Protein AF-A0A1J5X581-F1 (afdb_monomer_lite)

Secondary structure (DSSP, 8-state):
--GGGTEEEEETTEEEEEETTEEEEEEHHHHHHT-SS----HHHHHHHHHHHHHHHHHHPPPPSEEE--SS--SS-EEEETT-EEEE-SEEEEHHHHHHHHHHSEEEE-TT-EEE---TTSBSEEETTGGGG--EEEE---SS----HHHHHHHHHSPTT-EE--EEEEEEES-GGGGGGGGEE--TT-EEEEEEEEESSGGGGTTGGG-SS-B---EEEEEEEEEGGGGGGGGB---TT-EEEEEEEEESSHHHHHHHHT-SS-EEE-EEEEEEEEEGGGGGGGGEEE-TT--EEEEEEEESSGGGTHHHHT-SSPEE---EEEEEEEEGGGGGGGGEEPPTT-EESEEEEE--GGGGHHHHHSPTT-EEEEEEEGGGEE--HHHHTTEEEEEE-TTS-B-TT--TT--------------S--SS--SSTTSHHHHHHHHHHHHHHHHS--

Foldseek 3Di:
DDLLVQAPADADQWGWHQDPFAIKIAGVVVVVVVDPDDDDDDPVCVVVVVVVVVVLVVPADADQEDEDDSDDDNDMHGAAQNYEYEFEQKEFEPSVVLRCLQGYAYDQDYQAEYDHDDRPDHGIGGRPPQPPDAAEAEDPDPDDARHPSSLVNLLPADFCRYEHQHQYYAYEQYLCLSNQRNYNYDQQREHAEYHYYHQDPNSCVNLLPDDAAGEPHQYQEYAAEFLSLLNVLSYDADAPHEHAEAHYYHADLVSCVNLLPDPAAGEHEAYAEYEAEALSLVNLQRYDYDQPHAHNEYEYEHADLVSCVVLVPDPAAGENEAYQEYEYYDLSLCSLLRYEYDPPHEHAADADDDDDPNCVNLLVADFQNGEYEHYEPVRYHDDPSNLRSHQYFYAHPVRHTDPDPRPPDDDDDDDDDDDDDDDDDPPPPPPPDPVVVVVVVVVVVVVVVPPPD

Structure (mmCIF, N/CA/C/O backbone):
data_AF-A0A1J5X581-F1
#
_entry.id   AF-A0A1J5X581-F1
#
loop_
_atom_site.group_PDB
_atom_site.id
_atom_site.type_symbol
_atom_site.label_atom_id
_atom_site.label_alt_id
_atom_site.label_comp_id
_atom_site.label_asym_id
_atom_site.label_entity_id
_atom_site.label_seq_id
_atom_site.pdbx_PDB_ins_code
_atom_site.Cartn_x
_atom_site.Cartn_y
_atom_site.Cartn_z
_atom_site.occupancy
_atom_site.B_iso_or_equiv
_atom_site.auth_seq_id
_atom_site.auth_comp_id
_atom_site.auth_asym_id
_atom_site.auth_atom_id
_atom_site.pdbx_PDB_model_num
ATOM 1 N N . PHE A 1 1 ? -33.776 18.284 19.535 1.00 49.94 1 PHE A N 1
ATOM 2 C CA . PHE A 1 1 ? -32.312 18.110 19.503 1.00 49.94 1 PHE A CA 1
ATOM 3 C C . PHE A 1 1 ? -32.091 16.655 19.183 1.00 49.94 1 PHE A C 1
ATOM 5 O O . PHE A 1 1 ? -32.560 15.826 19.948 1.00 49.94 1 PHE A O 1
ATOM 12 N N . ASP A 1 2 ? -31.520 16.379 18.024 1.00 54.75 2 ASP A N 1
ATOM 13 C CA . ASP A 1 2 ? -31.383 15.028 17.501 1.00 54.75 2 ASP A CA 1
ATOM 14 C C . ASP A 1 2 ? -30.074 14.449 18.049 1.00 54.75 2 ASP A C 1
ATOM 16 O O . ASP A 1 2 ? -29.003 14.957 17.713 1.00 54.75 2 ASP A O 1
ATOM 20 N N . LEU A 1 3 ? -30.142 13.480 18.971 1.00 55.44 3 LEU A N 1
ATOM 21 C CA . LEU A 1 3 ? -28.952 12.766 19.462 1.00 55.44 3 LEU A CA 1
ATOM 22 C C . LEU A 1 3 ? -28.161 12.191 18.282 1.00 55.44 3 LEU A C 1
ATOM 24 O O . LEU A 1 3 ? -26.932 12.234 18.321 1.00 55.44 3 LEU A O 1
ATOM 28 N N . ALA A 1 4 ? -28.857 11.837 17.195 1.00 57.44 4 ALA A N 1
ATOM 29 C CA . ALA A 1 4 ? -28.255 11.423 15.939 1.00 57.44 4 ALA A CA 1
ATOM 30 C C . ALA A 1 4 ? -27.310 12.480 15.335 1.00 57.44 4 ALA A C 1
ATOM 32 O O . ALA A 1 4 ? -26.329 12.130 14.693 1.00 57.44 4 ALA A O 1
ATOM 33 N N . ARG A 1 5 ? -27.525 13.783 15.591 1.00 61.09 5 ARG A N 1
ATOM 34 C CA . ARG A 1 5 ? -26.640 14.859 15.100 1.00 61.09 5 ARG A CA 1
ATOM 35 C C . ARG A 1 5 ? -25.349 15.042 15.906 1.00 61.09 5 ARG A C 1
ATOM 37 O O . ARG A 1 5 ? -24.447 15.712 15.409 1.00 61.09 5 ARG A O 1
ATOM 44 N N . LYS A 1 6 ? -25.259 14.546 17.150 1.00 71.31 6 LYS A N 1
ATOM 45 C CA . LYS A 1 6 ? -24.034 14.643 17.986 1.00 71.31 6 LYS A CA 1
ATOM 46 C C . LYS A 1 6 ? -23.335 13.289 18.135 1.00 71.31 6 LYS A C 1
ATOM 48 O O . LYS A 1 6 ? -22.128 13.257 18.369 1.00 71.31 6 LYS A O 1
ATOM 53 N N . SER A 1 7 ? -24.076 12.191 18.035 1.00 83.44 7 SER A N 1
ATOM 54 C CA . SER A 1 7 ? -23.495 10.858 18.024 1.00 83.44 7 SER A CA 1
ATOM 55 C C . SER A 1 7 ? -22.680 10.637 16.760 1.00 83.44 7 SER A C 1
ATOM 57 O O . SER A 1 7 ? -23.093 11.052 15.682 1.00 83.44 7 SER A O 1
ATOM 59 N N . PHE A 1 8 ? -21.554 9.946 16.886 1.00 88.50 8 PHE A N 1
ATOM 60 C CA . PHE A 1 8 ? -20.810 9.460 15.723 1.00 88.50 8 PHE A CA 1
ATOM 61 C C . PHE A 1 8 ? -21.228 8.033 15.340 1.00 88.50 8 PHE A C 1
ATOM 63 O O . PHE A 1 8 ? -20.796 7.531 14.312 1.00 88.50 8 PHE A O 1
ATOM 70 N N . ALA A 1 9 ? -22.011 7.352 16.182 1.00 91.00 9 ALA A N 1
ATOM 71 C CA . ALA A 1 9 ? -22.578 6.042 15.894 1.00 91.00 9 ALA A CA 1
ATOM 72 C C . ALA A 1 9 ? -23.853 5.810 16.720 1.00 91.00 9 ALA A C 1
ATOM 74 O O . ALA A 1 9 ? -24.008 6.377 17.806 1.00 91.00 9 ALA A O 1
ATOM 75 N N . LYS A 1 10 ? -24.744 4.957 16.216 1.00 92.06 10 LYS A N 1
ATOM 76 C CA . LYS A 1 10 ? -26.016 4.579 16.837 1.00 92.06 10 LYS A CA 1
ATOM 77 C C . LYS A 1 10 ? -26.142 3.055 16.830 1.00 92.06 10 LYS A C 1
ATOM 79 O O . LYS A 1 10 ? -25.646 2.426 15.909 1.00 92.06 10 LYS A O 1
ATOM 84 N N . HIS A 1 11 ? -26.774 2.474 17.844 1.00 93.38 11 HIS A N 1
ATOM 85 C CA . HIS A 1 11 ? -27.150 1.059 17.867 1.00 93.38 11 HIS A CA 1
ATOM 86 C C . HIS A 1 11 ? -28.443 0.871 18.661 1.00 93.38 11 HIS A C 1
ATOM 88 O O . HIS A 1 11 ? -28.472 1.175 19.856 1.00 93.38 11 HIS A O 1
ATOM 94 N N . GLY A 1 12 ? -29.510 0.410 18.010 1.00 90.62 12 GLY A N 1
ATOM 95 C CA . GLY A 1 12 ? -30.859 0.401 18.568 1.00 90.62 12 GLY A CA 1
ATOM 96 C C . GLY A 1 12 ? -31.244 1.790 19.083 1.00 90.62 12 GLY A C 1
ATOM 97 O O . GLY A 1 12 ? -31.071 2.796 18.392 1.00 90.62 12 GLY A O 1
ATOM 98 N N . ASP A 1 13 ? -31.678 1.857 20.339 1.00 89.62 13 ASP A N 1
ATOM 99 C CA . ASP A 1 13 ? -32.019 3.116 21.017 1.00 89.62 13 ASP A CA 1
ATOM 100 C C . ASP A 1 13 ? -30.809 3.759 21.725 1.00 89.62 13 ASP A C 1
ATOM 102 O O . ASP A 1 13 ? -30.963 4.677 22.529 1.00 89.62 13 ASP A O 1
ATOM 106 N N . SER A 1 14 ? -29.589 3.268 21.486 1.00 91.25 14 SER A N 1
ATOM 107 C CA . SER A 1 14 ? -28.363 3.775 22.108 1.00 91.25 14 SER A CA 1
ATOM 108 C C . SER A 1 14 ? -27.524 4.609 21.147 1.00 91.25 14 SER A C 1
ATOM 110 O O . SER A 1 14 ? -27.380 4.306 19.963 1.00 91.25 14 SER A O 1
ATOM 112 N N . PHE A 1 15 ? -26.898 5.650 21.686 1.00 91.19 15 PHE A N 1
ATOM 113 C CA . PHE A 1 15 ? -26.066 6.595 20.949 1.00 91.19 15 PHE A CA 1
ATOM 114 C C . PHE A 1 15 ? -24.650 6.637 21.524 1.00 91.19 15 PHE A C 1
ATOM 116 O O . PHE A 1 15 ? -24.464 6.720 22.740 1.00 91.19 15 PHE A O 1
ATOM 123 N N . PHE A 1 16 ? -23.653 6.646 20.638 1.00 92.69 16 PHE A N 1
ATOM 124 C CA . PHE A 1 16 ? -22.242 6.813 20.977 1.00 92.69 16 PHE A CA 1
ATOM 125 C C . PHE A 1 16 ? -21.803 8.251 20.709 1.00 92.69 16 PHE A C 1
ATOM 127 O O . PHE A 1 16 ? -21.834 8.727 19.572 1.00 92.69 16 PHE A O 1
ATOM 134 N N . VAL A 1 17 ? -21.360 8.946 21.754 1.00 90.25 17 VAL A N 1
ATOM 135 C CA . VAL A 1 17 ? -20.951 10.354 21.697 1.00 90.25 17 VAL A CA 1
ATOM 136 C C . VAL A 1 17 ? -19.454 10.470 21.982 1.00 90.25 17 VAL A C 1
ATOM 138 O O . VAL A 1 17 ? -18.960 9.952 22.985 1.00 90.25 17 VAL A O 1
ATOM 141 N N . ASP A 1 18 ? -18.721 11.150 21.094 1.00 87.62 18 ASP A N 1
ATOM 142 C CA . ASP A 1 18 ? -17.289 11.416 21.273 1.00 87.62 18 ASP A CA 1
ATOM 143 C C . ASP A 1 18 ? -17.111 12.565 22.271 1.00 87.62 18 ASP A C 1
ATOM 145 O O . ASP A 1 18 ? -17.400 13.728 21.982 1.00 87.62 18 ASP A O 1
ATOM 149 N N . GLU A 1 19 ? -16.634 12.231 23.465 1.00 86.38 19 GLU A N 1
ATOM 150 C CA . GLU A 1 19 ? -16.371 13.182 24.532 1.00 86.38 19 GLU A CA 1
ATOM 151 C C . GLU A 1 19 ? -14.859 13.367 24.732 1.00 86.38 19 GLU A C 1
ATOM 153 O O . GLU A 1 19 ? -14.014 12.527 24.400 1.00 86.38 19 GLU A O 1
ATOM 158 N N . LYS A 1 20 ? -14.460 14.504 25.316 1.00 82.00 20 LYS A N 1
ATOM 159 C CA . LYS A 1 20 ? -13.028 14.842 25.467 1.00 82.00 20 LYS A CA 1
ATOM 160 C C . LYS A 1 20 ? -12.226 13.758 26.197 1.00 82.00 20 LYS A C 1
ATOM 162 O O . LYS A 1 20 ? -11.058 13.554 25.877 1.00 82.00 20 LYS A O 1
ATOM 167 N N . ARG A 1 21 ? -12.844 13.091 27.177 1.00 83.31 21 ARG A N 1
ATOM 168 C CA . ARG A 1 21 ? -12.208 12.086 28.046 1.00 83.31 21 ARG A CA 1
ATOM 169 C C . ARG A 1 21 ? -12.453 10.636 27.610 1.00 83.31 21 ARG A C 1
ATOM 171 O O . ARG A 1 21 ? -11.887 9.742 28.236 1.00 83.31 21 ARG A O 1
ATOM 178 N N . GLY A 1 22 ? -13.271 10.392 26.584 1.00 89.38 22 GLY A N 1
ATOM 179 C CA . GLY A 1 22 ? -13.752 9.045 26.306 1.00 89.38 22 GLY A CA 1
ATOM 180 C C . GLY A 1 22 ? -14.895 8.964 25.298 1.00 89.38 22 GLY A C 1
ATOM 181 O O . GLY A 1 22 ? -15.155 9.912 24.566 1.00 89.38 22 GLY A O 1
ATOM 182 N N . VAL A 1 23 ? -15.579 7.827 25.291 1.00 92.38 23 VAL A N 1
ATOM 183 C CA . VAL A 1 23 ? -16.807 7.576 24.533 1.00 92.38 23 VAL A CA 1
ATOM 184 C C . VAL A 1 23 ? -17.947 7.420 25.526 1.00 92.38 23 VAL A C 1
ATOM 186 O O . VAL A 1 23 ? -17.859 6.595 26.434 1.00 92.38 23 VAL A O 1
ATOM 189 N N . LEU A 1 24 ? -18.996 8.221 25.372 1.00 92.75 24 LEU A N 1
ATOM 190 C CA . LEU A 1 24 ? -20.200 8.124 26.187 1.00 92.75 24 LEU A CA 1
ATOM 191 C C . LEU A 1 24 ? -21.261 7.323 25.426 1.00 92.75 24 LEU A C 1
ATOM 193 O O . LEU A 1 24 ? -21.590 7.669 24.294 1.00 92.75 24 LEU A O 1
ATOM 197 N N . ILE A 1 25 ? -21.793 6.282 26.061 1.00 92.69 25 ILE A N 1
ATOM 198 C CA . ILE A 1 25 ? -22.933 5.494 25.587 1.00 92.69 25 ILE A CA 1
ATOM 199 C C . ILE A 1 25 ? -24.161 5.969 26.360 1.00 92.69 25 ILE A C 1
ATOM 201 O O . ILE A 1 25 ? -24.132 5.981 27.592 1.00 92.69 25 ILE A O 1
ATOM 205 N N . VAL A 1 26 ? -25.216 6.388 25.661 1.00 90.00 26 VAL A N 1
ATOM 206 C CA . VAL A 1 26 ? -26.467 6.863 26.279 1.00 90.00 26 VAL A CA 1
ATOM 207 C C . VAL A 1 26 ? -27.663 6.275 25.544 1.00 90.00 26 VAL A C 1
ATOM 209 O O . VAL A 1 26 ? -27.701 6.324 24.317 1.00 90.00 26 VAL A O 1
ATOM 212 N N . SER A 1 27 ? -28.647 5.769 26.288 1.00 87.19 27 SER A N 1
ATOM 213 C CA . SER A 1 27 ? -29.933 5.331 25.741 1.00 87.19 27 SER A CA 1
ATOM 214 C C . SER A 1 27 ? -30.893 6.508 25.523 1.00 87.19 27 SER A C 1
ATOM 216 O O . SER A 1 27 ? -30.894 7.486 26.279 1.00 87.19 27 SER A O 1
ATOM 218 N N . GLU A 1 28 ? -31.764 6.405 24.523 1.00 82.00 28 GLU A N 1
ATOM 219 C CA . GLU A 1 28 ? -32.832 7.372 24.259 1.00 82.00 28 GLU A CA 1
ATOM 220 C C . GLU A 1 28 ? -33.768 7.517 25.469 1.00 82.00 28 GLU A C 1
ATOM 222 O O . GLU A 1 28 ? -34.104 8.628 25.882 1.00 82.00 28 GLU A O 1
ATOM 227 N N . ALA A 1 29 ? -34.092 6.402 26.132 1.00 75.19 29 ALA A N 1
ATOM 228 C CA . ALA A 1 29 ? -34.982 6.365 27.292 1.00 75.19 29 ALA A CA 1
ATOM 229 C C . ALA A 1 29 ? -34.482 7.196 28.491 1.00 75.19 29 ALA A C 1
ATOM 231 O O . ALA A 1 29 ? -35.282 7.797 29.218 1.00 75.19 29 ALA A O 1
ATOM 232 N N . LEU A 1 30 ? -33.164 7.252 28.724 1.00 70.94 30 LEU A N 1
ATOM 233 C CA . LEU A 1 30 ? -32.586 8.129 29.749 1.00 70.94 30 LEU A CA 1
ATOM 234 C C . LEU A 1 30 ? -32.734 9.608 29.393 1.00 70.94 30 LEU A C 1
ATOM 236 O O . LEU A 1 30 ? -32.863 10.454 30.280 1.00 70.94 30 LEU A O 1
ATOM 240 N N . TRP A 1 31 ? -32.727 9.919 28.102 1.00 62.25 31 TRP A N 1
ATOM 241 C CA . TRP A 1 31 ? -32.828 11.282 27.611 1.00 62.25 31 TRP A CA 1
ATOM 242 C C . TRP A 1 31 ? -34.258 11.827 27.690 1.00 62.25 31 TRP A C 1
ATOM 244 O O . TRP A 1 31 ? -34.459 12.984 28.065 1.00 62.25 31 TRP A O 1
ATOM 254 N N . GLU A 1 32 ? -35.260 10.992 27.407 1.00 61.50 32 GLU A N 1
ATOM 255 C CA . GLU A 1 32 ? -36.673 11.382 27.483 1.00 61.50 32 GLU A CA 1
ATOM 256 C C . GLU A 1 32 ? -37.140 11.643 28.925 1.00 61.50 32 GLU A C 1
ATOM 258 O O . GLU A 1 32 ? -37.866 12.608 29.184 1.00 61.50 32 GLU A O 1
ATOM 263 N N . LYS A 1 33 ? -36.659 10.858 29.902 1.00 55.75 33 LYS A N 1
ATOM 264 C CA . LYS A 1 33 ? -37.004 11.033 31.328 1.00 55.75 33 LYS A CA 1
ATOM 265 C C . LYS A 1 33 ? -36.494 12.346 31.935 1.00 55.75 33 LYS A C 1
ATOM 267 O O . LYS A 1 33 ? -37.076 12.829 32.904 1.00 55.75 33 LYS A O 1
ATOM 272 N N . GLY A 1 34 ? -35.450 12.951 31.364 1.00 50.28 34 GLY A N 1
ATOM 273 C CA . GLY A 1 34 ? -34.909 14.244 31.799 1.00 50.28 34 GLY A CA 1
ATOM 274 C C . GLY A 1 34 ? -35.719 15.467 31.346 1.00 50.28 34 GLY A C 1
ATOM 275 O O . GLY A 1 34 ? -35.384 16.592 31.720 1.00 50.28 34 GLY A O 1
ATOM 276 N N . HIS A 1 35 ? -36.772 15.286 30.538 1.00 51.03 35 HIS A N 1
ATOM 277 C CA . HIS A 1 35 ? -37.439 16.389 29.844 1.00 51.03 35 HIS A CA 1
ATOM 278 C C . HIS A 1 35 ? -38.973 16.320 29.877 1.00 51.03 35 HIS A C 1
ATOM 280 O O . HIS A 1 35 ? -39.642 16.470 28.856 1.00 51.03 35 HIS A O 1
ATOM 286 N N . VAL A 1 36 ? -39.558 16.256 31.076 1.00 42.66 36 VAL A N 1
ATOM 287 C CA . VAL A 1 36 ? -40.938 16.730 31.275 1.00 42.66 36 VAL A CA 1
ATOM 288 C C . VAL A 1 36 ? -40.905 18.249 31.471 1.00 42.66 36 VAL A C 1
ATOM 290 O O . VAL A 1 36 ? -40.913 18.755 32.587 1.00 42.66 36 VAL A O 1
ATOM 293 N N . GLY A 1 37 ? -40.837 18.990 30.362 1.00 44.72 37 GLY A N 1
ATOM 294 C CA . GLY A 1 37 ? -41.241 20.398 30.343 1.00 44.72 37 GLY A CA 1
ATOM 295 C C . GLY A 1 37 ? -40.149 21.427 30.068 1.00 44.72 37 GLY A C 1
ATOM 296 O O . GLY A 1 37 ? -39.868 22.251 30.924 1.00 44.72 37 GLY A O 1
ATOM 297 N N . VAL A 1 38 ? -39.615 21.485 28.844 1.00 44.62 38 VAL A N 1
ATOM 298 C CA . VAL A 1 38 ? -39.027 22.738 28.327 1.00 44.62 38 VAL A CA 1
ATOM 299 C C . VAL A 1 38 ? -39.287 22.862 26.821 1.00 44.62 38 VAL A C 1
ATOM 301 O O . VAL A 1 38 ? -38.516 22.385 25.992 1.00 44.62 38 VAL A O 1
ATOM 304 N N . GLN A 1 39 ? -40.376 23.543 26.453 1.00 45.88 39 GLN A N 1
ATOM 305 C CA . GLN A 1 39 ? -40.544 24.141 25.124 1.00 45.88 39 GLN A CA 1
ATOM 306 C C . GLN A 1 39 ? -39.951 25.558 25.147 1.00 45.88 39 GLN A C 1
ATOM 308 O O . GLN A 1 39 ? -40.568 26.443 25.738 1.00 45.88 39 GLN A O 1
ATOM 313 N N . LYS A 1 40 ? -38.785 25.787 24.512 1.00 49.59 40 LYS A N 1
ATOM 314 C CA . LYS A 1 40 ? -38.383 27.080 23.895 1.00 49.59 40 LYS A CA 1
ATOM 315 C C . LYS A 1 40 ? -36.979 27.052 23.257 1.00 49.59 40 LYS A C 1
ATOM 317 O O . LYS A 1 40 ? -36.028 26.642 23.902 1.00 49.59 40 LYS A O 1
ATOM 322 N N . LYS A 1 41 ? -36.905 27.588 22.024 1.00 52.06 41 LYS A N 1
ATOM 323 C CA . LYS A 1 41 ? -35.755 28.042 21.195 1.00 52.06 41 LYS A CA 1
ATOM 324 C C . LYS A 1 41 ? -34.462 27.198 21.207 1.00 52.06 41 LYS A C 1
ATOM 326 O O . LYS A 1 41 ? -33.711 27.167 22.175 1.00 52.06 41 LYS A O 1
ATOM 331 N N . GLU A 1 42 ? -34.157 26.625 20.041 1.00 52.31 42 GLU A N 1
ATOM 332 C CA . GLU A 1 42 ? -33.100 25.634 19.764 1.00 52.31 42 GLU A CA 1
ATOM 333 C C . GLU A 1 42 ? -31.685 25.986 20.256 1.00 52.31 42 GLU A C 1
ATOM 335 O O . GLU A 1 42 ? -30.935 25.086 20.627 1.00 52.31 42 GLU A O 1
ATOM 340 N N . GLN A 1 43 ? -31.314 27.268 20.302 1.00 48.38 43 GLN A N 1
ATOM 341 C CA . GLN A 1 43 ? -29.945 27.694 20.622 1.00 48.38 43 GLN A CA 1
ATOM 342 C C . GLN A 1 43 ? -29.656 27.743 22.134 1.00 48.38 43 GLN A C 1
ATOM 344 O O . GLN A 1 43 ? -28.581 27.347 22.565 1.00 48.38 43 GLN A O 1
ATOM 349 N N . PHE A 1 44 ? -30.636 28.134 22.955 1.00 51.84 44 PHE A N 1
ATOM 350 C CA . PHE A 1 44 ? -30.522 28.117 24.423 1.00 51.84 44 PHE A CA 1
ATOM 351 C C . PHE A 1 44 ? -30.572 26.684 24.977 1.00 51.84 44 PHE A C 1
ATOM 353 O O . PHE A 1 44 ? -29.865 26.328 25.917 1.00 51.84 44 PHE A O 1
ATOM 360 N N . LEU A 1 45 ? -31.353 25.827 24.312 1.00 58.66 45 LEU A N 1
ATOM 361 C CA . LEU A 1 45 ? -31.376 24.387 24.551 1.00 58.66 45 LEU A CA 1
ATOM 362 C C . LEU A 1 45 ? -30.003 23.739 24.328 1.00 58.66 45 LEU A C 1
ATOM 364 O O . LEU A 1 45 ? -29.700 22.767 25.007 1.00 58.66 45 LEU A O 1
ATOM 368 N N . TYR A 1 46 ? -29.172 24.247 23.412 1.00 58.06 46 TYR A N 1
ATOM 369 C CA . TYR A 1 46 ? -27.851 23.673 23.149 1.00 58.06 46 TYR A CA 1
ATOM 370 C C . TYR A 1 46 ? -26.905 23.821 24.344 1.00 58.06 46 TYR A C 1
ATOM 372 O O . TYR A 1 46 ? -26.333 22.827 24.785 1.00 58.06 46 TYR A O 1
ATOM 380 N N . GLU A 1 47 ? -26.767 25.029 24.894 1.00 62.84 47 GLU A N 1
ATOM 381 C CA . GLU A 1 47 ? -25.855 25.300 26.014 1.00 62.84 47 GLU A CA 1
ATOM 382 C C . GLU A 1 47 ? -26.282 24.557 27.283 1.00 62.84 47 GLU A C 1
ATOM 384 O O . GLU A 1 47 ? -25.472 23.832 27.860 1.00 62.84 47 GLU A O 1
ATOM 389 N N . GLN A 1 48 ? -27.573 24.613 27.634 1.00 63.19 48 GLN A N 1
ATOM 390 C CA . GLN A 1 48 ? -28.113 23.865 28.774 1.00 63.19 48 GLN A CA 1
ATOM 391 C C . GLN A 1 48 ? -27.960 22.346 28.605 1.00 63.19 48 GLN A C 1
ATOM 393 O O . GLN A 1 48 ? -27.665 21.637 29.562 1.00 63.19 48 GLN A O 1
ATOM 398 N N . ARG A 1 49 ? -28.111 21.809 27.385 1.00 63.75 49 ARG A N 1
ATOM 399 C CA . ARG A 1 49 ? -27.933 20.366 27.127 1.00 63.75 49 ARG A CA 1
ATOM 400 C C . ARG A 1 49 ? -26.464 19.938 27.128 1.00 63.75 49 ARG A C 1
ATOM 402 O O . ARG A 1 49 ? -26.174 18.817 27.538 1.00 63.75 49 ARG A O 1
ATOM 409 N N . GLN A 1 50 ? -25.529 20.799 26.710 1.00 67.00 50 GLN A N 1
ATOM 410 C CA . GLN A 1 50 ? -24.094 20.541 26.903 1.00 67.00 50 GLN A CA 1
ATOM 411 C C . GLN A 1 50 ? -23.737 20.524 28.389 1.00 67.00 50 GLN A C 1
ATOM 413 O O . GLN A 1 50 ? -22.895 19.733 28.800 1.00 67.00 50 GLN A O 1
ATOM 418 N N . GLU A 1 51 ? -24.380 21.370 29.188 1.00 70.56 51 GLU A N 1
ATOM 419 C CA . GLU A 1 51 ? -24.214 21.390 30.638 1.00 70.56 51 GLU A CA 1
ATOM 420 C C . GLU A 1 51 ? -24.740 20.101 31.285 1.00 70.56 51 GLU A C 1
ATOM 422 O O . GLU A 1 51 ? -24.029 19.505 32.087 1.00 70.56 51 GLU A O 1
ATOM 427 N N . VAL A 1 52 ? -25.893 19.582 30.843 1.00 70.75 52 VAL A N 1
ATOM 428 C CA . VAL A 1 52 ? -26.420 18.273 31.283 1.00 70.75 52 VAL A CA 1
ATOM 429 C C . VAL A 1 52 ? -25.480 17.119 30.918 1.00 70.75 52 VAL A C 1
ATOM 431 O O . VAL A 1 52 ? -25.174 16.296 31.776 1.00 70.75 52 VAL A O 1
ATOM 434 N N . LEU A 1 53 ? -24.980 17.055 29.675 1.00 71.75 53 LEU A N 1
ATOM 435 C CA . LEU A 1 53 ? -24.024 16.011 29.276 1.00 71.75 53 LEU A CA 1
ATOM 436 C C . LEU A 1 53 ? -22.713 16.108 30.064 1.00 71.75 53 LEU A C 1
ATOM 438 O O . LEU A 1 53 ? -22.176 15.086 30.481 1.00 71.75 53 LEU A O 1
ATOM 442 N N . ARG A 1 54 ? -22.212 17.325 30.310 1.00 76.19 54 ARG A N 1
ATOM 443 C CA . ARG A 1 54 ? -21.023 17.537 31.148 1.00 76.19 54 ARG A CA 1
ATOM 444 C C . ARG A 1 54 ? -21.262 17.089 32.587 1.00 76.19 54 ARG A C 1
ATOM 446 O O . ARG A 1 54 ? -20.434 16.354 33.109 1.00 76.19 54 ARG A O 1
ATOM 453 N N . ALA A 1 55 ? -22.391 17.464 33.185 1.00 78.19 55 ALA A N 1
ATOM 454 C CA . ALA A 1 55 ? -22.755 17.061 34.540 1.00 78.19 55 ALA A CA 1
ATOM 455 C C . ALA A 1 55 ? -22.899 15.535 34.663 1.00 78.19 55 ALA A C 1
ATOM 457 O O . ALA A 1 55 ? -22.418 14.949 35.629 1.00 78.19 55 ALA A O 1
ATOM 458 N N . LEU A 1 56 ? -23.495 14.874 33.664 1.00 77.31 56 LEU A N 1
ATOM 459 C CA . LEU A 1 56 ? -23.595 13.414 33.619 1.00 77.31 56 LEU A CA 1
ATOM 460 C C . LEU A 1 56 ? -22.206 12.761 33.539 1.00 77.31 56 LEU A C 1
ATOM 462 O O . LEU A 1 56 ? -21.893 11.866 34.318 1.00 77.31 56 LEU A O 1
ATOM 466 N N . VAL A 1 57 ? -21.343 13.247 32.642 1.00 79.88 57 VAL A N 1
ATOM 467 C CA . VAL A 1 57 ? -19.955 12.773 32.500 1.00 79.88 57 VAL A CA 1
ATOM 468 C C . VAL A 1 57 ? -19.141 12.976 33.785 1.00 79.88 57 VAL A C 1
ATOM 470 O O . VAL A 1 57 ? -18.261 12.170 34.074 1.00 79.88 57 VAL A O 1
ATOM 473 N N . GLU A 1 58 ? -19.416 14.026 34.563 1.00 80.62 58 GLU A N 1
ATOM 474 C CA . GLU A 1 58 ? -18.769 14.281 35.859 1.00 80.62 58 GLU A CA 1
ATOM 475 C C . GLU A 1 58 ? -19.217 13.316 36.967 1.00 80.62 58 GLU A C 1
ATOM 477 O O . GLU A 1 58 ? -18.448 13.065 37.895 1.00 80.62 58 GLU A O 1
ATOM 482 N N . GLN A 1 59 ? -20.426 12.758 36.868 1.00 82.19 59 GLN A N 1
ATOM 483 C CA . GLN A 1 59 ? -20.978 11.818 37.849 1.00 82.19 59 GLN A CA 1
ATOM 484 C C . GLN A 1 59 ? -20.611 10.357 37.557 1.00 82.19 59 GLN A C 1
ATOM 486 O O . GLN A 1 59 ? -20.552 9.543 38.479 1.00 82.19 59 GLN A O 1
ATOM 491 N N . LEU A 1 60 ? -20.364 10.013 36.291 1.00 85.69 60 LEU A N 1
ATOM 492 C CA . LEU A 1 60 ? -20.074 8.642 35.881 1.00 85.69 60 LEU A CA 1
ATOM 493 C C . LEU A 1 60 ? -18.647 8.221 36.246 1.00 85.69 60 LEU A C 1
ATOM 495 O O . LEU A 1 60 ? -17.664 8.889 35.916 1.00 85.69 60 LEU A O 1
ATOM 499 N N . GLN A 1 61 ? -18.527 7.047 36.865 1.00 84.12 61 GLN A N 1
ATOM 500 C CA . GLN A 1 61 ? -17.246 6.364 37.006 1.00 84.12 61 GLN A CA 1
ATOM 501 C C . GLN A 1 61 ? -17.023 5.434 35.817 1.00 84.12 61 GLN A C 1
ATOM 503 O O . GLN A 1 61 ? -17.892 4.645 35.453 1.00 84.12 61 GLN A O 1
ATOM 508 N N . ALA A 1 62 ? -15.847 5.544 35.202 1.00 87.06 62 ALA A N 1
ATOM 509 C CA . ALA A 1 62 ? -15.486 4.699 34.078 1.00 87.06 62 ALA A CA 1
ATOM 510 C C . ALA A 1 62 ? -15.196 3.272 34.569 1.00 87.06 62 ALA A C 1
ATOM 512 O O . ALA A 1 62 ? -14.390 3.120 35.492 1.00 87.06 62 ALA A O 1
ATOM 513 N N . PRO A 1 63 ? -15.793 2.236 33.958 1.00 92.88 63 PRO A N 1
ATOM 514 C CA . PRO A 1 63 ? -15.485 0.862 34.321 1.00 92.88 63 PRO A CA 1
ATOM 515 C C . PRO A 1 63 ? -14.052 0.500 33.905 1.00 92.88 63 PRO A C 1
ATOM 517 O O . PRO A 1 63 ? -13.527 1.025 32.915 1.00 92.88 63 PRO A O 1
ATOM 520 N N . ASP A 1 64 ? -13.429 -0.431 34.631 1.00 94.75 64 ASP A N 1
ATOM 521 C CA . ASP A 1 64 ? -12.099 -0.957 34.285 1.00 94.75 64 ASP A CA 1
ATOM 522 C C . ASP A 1 64 ? -12.144 -1.839 33.028 1.00 94.75 64 ASP A C 1
ATOM 524 O O . ASP A 1 64 ? -11.237 -1.802 32.193 1.00 94.75 64 ASP A O 1
ATOM 528 N N . SER A 1 65 ? -13.226 -2.605 32.867 1.00 95.56 65 SER A N 1
ATOM 529 C CA . SER A 1 65 ? -13.465 -3.482 31.720 1.00 95.56 65 SER A CA 1
ATOM 530 C C . SER A 1 65 ? -14.894 -3.333 31.211 1.00 95.56 65 SER A C 1
ATOM 532 O O . SER A 1 65 ? -15.815 -3.115 31.996 1.00 95.56 65 SER A O 1
ATOM 534 N N . PHE A 1 66 ? -15.069 -3.428 29.896 1.00 96.69 66 PHE A N 1
ATOM 535 C CA . PHE A 1 66 ? -16.363 -3.339 29.235 1.00 96.69 66 PHE A CA 1
ATOM 536 C C . PHE A 1 66 ? -16.408 -4.333 28.073 1.00 96.69 66 PHE A C 1
ATOM 538 O O . PHE A 1 66 ? -15.565 -4.286 27.177 1.00 96.69 66 PHE A O 1
ATOM 545 N N . LEU A 1 67 ? -17.370 -5.250 28.088 1.00 95.75 67 LEU A N 1
ATOM 546 C CA . LEU A 1 67 ? -17.625 -6.144 26.962 1.00 95.75 67 LEU A CA 1
ATOM 547 C C . LEU A 1 67 ? -18.624 -5.457 26.032 1.00 95.75 67 LEU A C 1
ATOM 549 O O . LEU A 1 67 ? -19.754 -5.198 26.440 1.00 95.75 67 LEU A O 1
ATOM 553 N N . LEU A 1 68 ? -18.208 -5.145 24.804 1.00 96.19 68 LEU A N 1
ATOM 554 C CA . LEU A 1 68 ? -19.127 -4.591 23.816 1.00 96.19 68 LEU A CA 1
ATOM 555 C C . LEU A 1 68 ? -19.982 -5.728 23.247 1.00 96.19 68 LEU A C 1
ATOM 557 O O . LEU A 1 68 ? -19.443 -6.727 22.778 1.00 96.19 68 LEU A O 1
ATOM 561 N N . THR A 1 69 ? -21.303 -5.578 23.305 1.00 93.88 69 THR A N 1
ATOM 562 C CA . THR A 1 69 ? -22.276 -6.534 22.756 1.00 93.88 69 THR A CA 1
ATOM 563 C C . THR A 1 69 ? -23.399 -5.773 22.053 1.00 93.88 69 THR A C 1
ATOM 565 O O . THR A 1 69 ? -23.457 -4.545 22.146 1.00 93.88 69 THR A O 1
ATOM 568 N N . GLN A 1 70 ? -24.287 -6.488 21.359 1.00 91.94 70 GLN A N 1
ATOM 569 C CA . GLN A 1 70 ? -25.494 -5.891 20.778 1.00 91.94 70 GLN A CA 1
ATOM 570 C C . GLN A 1 70 ? -26.483 -5.402 21.846 1.00 91.94 70 GLN A C 1
ATOM 572 O O . GLN A 1 70 ? -27.217 -4.446 21.603 1.00 91.94 70 GLN A O 1
ATOM 577 N N . ASP A 1 71 ? -26.469 -6.006 23.034 1.00 91.38 71 ASP A N 1
ATOM 578 C CA . ASP A 1 71 ? -27.313 -5.608 24.156 1.00 91.38 71 ASP A CA 1
ATOM 579 C C . ASP A 1 71 ? -26.586 -4.551 24.991 1.00 91.38 71 ASP A C 1
ATOM 581 O O . ASP A 1 71 ? -25.854 -4.838 25.946 1.00 91.38 71 ASP A O 1
ATOM 585 N N . LEU A 1 72 ? -26.748 -3.291 24.589 1.00 92.06 72 LEU A N 1
ATOM 586 C CA . LEU A 1 72 ? -26.160 -2.159 25.297 1.00 92.06 72 LEU A CA 1
ATOM 587 C C . LEU A 1 72 ? -26.928 -1.844 26.594 1.00 92.06 72 LEU A C 1
ATOM 589 O O . LEU A 1 72 ? -28.140 -2.054 26.680 1.00 92.06 72 LEU A O 1
ATOM 593 N N . PRO A 1 73 ? -26.239 -1.328 27.628 1.00 87.00 73 PRO A N 1
ATOM 594 C CA . PRO A 1 73 ? -26.882 -0.982 28.885 1.00 87.00 73 PRO A CA 1
ATOM 595 C C . PRO A 1 73 ? -27.875 0.171 28.702 1.00 87.00 73 PRO A C 1
ATOM 597 O O . PRO A 1 73 ? -27.599 1.155 28.020 1.00 87.00 73 PRO A O 1
ATOM 600 N N . ASN A 1 74 ? -29.006 0.089 29.405 1.00 83.94 74 ASN A N 1
ATOM 601 C CA . ASN A 1 74 ? -29.971 1.191 29.474 1.00 83.94 74 ASN A CA 1
ATOM 602 C C . ASN A 1 74 ? -29.424 2.399 30.251 1.00 83.94 74 ASN A C 1
ATOM 604 O O . ASN A 1 74 ? -29.932 3.508 30.087 1.00 83.94 74 ASN A O 1
ATOM 608 N N . GLU A 1 75 ? -28.424 2.182 31.109 1.00 86.75 75 GLU A N 1
ATOM 609 C CA . GLU A 1 75 ? -27.736 3.215 31.882 1.00 86.75 75 GLU A CA 1
ATOM 610 C C . GLU A 1 75 ? -26.612 3.875 31.072 1.00 86.75 75 GLU A C 1
ATOM 612 O O . GLU A 1 75 ? -25.994 3.244 30.216 1.00 86.75 75 GLU A O 1
ATOM 617 N N . ALA A 1 76 ? -26.318 5.148 31.351 1.00 88.56 76 ALA A N 1
ATOM 618 C CA . ALA A 1 76 ? -25.243 5.850 30.663 1.00 88.56 76 ALA A CA 1
ATOM 619 C C . ALA A 1 76 ? -23.872 5.319 31.110 1.00 88.56 76 ALA A C 1
ATOM 621 O O . ALA A 1 76 ? -23.598 5.227 32.305 1.00 88.56 76 ALA A O 1
ATOM 622 N N . VAL A 1 77 ? -22.988 5.024 30.155 1.00 92.62 77 VAL A N 1
ATOM 623 C CA . VAL A 1 77 ? -21.645 4.488 30.429 1.00 92.62 77 VAL A CA 1
ATOM 624 C C . VAL A 1 77 ? -20.587 5.352 29.763 1.00 92.62 77 VAL A C 1
ATOM 626 O O . VAL A 1 77 ? -20.645 5.613 28.564 1.00 92.62 77 VAL A O 1
ATOM 629 N N . LEU A 1 78 ? -19.585 5.771 30.536 1.00 94.38 78 LEU A N 1
ATOM 630 C CA . LEU A 1 78 ? -18.430 6.507 30.031 1.00 94.38 78 LEU A CA 1
ATOM 631 C C . LEU A 1 78 ? -17.216 5.580 29.913 1.00 94.38 78 LEU A C 1
ATOM 633 O O . LEU A 1 78 ? -16.603 5.208 30.913 1.00 94.38 78 LEU A O 1
ATOM 637 N N . LEU A 1 79 ? -16.824 5.258 28.684 1.00 95.75 79 LEU A N 1
ATOM 638 C CA . LEU A 1 79 ? -15.611 4.501 28.383 1.00 95.75 79 LEU A CA 1
ATOM 639 C C . LEU A 1 79 ? -14.436 5.463 28.231 1.00 95.75 79 LEU A C 1
ATOM 641 O O . LEU A 1 79 ? -14.498 6.390 27.432 1.00 95.75 79 LEU A O 1
ATOM 645 N N . THR A 1 80 ? -13.346 5.257 28.966 1.00 94.38 80 THR A N 1
ATOM 646 C CA . THR A 1 80 ? -12.183 6.167 28.943 1.00 94.38 80 THR A CA 1
ATOM 647 C C . THR A 1 80 ? -10.909 5.446 28.524 1.00 94.38 80 THR A C 1
ATOM 649 O O . THR A 1 80 ? -10.894 4.227 28.379 1.00 94.38 80 THR A O 1
ATOM 652 N N . GLY A 1 81 ? -9.789 6.172 28.431 1.00 93.06 81 GLY A N 1
ATOM 653 C CA . GLY A 1 81 ? -8.482 5.576 28.120 1.00 93.06 81 GLY A CA 1
ATOM 654 C C . GLY A 1 81 ? -7.973 4.569 29.161 1.00 93.06 81 GLY A C 1
ATOM 655 O O . GLY A 1 81 ? -6.970 3.897 28.929 1.00 93.06 81 GLY A O 1
ATOM 656 N N . LYS A 1 82 ? -8.638 4.459 30.319 1.00 93.88 82 LYS A N 1
ATOM 657 C CA . LYS A 1 82 ? -8.370 3.422 31.323 1.00 93.88 82 LYS A CA 1
ATOM 658 C C . LYS A 1 82 ? -9.226 2.171 31.123 1.00 93.88 82 LYS A C 1
ATOM 660 O O . LYS A 1 82 ? -8.777 1.094 31.503 1.00 93.88 82 LYS A O 1
ATOM 665 N N . THR A 1 83 ? -10.399 2.320 30.512 1.00 97.12 83 THR A N 1
ATOM 666 C CA . THR A 1 83 ? -11.357 1.244 30.268 1.00 97.12 83 THR A CA 1
ATOM 667 C C . THR A 1 83 ? -10.838 0.311 29.186 1.00 97.12 83 THR A C 1
ATOM 669 O O . THR A 1 83 ? -10.467 0.758 28.099 1.00 97.12 83 THR A O 1
ATOM 672 N N . THR A 1 84 ? -10.830 -0.986 29.483 1.00 97.88 84 THR A N 1
ATOM 673 C CA . THR A 1 84 ? -10.504 -2.039 28.519 1.00 97.88 84 THR A CA 1
ATOM 674 C C . THR A 1 84 ? -11.779 -2.548 27.867 1.00 97.88 84 THR A C 1
ATOM 676 O O . THR A 1 84 ? -12.576 -3.232 28.505 1.00 97.88 84 THR A O 1
ATOM 679 N N . VAL A 1 85 ? -11.971 -2.206 26.598 1.00 97.94 85 VAL A N 1
ATOM 680 C CA . VAL A 1 85 ? -13.090 -2.665 25.780 1.00 97.94 85 VAL A CA 1
ATOM 681 C C . VAL A 1 85 ? -12.706 -3.973 25.095 1.00 97.94 85 VAL A C 1
ATOM 683 O O . VAL A 1 85 ? -11.709 -4.038 24.372 1.00 97.94 85 VAL A O 1
ATOM 686 N N . THR A 1 86 ? -13.492 -5.017 25.337 1.00 97.75 86 THR A N 1
ATOM 687 C CA . THR A 1 86 ? -13.332 -6.324 24.691 1.00 97.75 86 THR A CA 1
ATOM 688 C C . THR A 1 86 ? -14.254 -6.407 23.483 1.00 97.75 86 THR A C 1
ATOM 690 O O . THR A 1 86 ? -15.458 -6.189 23.614 1.00 97.75 86 THR A O 1
ATOM 693 N N . LEU A 1 87 ? -13.681 -6.723 22.321 1.00 97.00 87 LEU A N 1
ATOM 694 C CA . LEU A 1 87 ? -14.377 -6.874 21.044 1.00 97.00 87 LEU A CA 1
ATOM 695 C C . LEU A 1 87 ? -14.290 -8.342 20.617 1.00 97.00 87 LEU A C 1
ATOM 697 O O . LEU A 1 87 ? -13.231 -8.787 20.184 1.00 97.00 87 LEU A O 1
ATOM 701 N N . SER A 1 88 ? -15.366 -9.109 20.789 1.00 95.31 88 SER A N 1
ATOM 702 C CA . SER A 1 88 ? -15.397 -10.548 20.496 1.00 95.31 88 SER A CA 1
ATOM 703 C C . SER A 1 88 ? -16.783 -10.958 20.020 1.00 95.31 88 SER A C 1
ATOM 705 O O . SER A 1 88 ? -17.769 -10.547 20.621 1.00 95.31 88 SER A O 1
ATOM 707 N N . ASN A 1 89 ? -16.849 -11.804 18.993 1.00 93.88 89 ASN A N 1
ATOM 708 C CA . ASN A 1 89 ? -18.082 -12.352 18.418 1.00 93.88 89 ASN A CA 1
ATOM 709 C C . ASN A 1 89 ? -19.099 -11.277 18.006 1.00 93.88 89 ASN A C 1
ATOM 711 O O . ASN A 1 89 ? -20.306 -11.487 18.085 1.00 93.88 89 ASN A O 1
ATOM 715 N N . ILE A 1 90 ? -18.594 -10.130 17.556 1.00 93.88 90 ILE A N 1
ATOM 716 C CA . ILE A 1 90 ? -19.388 -9.002 17.080 1.00 93.88 90 ILE A CA 1
ATOM 717 C C . ILE A 1 90 ? -18.770 -8.432 15.812 1.00 93.88 90 ILE A C 1
ATOM 719 O O . ILE A 1 90 ? -17.561 -8.533 15.577 1.00 93.88 90 ILE A O 1
ATOM 723 N N . GLU A 1 91 ? -19.613 -7.766 15.049 1.00 93.69 91 GLU A N 1
ATOM 724 C CA . GLU A 1 91 ? -19.219 -6.867 13.982 1.00 93.69 91 GLU A CA 1
ATOM 725 C C . GLU A 1 91 ? -19.485 -5.434 14.424 1.00 93.69 91 GLU A C 1
ATOM 727 O O . GLU A 1 91 ? -20.530 -5.173 15.015 1.00 93.69 91 GLU A O 1
ATOM 732 N N . ILE A 1 92 ? -18.572 -4.498 14.160 1.00 94.69 92 ILE A N 1
ATOM 733 C CA . ILE A 1 92 ? -18.839 -3.077 14.419 1.00 94.69 92 ILE A CA 1
ATOM 734 C C . ILE A 1 92 ? -18.494 -2.200 13.225 1.00 94.69 92 ILE A C 1
ATOM 736 O O . ILE A 1 92 ? -17.621 -2.534 12.427 1.00 94.69 92 ILE A O 1
ATOM 740 N N . SER A 1 93 ? -19.129 -1.038 13.118 1.00 93.06 93 SER A N 1
ATOM 741 C CA . SER A 1 93 ? -18.760 -0.077 12.079 1.00 93.06 93 SER A CA 1
ATOM 742 C C . SER A 1 93 ? -17.305 0.385 12.228 1.00 93.06 93 SER A C 1
ATOM 744 O O . SER A 1 93 ? -16.790 0.563 13.339 1.00 93.06 93 SER A O 1
ATOM 746 N N . GLU A 1 94 ? -16.632 0.637 11.104 1.00 91.75 94 GLU A N 1
ATOM 747 C CA . GLU A 1 94 ? -15.254 1.135 11.094 1.00 91.75 94 GLU A CA 1
ATOM 748 C C . GLU A 1 94 ? -15.096 2.436 11.896 1.00 91.75 94 GLU A C 1
ATOM 750 O O . GLU A 1 94 ? -14.092 2.631 12.584 1.00 91.75 94 GLU A O 1
ATOM 755 N N . ASN A 1 95 ? -16.115 3.300 11.882 1.00 90.88 95 ASN A N 1
ATOM 756 C CA . ASN A 1 95 ? -16.110 4.559 12.616 1.00 90.88 95 ASN A CA 1
ATOM 757 C C . ASN A 1 95 ? -16.142 4.314 14.132 1.00 90.88 95 ASN A C 1
ATOM 759 O O . ASN A 1 95 ? -15.338 4.892 14.869 1.00 90.88 95 ASN A O 1
ATOM 763 N N . LEU A 1 96 ? -17.001 3.397 14.601 1.00 93.88 96 LEU A N 1
ATOM 764 C CA . LEU A 1 96 ? -17.031 3.010 16.011 1.00 93.88 96 LEU A CA 1
ATOM 765 C C . LEU A 1 96 ? -15.699 2.402 16.447 1.00 93.88 96 LEU A C 1
ATOM 767 O O . LEU A 1 96 ? -15.148 2.803 17.476 1.00 93.88 96 LEU A O 1
ATOM 771 N N . PHE A 1 97 ? -15.139 1.505 15.635 1.00 94.62 97 PHE A N 1
ATOM 772 C CA . PHE A 1 97 ? -13.835 0.914 15.905 1.00 94.62 97 PHE A CA 1
ATOM 773 C C . PHE A 1 97 ? -12.732 1.973 16.037 1.00 94.62 97 PHE A C 1
ATOM 775 O O . PHE A 1 97 ? -12.002 1.971 17.028 1.00 94.62 97 PHE A O 1
ATOM 782 N N . ILE A 1 98 ? -12.619 2.908 15.087 1.00 91.50 98 ILE A N 1
ATOM 783 C CA . ILE A 1 98 ? -11.571 3.942 15.086 1.00 91.50 98 ILE A CA 1
ATOM 784 C C . ILE A 1 98 ? -11.687 4.862 16.308 1.00 91.50 98 ILE A C 1
ATOM 786 O O . ILE A 1 98 ? -10.668 5.222 16.911 1.00 91.50 98 ILE A O 1
ATOM 790 N N . VAL A 1 99 ? -12.902 5.249 16.709 1.00 91.81 99 VAL A N 1
ATOM 791 C CA . VAL A 1 99 ? -13.091 6.096 17.895 1.00 91.81 99 VAL A CA 1
ATOM 792 C C . VAL A 1 99 ? -12.725 5.333 19.171 1.00 91.81 99 VAL A C 1
ATOM 794 O O . VAL A 1 99 ? -11.952 5.851 19.985 1.00 91.81 99 VAL A O 1
ATOM 797 N N . LEU A 1 100 ? -13.188 4.087 19.326 1.00 94.56 100 LEU A N 1
ATOM 798 C CA . LEU A 1 100 ? -12.826 3.238 20.467 1.00 94.56 100 LEU A CA 1
ATOM 799 C C . LEU A 1 100 ? -11.312 3.013 20.536 1.00 94.56 100 LEU A C 1
ATOM 801 O O . LEU A 1 100 ? -10.717 3.186 21.603 1.00 94.56 100 LEU A O 1
ATOM 805 N N . LEU A 1 101 ? -10.674 2.738 19.397 1.00 93.56 101 LEU A N 1
ATOM 806 C CA . LEU A 1 101 ? -9.230 2.555 19.274 1.00 93.56 101 LEU A CA 1
ATOM 807 C C . LEU A 1 101 ? -8.450 3.758 19.816 1.00 93.56 101 LEU A C 1
ATOM 809 O O . LEU A 1 101 ? -7.394 3.589 20.419 1.00 93.56 101 LEU A O 1
ATOM 813 N N . ARG A 1 102 ? -8.963 4.978 19.625 1.00 91.12 102 ARG A N 1
ATOM 814 C CA . ARG A 1 102 ? -8.298 6.215 20.064 1.00 91.12 102 ARG A CA 1
ATOM 815 C C . ARG A 1 102 ? -8.553 6.574 21.516 1.00 91.12 102 ARG A C 1
ATOM 817 O O . ARG A 1 102 ? -7.730 7.291 22.096 1.00 91.12 102 ARG A O 1
ATOM 824 N N . LYS A 1 103 ? -9.696 6.159 22.060 1.00 92.44 103 LYS A N 1
ATOM 825 C CA . LYS A 1 103 ? -10.250 6.666 23.323 1.00 92.44 103 LYS A CA 1
ATOM 826 C C . LYS A 1 103 ? -10.254 5.646 24.451 1.00 92.44 103 LYS A C 1
ATOM 828 O O . LYS A 1 103 ? -10.426 6.054 25.593 1.00 92.44 103 LYS A O 1
ATOM 833 N N . THR A 1 104 ? -10.061 4.366 24.153 1.00 95.56 104 THR A N 1
ATOM 834 C CA . THR A 1 104 ? -10.139 3.255 25.113 1.00 95.56 104 THR A CA 1
ATOM 835 C C . THR A 1 104 ? -8.985 2.279 24.903 1.00 95.56 104 THR A C 1
ATOM 837 O O . THR A 1 104 ? -8.293 2.358 23.889 1.00 95.56 104 THR A O 1
ATOM 840 N N . LYS A 1 105 ? -8.735 1.375 25.853 1.00 96.94 105 LYS A N 1
ATOM 841 C CA . LYS A 1 105 ? -7.851 0.223 25.620 1.00 96.94 105 LYS A CA 1
ATOM 842 C C . LYS A 1 105 ? -8.647 -0.863 24.912 1.00 96.94 105 LYS A C 1
ATOM 844 O O . LYS A 1 105 ? -9.772 -1.128 25.318 1.00 96.94 105 LYS A O 1
ATOM 849 N N . ILE A 1 106 ? -8.074 -1.510 23.903 1.00 97.00 106 ILE A N 1
ATOM 850 C CA . ILE A 1 106 ? -8.776 -2.528 23.112 1.00 97.00 106 ILE A CA 1
ATOM 851 C C . ILE A 1 106 ? -8.173 -3.908 23.347 1.00 97.00 106 ILE A C 1
ATOM 853 O O . ILE A 1 106 ? -6.963 -4.092 23.241 1.00 97.00 106 ILE A O 1
ATOM 857 N N . THR A 1 107 ? -9.040 -4.886 23.602 1.00 96.81 107 THR A N 1
ATOM 858 C CA . THR A 1 107 ? -8.725 -6.315 23.513 1.00 96.81 107 THR A CA 1
ATOM 859 C C . THR A 1 107 ? -9.570 -6.932 22.405 1.00 96.81 107 THR A C 1
ATOM 861 O O . THR A 1 107 ? -10.796 -6.859 22.452 1.00 96.81 107 THR A O 1
ATOM 864 N N . VAL A 1 108 ? -8.919 -7.525 21.403 1.00 96.44 108 VAL A N 1
ATOM 865 C CA . VAL A 1 108 ? -9.597 -8.237 20.311 1.00 96.44 108 VAL A CA 1
ATOM 866 C C . VAL A 1 108 ? -9.690 -9.714 20.681 1.00 96.44 108 VAL A C 1
ATOM 868 O O . VAL A 1 108 ? -8.667 -10.353 20.926 1.00 96.44 108 VAL A O 1
ATOM 871 N N . GLY A 1 109 ? -10.917 -10.218 20.765 1.00 93.25 109 GLY A N 1
ATOM 872 C CA . GLY A 1 109 ? -11.247 -11.618 20.998 1.00 93.25 109 GLY A CA 1
ATOM 873 C C . GLY A 1 109 ? -11.509 -12.382 19.700 1.00 93.25 109 GLY A C 1
ATOM 874 O O . GLY A 1 109 ? -11.036 -12.016 18.623 1.00 93.25 109 GLY A O 1
ATOM 875 N N . GLU A 1 110 ? -12.257 -13.475 19.808 1.00 91.81 110 GLU A N 1
ATOM 876 C CA . GLU A 1 110 ? -12.587 -14.338 18.674 1.00 91.81 110 GLU A CA 1
ATOM 877 C C . GLU A 1 110 ? -13.604 -13.669 17.743 1.00 91.81 110 GLU A C 1
ATOM 879 O O . GLU A 1 110 ? -14.432 -12.875 18.180 1.00 91.81 110 GLU A O 1
ATOM 884 N N . SER A 1 111 ? -13.550 -13.999 16.450 1.00 91.38 111 SER A N 1
ATOM 885 C CA . SER A 1 111 ? -14.578 -13.638 15.458 1.00 91.38 111 SER A CA 1
ATOM 886 C C . SER A 1 111 ? -15.000 -12.158 15.427 1.00 91.38 111 SER A C 1
ATOM 888 O O . SER A 1 111 ? -16.154 -11.856 15.140 1.00 91.38 111 SER A O 1
ATOM 890 N N . PHE A 1 112 ? -14.074 -11.234 15.696 1.00 94.81 112 PHE A N 1
ATOM 891 C CA . PHE A 1 112 ? -14.304 -9.797 15.552 1.00 94.81 112 PHE A CA 1
ATOM 892 C C . PHE A 1 112 ? -14.174 -9.352 14.087 1.00 94.81 112 PHE A C 1
ATOM 894 O O . PHE A 1 112 ? -13.222 -9.745 13.402 1.00 94.81 112 PHE A O 1
ATOM 901 N N . SER A 1 113 ? -15.098 -8.516 13.611 1.00 94.31 113 SER A N 1
ATOM 902 C CA . SER A 1 113 ? -15.035 -7.879 12.290 1.00 94.31 113 SER A CA 1
ATOM 903 C C . SER A 1 113 ? -15.396 -6.396 12.321 1.00 94.31 113 SER A C 1
ATOM 905 O O . SER A 1 113 ? -16.045 -5.908 13.247 1.00 94.31 113 SER A O 1
ATOM 907 N N . ILE A 1 114 ? -14.961 -5.683 11.283 1.00 94.00 114 ILE A N 1
ATOM 908 C CA . ILE A 1 114 ? -15.375 -4.309 11.003 1.00 94.00 114 ILE A CA 1
ATOM 909 C C . ILE A 1 114 ? -16.112 -4.218 9.664 1.00 94.00 114 ILE A C 1
ATOM 911 O O . ILE A 1 114 ? -15.804 -4.972 8.738 1.00 94.00 114 ILE A O 1
ATOM 915 N N . THR A 1 115 ? -17.063 -3.290 9.577 1.00 92.44 115 THR A N 1
ATOM 916 C CA . THR A 1 115 ? -17.924 -3.058 8.403 1.00 92.44 115 THR A CA 1
ATOM 917 C C . THR A 1 115 ? -18.078 -1.565 8.094 1.00 92.44 115 THR A C 1
ATOM 919 O O . THR A 1 115 ? -17.564 -0.718 8.830 1.00 92.44 115 THR A O 1
ATOM 922 N N . GLU A 1 116 ? -18.781 -1.232 7.011 1.00 91.06 116 GLU A N 1
ATOM 923 C CA . GLU A 1 116 ? -19.086 0.151 6.638 1.00 91.06 116 GLU A CA 1
ATOM 924 C C . GLU A 1 116 ? -19.812 0.885 7.770 1.00 91.06 116 GLU A C 1
ATOM 926 O O . GLU A 1 116 ? -20.662 0.332 8.469 1.00 91.06 116 GLU A O 1
ATOM 931 N N . HIS A 1 117 ? -19.481 2.159 7.959 1.00 89.12 117 HIS A N 1
ATOM 932 C CA . HIS A 1 117 ? -20.303 3.023 8.786 1.00 89.12 117 HIS A CA 1
ATOM 933 C C . HIS A 1 117 ? -21.386 3.682 7.939 1.00 89.12 117 HIS A C 1
ATOM 935 O O . HIS A 1 117 ? -21.072 4.457 7.038 1.00 89.12 117 HIS A O 1
ATOM 941 N N . VAL A 1 118 ? -22.645 3.420 8.281 1.00 87.44 118 VAL A N 1
ATOM 942 C CA . VAL A 1 118 ? -23.795 4.111 7.703 1.00 87.44 118 VAL A CA 1
ATOM 943 C C . VAL A 1 118 ? -24.441 4.975 8.781 1.00 87.44 118 VAL A C 1
ATOM 945 O O . VAL A 1 118 ? -24.735 4.516 9.888 1.00 87.44 118 VAL A O 1
ATOM 948 N N . ASP A 1 119 ? -24.620 6.258 8.472 1.00 83.75 119 ASP A N 1
ATOM 949 C CA . ASP A 1 119 ? -25.232 7.214 9.389 1.00 83.75 119 ASP A CA 1
ATOM 950 C C . ASP A 1 119 ? -26.667 6.784 9.730 1.00 83.75 119 ASP A C 1
ATOM 952 O O . ASP A 1 119 ? -27.492 6.561 8.845 1.00 83.75 119 ASP A O 1
ATOM 956 N N . ASN A 1 120 ? -26.991 6.774 11.025 1.00 82.06 120 ASN A N 1
ATOM 957 C CA . ASN A 1 120 ? -28.297 6.392 11.587 1.00 82.06 120 ASN A CA 1
ATOM 958 C C . ASN A 1 120 ? -28.664 4.902 11.505 1.00 82.06 120 ASN A C 1
ATOM 960 O O . ASN A 1 120 ? -29.760 4.550 11.949 1.00 82.06 120 ASN A O 1
ATOM 964 N N . GLU A 1 121 ? -27.777 4.045 11.005 1.00 88.56 121 GLU A N 1
ATOM 965 C CA . GLU A 1 121 ? -27.923 2.591 11.094 1.00 88.56 121 GLU A CA 1
ATOM 966 C C . GLU A 1 121 ? -27.207 2.027 12.325 1.00 88.56 121 GLU A C 1
ATOM 968 O O . GLU A 1 121 ? -26.397 2.706 12.968 1.00 88.56 121 GLU A O 1
ATOM 973 N N . ASP A 1 122 ? -27.529 0.776 12.648 1.00 91.38 122 ASP A N 1
ATOM 974 C CA . ASP A 1 122 ? -26.937 0.058 13.768 1.00 91.38 122 ASP A CA 1
ATOM 975 C C . ASP A 1 122 ? -25.450 -0.204 13.523 1.00 91.38 122 ASP A C 1
ATOM 977 O O . ASP A 1 122 ? -25.040 -0.839 12.553 1.00 91.38 122 ASP A O 1
ATOM 981 N N . CYS A 1 123 ? -24.618 0.288 14.435 1.00 92.88 123 CYS A N 1
ATOM 982 C CA . CYS A 1 123 ? -23.172 0.177 14.347 1.00 92.88 123 CYS A CA 1
ATOM 983 C C . CYS A 1 123 ? -22.612 -1.111 14.958 1.00 92.88 123 CYS A C 1
ATOM 985 O O . CYS A 1 123 ? -21.388 -1.259 14.958 1.00 92.88 123 CYS A O 1
ATOM 987 N N . ILE A 1 124 ? -23.460 -2.002 15.492 1.00 94.38 124 ILE A N 1
ATOM 988 C CA . ILE A 1 124 ? -23.073 -3.302 16.055 1.00 94.38 124 ILE A CA 1
ATOM 989 C C . ILE A 1 124 ? -23.932 -4.410 15.431 1.00 94.38 124 ILE A C 1
ATOM 991 O O . ILE A 1 124 ? -25.128 -4.526 15.683 1.00 94.38 124 ILE A O 1
ATOM 995 N N . GLY A 1 125 ? -23.297 -5.266 14.640 1.00 89.56 125 GLY A N 1
ATOM 996 C CA . GLY A 1 125 ? -23.907 -6.433 14.012 1.00 89.56 125 GLY A CA 1
ATOM 997 C C . GLY A 1 125 ? -23.508 -7.748 14.680 1.00 89.56 125 GLY A C 1
ATOM 998 O O . GLY A 1 125 ? -22.561 -7.822 15.471 1.00 89.56 125 GLY A O 1
ATOM 999 N N . GLU A 1 126 ? -24.219 -8.815 14.319 1.00 84.38 126 GLU A N 1
ATOM 1000 C CA . GLU A 1 126 ? -23.786 -10.174 14.633 1.00 84.38 126 GLU A CA 1
ATOM 1001 C C . GLU A 1 126 ? -22.526 -10.508 13.825 1.00 84.38 126 GLU A C 1
ATOM 1003 O O . GLU A 1 126 ? -22.372 -10.096 12.672 1.00 84.38 126 GLU A O 1
ATOM 1008 N N . HIS A 1 127 ? -21.620 -11.291 14.413 1.00 75.12 127 HIS A N 1
ATOM 1009 C CA . HIS A 1 127 ? -20.451 -11.789 13.691 1.00 75.12 127 HIS A CA 1
ATOM 1010 C C . HIS A 1 127 ? -20.830 -12.505 12.378 1.00 75.12 127 HIS A C 1
ATOM 1012 O O . HIS A 1 127 ? -21.761 -13.307 12.326 1.00 75.12 127 HIS A O 1
ATOM 1018 N N . GLY A 1 128 ? -20.059 -12.260 11.314 1.00 65.62 128 GLY A N 1
ATOM 1019 C CA . GLY A 1 128 ? -20.198 -12.964 10.033 1.00 65.62 128 GLY A CA 1
ATOM 1020 C C . GLY A 1 128 ? -21.128 -12.311 9.005 1.00 65.62 128 GLY A C 1
ATOM 1021 O O . GLY A 1 128 ? -21.215 -12.834 7.891 1.00 65.62 128 GLY A O 1
ATOM 1022 N N . MET A 1 129 ? -21.752 -11.173 9.326 1.00 60.25 129 MET A N 1
ATOM 1023 C CA . MET A 1 129 ? -22.657 -10.443 8.427 1.00 60.25 129 MET A CA 1
ATOM 1024 C C . MET A 1 129 ? -21.931 -9.629 7.335 1.00 60.25 129 MET A C 1
ATOM 1026 O O . MET A 1 129 ? -22.395 -9.610 6.195 1.00 60.25 129 MET A O 1
ATOM 1030 N N . ALA A 1 130 ? -20.744 -9.058 7.595 1.00 52.88 130 ALA A N 1
ATOM 1031 C CA . ALA A 1 130 ? -19.975 -8.266 6.615 1.00 52.88 130 ALA A CA 1
ATOM 1032 C C . ALA A 1 130 ? -19.371 -9.060 5.451 1.00 52.88 130 ALA A C 1
ATOM 1034 O O . ALA A 1 130 ? -18.667 -8.485 4.621 1.00 52.88 130 ALA A O 1
ATOM 1035 N N . ARG A 1 131 ? -19.621 -10.371 5.338 1.00 56.28 131 ARG A N 1
ATOM 1036 C CA . ARG A 1 131 ? -19.038 -11.191 4.261 1.00 56.28 131 ARG A CA 1
ATOM 1037 C C . ARG A 1 131 ? -19.379 -10.694 2.848 1.00 56.28 131 ARG A C 1
ATOM 1039 O O . ARG A 1 131 ? -18.690 -11.093 1.918 1.00 56.28 131 ARG A O 1
ATOM 1046 N N . ASN A 1 132 ? -20.379 -9.819 2.690 1.00 59.19 132 ASN A N 1
ATOM 1047 C CA . ASN A 1 132 ? -20.926 -9.463 1.380 1.00 59.19 132 ASN A CA 1
ATOM 1048 C C . ASN A 1 132 ? -20.906 -7.963 1.022 1.00 59.19 132 ASN A C 1
ATOM 1050 O O . ASN A 1 132 ? -21.311 -7.644 -0.093 1.00 59.19 132 ASN A O 1
ATOM 1054 N N . SER A 1 133 ? -20.464 -7.048 1.901 1.00 76.06 133 SER A N 1
ATOM 1055 C CA . SER A 1 133 ? -20.453 -5.603 1.588 1.00 76.06 133 SER A CA 1
ATOM 1056 C C . SER A 1 133 ? -19.062 -4.981 1.771 1.00 76.06 133 SER A C 1
ATOM 1058 O O . SER A 1 133 ? -18.640 -4.751 2.906 1.00 76.06 133 SER A O 1
ATOM 1060 N N . PRO A 1 134 ? -18.314 -4.731 0.680 1.00 85.88 134 PRO A N 1
ATOM 1061 C CA . PRO A 1 134 ? -16.984 -4.142 0.756 1.00 85.88 134 PRO A CA 1
ATOM 1062 C C . PRO A 1 134 ? -17.051 -2.634 1.060 1.00 85.88 134 PRO A C 1
ATOM 1064 O O . PRO A 1 134 ? -17.779 -1.894 0.395 1.00 85.88 134 PRO A O 1
ATOM 1067 N N . PHE A 1 135 ? -16.240 -2.153 2.008 1.00 90.19 135 PHE A N 1
ATOM 1068 C CA . PHE A 1 135 ? -16.226 -0.740 2.430 1.00 90.19 135 PHE A CA 1
ATOM 1069 C C . PHE A 1 135 ? -14.871 -0.049 2.208 1.00 90.19 135 PHE A C 1
ATOM 1071 O O . PHE A 1 135 ? -13.862 -0.691 1.914 1.00 90.19 135 PHE A O 1
ATOM 1078 N N . CYS A 1 136 ? -14.837 1.282 2.307 1.00 91.25 136 CYS A N 1
ATOM 1079 C CA . CYS A 1 136 ? -13.611 2.067 2.141 1.00 91.25 136 CYS A CA 1
ATOM 1080 C C . CYS A 1 136 ? -12.971 2.376 3.501 1.00 91.25 136 CYS A C 1
ATOM 1082 O O . CYS A 1 136 ? -13.446 3.270 4.193 1.00 91.25 136 CYS A O 1
ATOM 1084 N N . LEU A 1 137 ? -11.836 1.754 3.828 1.00 91.44 137 LEU A N 1
ATOM 1085 C CA . LEU A 1 137 ? -11.066 2.121 5.015 1.00 91.44 137 LEU A CA 1
ATOM 1086 C C . LEU A 1 137 ? -10.281 3.408 4.750 1.00 91.44 137 LEU A C 1
ATOM 1088 O O . LEU A 1 137 ? -9.205 3.402 4.137 1.00 91.44 137 LEU A O 1
ATOM 1092 N N . ARG A 1 138 ? -10.816 4.532 5.227 1.00 86.75 138 ARG A N 1
ATOM 1093 C CA . ARG A 1 138 ? -10.208 5.856 5.062 1.00 86.75 138 ARG A CA 1
ATOM 1094 C C . ARG A 1 138 ? -10.030 6.563 6.396 1.00 86.75 138 ARG A C 1
ATOM 1096 O O . ARG A 1 138 ? -10.698 6.291 7.389 1.00 86.75 138 ARG A O 1
ATOM 1103 N N . ARG A 1 139 ? -9.129 7.542 6.415 1.00 74.50 139 ARG A N 1
ATOM 1104 C CA . ARG A 1 139 ? -9.059 8.499 7.523 1.00 74.50 139 ARG A CA 1
ATOM 1105 C C . ARG A 1 139 ? -10.119 9.589 7.326 1.00 74.50 139 ARG A C 1
ATOM 1107 O O . ARG A 1 139 ? -9.956 10.436 6.452 1.00 74.50 139 ARG A O 1
ATOM 1114 N N . ASN A 1 140 ? -11.161 9.597 8.157 1.00 61.09 140 ASN A N 1
ATOM 1115 C CA . ASN A 1 140 ? -12.281 10.544 8.040 1.00 61.09 140 ASN A CA 1
ATOM 1116 C C . ASN A 1 140 ? -12.055 11.906 8.734 1.00 61.09 140 ASN A C 1
ATOM 1118 O O . ASN A 1 140 ? -12.843 12.834 8.549 1.00 61.09 140 ASN A O 1
ATOM 1122 N N . ASP A 1 141 ? -10.986 12.087 9.514 1.00 58.66 141 ASP A N 1
ATOM 1123 C CA . ASP A 1 141 ? -10.866 13.207 10.450 1.00 58.66 141 ASP A CA 1
ATOM 1124 C C . ASP A 1 141 ? -9.782 14.259 10.125 1.00 58.66 141 ASP A C 1
ATOM 1126 O O . ASP A 1 141 ? -8.591 13.982 9.966 1.00 58.66 141 ASP A O 1
ATOM 1130 N N . ARG A 1 142 ? -10.235 15.527 10.129 1.00 45.53 142 ARG A N 1
ATOM 1131 C CA . ARG A 1 142 ? -9.496 16.788 9.900 1.00 45.53 142 ARG A CA 1
ATOM 1132 C C . ARG A 1 142 ? -8.624 17.256 11.084 1.00 45.53 142 ARG A C 1
ATOM 1134 O O . ARG A 1 142 ? -8.237 18.423 11.122 1.00 45.53 142 ARG A O 1
ATOM 1141 N N . HIS A 1 143 ? -8.299 16.403 12.060 1.00 46.16 143 HIS A N 1
ATOM 1142 C CA . HIS A 1 143 ? -7.464 16.785 13.208 1.00 46.16 143 HIS A CA 1
ATOM 1143 C C . HIS A 1 143 ? -6.391 15.742 13.576 1.00 46.16 143 HIS A C 1
ATOM 1145 O O . HIS A 1 143 ? -6.487 14.561 13.255 1.00 46.16 143 HIS A O 1
ATOM 1151 N N . LYS A 1 144 ? -5.323 16.281 14.185 1.00 52.06 144 LYS A N 1
ATOM 1152 C CA . LYS A 1 144 ? -3.983 15.745 14.491 1.00 52.06 144 LYS A CA 1
ATOM 1153 C C . LYS A 1 144 ? -3.894 14.254 14.841 1.00 52.06 144 LYS A C 1
ATOM 1155 O O . LYS A 1 144 ? -4.793 13.711 15.465 1.00 52.06 144 LYS A O 1
ATOM 1160 N N . THR A 1 145 ? -2.741 13.693 14.452 1.00 56.12 145 THR A N 1
ATOM 1161 C CA . THR A 1 145 ? -2.024 12.496 14.939 1.00 56.12 145 THR A CA 1
ATOM 1162 C C . THR A 1 145 ? -2.850 11.481 15.732 1.00 56.12 145 THR A C 1
ATOM 1164 O O . THR A 1 145 ? -3.434 11.807 16.764 1.00 56.12 145 THR A O 1
ATOM 1167 N N . VAL A 1 146 ? -2.835 10.222 15.287 1.00 63.75 146 VAL A N 1
ATOM 1168 C CA . VAL A 1 146 ? -3.373 9.076 16.037 1.00 63.75 146 VAL A CA 1
ATOM 1169 C C . VAL A 1 146 ? -2.914 9.156 17.501 1.00 63.75 146 VAL A C 1
ATOM 1171 O O . VAL A 1 146 ? -1.759 9.484 17.778 1.00 63.75 146 VAL A O 1
ATOM 1174 N N . SER A 1 147 ? -3.831 8.947 18.452 1.00 75.44 147 SER A N 1
ATOM 1175 C CA . SER A 1 147 ? -3.488 9.028 19.876 1.00 75.44 147 SER A CA 1
ATOM 1176 C C . SER A 1 147 ? -2.438 7.966 20.221 1.00 75.44 147 SER A C 1
ATOM 1178 O O . SER A 1 147 ? -2.448 6.878 19.646 1.00 75.44 147 SER A O 1
ATOM 1180 N N . LEU A 1 148 ? -1.550 8.246 21.186 1.00 85.94 148 LEU A N 1
ATOM 1181 C CA . LEU A 1 148 ? -0.581 7.248 21.679 1.00 85.94 148 LEU A CA 1
ATOM 1182 C C . LEU A 1 148 ? -1.276 5.934 22.073 1.00 85.94 148 LEU A C 1
ATOM 1184 O O . LEU A 1 148 ? -0.765 4.856 21.789 1.00 85.94 148 LEU A O 1
ATOM 1188 N N . LEU A 1 149 ? -2.483 6.044 22.632 1.00 90.06 149 LEU A N 1
ATOM 1189 C CA . LEU A 1 149 ? -3.336 4.916 22.988 1.00 90.06 149 LEU A CA 1
ATOM 1190 C C . LEU A 1 149 ? -3.725 4.053 21.777 1.00 90.06 149 LEU A C 1
ATOM 1192 O O . LEU A 1 149 ? -3.642 2.833 21.849 1.00 90.06 149 LEU A O 1
ATOM 1196 N N . ALA A 1 150 ? -4.090 4.661 20.645 1.00 90.69 150 ALA A N 1
ATOM 1197 C CA . ALA A 1 150 ? -4.391 3.905 19.431 1.00 90.69 150 ALA A CA 1
ATOM 1198 C C . ALA A 1 150 ? -3.161 3.164 18.894 1.00 90.69 150 ALA A C 1
ATOM 1200 O O . ALA A 1 150 ? -3.280 2.010 18.490 1.00 90.69 150 ALA A O 1
ATOM 1201 N N . LEU A 1 151 ? -1.974 3.775 18.943 1.00 90.31 151 LEU A N 1
ATOM 1202 C CA . LEU A 1 151 ? -0.736 3.091 18.562 1.00 90.31 151 LEU A CA 1
ATOM 1203 C C . LEU A 1 151 ? -0.432 1.899 19.490 1.00 90.31 151 LEU A C 1
ATOM 1205 O O . LEU A 1 151 ? -0.043 0.833 19.011 1.00 90.31 151 LEU A O 1
ATOM 1209 N N . GLU A 1 152 ? -0.619 2.062 20.803 1.00 93.44 152 GLU A N 1
ATOM 1210 C CA . GLU A 1 152 ? -0.474 0.980 21.787 1.00 93.44 152 GLU A CA 1
ATOM 1211 C C . GLU A 1 152 ? -1.462 -0.161 21.528 1.00 93.44 152 GLU A C 1
ATOM 1213 O O . GLU A 1 152 ? -1.050 -1.323 21.492 1.00 93.44 152 GLU A O 1
ATOM 1218 N N . ASN A 1 153 ? -2.728 0.168 21.262 1.00 95.69 153 ASN A N 1
ATOM 1219 C CA . ASN A 1 153 ? -3.761 -0.804 20.916 1.00 95.69 153 ASN A CA 1
ATOM 1220 C C . ASN A 1 153 ? -3.399 -1.584 19.644 1.00 95.69 153 ASN A C 1
ATOM 1222 O O . ASN A 1 153 ? -3.359 -2.811 19.677 1.00 95.69 153 ASN A O 1
ATOM 1226 N N . ILE A 1 154 ? -3.056 -0.899 18.544 1.00 94.69 154 ILE A N 1
ATOM 1227 C CA . ILE A 1 154 ? -2.657 -1.547 17.280 1.00 94.69 154 ILE A CA 1
ATOM 1228 C C . ILE A 1 154 ? -1.456 -2.472 17.503 1.00 94.69 154 ILE A C 1
ATOM 1230 O O . ILE A 1 154 ? -1.412 -3.590 16.988 1.00 94.69 154 ILE A O 1
ATOM 1234 N N . LYS A 1 155 ? -0.469 -2.029 18.289 1.00 93.25 155 LYS A N 1
ATOM 1235 C CA . LYS A 1 155 ? 0.715 -2.833 18.607 1.00 93.25 155 LYS A CA 1
ATOM 1236 C C . LYS A 1 155 ? 0.355 -4.100 19.392 1.00 93.25 155 LYS A C 1
ATOM 1238 O O . LYS A 1 155 ? 0.991 -5.128 19.167 1.00 93.25 155 LYS A O 1
ATOM 1243 N N . GLY A 1 156 ? -0.622 -4.019 20.296 1.00 93.31 156 GLY A N 1
ATOM 1244 C CA . GLY A 1 156 ? -1.092 -5.138 21.115 1.00 93.31 156 GLY A CA 1
ATOM 1245 C C . GLY A 1 156 ? -1.962 -6.154 20.369 1.00 93.31 156 GLY A C 1
ATOM 1246 O O . GLY A 1 156 ? -2.076 -7.291 20.819 1.00 93.31 156 GLY A O 1
ATOM 1247 N N . MET A 1 157 ? -2.542 -5.784 19.224 1.00 95.00 157 MET A N 1
ATOM 1248 C CA . MET A 1 157 ? -3.411 -6.674 18.450 1.00 95.00 157 MET A CA 1
ATOM 1249 C C . MET A 1 157 ? -2.627 -7.812 17.773 1.00 95.00 157 MET A C 1
ATOM 1251 O O . MET A 1 157 ? -1.577 -7.560 17.160 1.00 95.00 157 MET A O 1
ATOM 1255 N N . PRO A 1 158 ? -3.139 -9.056 17.795 1.00 94.12 158 PRO A N 1
ATOM 1256 C CA . PRO A 1 158 ? -2.593 -10.139 16.983 1.00 94.12 158 PRO A CA 1
ATOM 1257 C C . PRO A 1 158 ? -2.739 -9.845 15.476 1.00 94.12 158 PRO A C 1
ATOM 1259 O O . PRO A 1 158 ? -3.672 -9.142 15.077 1.00 94.12 158 PRO A O 1
ATOM 1262 N N . PRO A 1 159 ? -1.834 -10.348 14.618 1.00 94.50 159 PRO A N 1
ATOM 1263 C CA . PRO A 1 159 ? -2.036 -10.297 13.170 1.00 94.50 159 PRO A CA 1
ATOM 1264 C C . PRO A 1 159 ? -3.292 -11.084 12.765 1.00 94.50 159 PRO A C 1
ATOM 1266 O O . PRO A 1 159 ? -3.665 -12.032 13.457 1.00 94.50 159 PRO A O 1
ATOM 1269 N N . ASN A 1 160 ? -3.937 -10.702 11.659 1.00 93.75 160 ASN A N 1
ATOM 1270 C CA . ASN A 1 160 ? -5.141 -11.368 11.129 1.00 93.75 160 ASN A CA 1
ATOM 1271 C C . ASN A 1 160 ? -6.282 -11.559 12.160 1.00 93.75 160 ASN A C 1
ATOM 1273 O O . ASN A 1 160 ? -7.029 -12.542 12.102 1.00 93.75 160 ASN A O 1
ATOM 1277 N N . SER A 1 161 ? -6.416 -10.638 13.119 1.00 94.75 161 SER A N 1
ATOM 1278 C CA . SER A 1 161 ? -7.408 -10.719 14.201 1.00 94.75 161 SER A CA 1
ATOM 1279 C C . SER A 1 161 ? -8.725 -10.009 13.887 1.00 94.75 161 SER A C 1
ATOM 1281 O O . SER A 1 161 ? -9.729 -10.299 14.529 1.00 94.75 161 SER A O 1
ATOM 1283 N N . ILE A 1 162 ? -8.745 -9.121 12.891 1.00 95.06 162 ILE A N 1
ATOM 1284 C CA . ILE A 1 162 ? -9.905 -8.289 12.552 1.00 95.06 162 ILE A CA 1
ATOM 1285 C C . ILE A 1 162 ? -10.437 -8.700 11.179 1.00 95.06 162 ILE A C 1
ATOM 1287 O O . ILE A 1 162 ? -9.801 -8.423 10.169 1.00 95.06 162 ILE A O 1
ATOM 1291 N N . GLY A 1 163 ? -11.598 -9.346 11.109 1.00 94.00 163 GLY A N 1
ATOM 1292 C CA . GLY A 1 163 ? -12.255 -9.632 9.830 1.00 94.00 163 GLY A CA 1
ATOM 1293 C C . GLY A 1 163 ? -12.722 -8.355 9.126 1.00 94.00 163 GLY A C 1
ATOM 1294 O O . GLY A 1 163 ? -13.237 -7.450 9.775 1.00 94.00 163 GLY A O 1
ATOM 1295 N N . CYS A 1 164 ? -12.560 -8.275 7.808 1.00 92.12 164 CYS A N 1
ATOM 1296 C CA . CYS A 1 164 ? -13.119 -7.189 6.998 1.00 92.12 164 CYS A CA 1
ATOM 1297 C C . CYS A 1 164 ? -13.208 -7.598 5.523 1.00 92.12 164 CYS A C 1
ATOM 1299 O O . CYS A 1 164 ? -12.510 -8.513 5.084 1.00 92.12 164 CYS A O 1
ATOM 1301 N N . VAL A 1 165 ? -14.049 -6.892 4.768 1.00 91.88 165 VAL A N 1
ATOM 1302 C CA . VAL A 1 165 ? -14.091 -6.927 3.302 1.00 91.88 165 VAL A CA 1
ATOM 1303 C C . VAL A 1 165 ? -13.945 -5.484 2.830 1.00 91.88 165 VAL A C 1
ATOM 1305 O O . VAL A 1 165 ? -14.732 -4.623 3.217 1.00 91.88 165 VAL A O 1
ATOM 1308 N N . LEU A 1 166 ? -12.906 -5.191 2.051 1.00 92.88 166 LEU A N 1
ATOM 1309 C CA . LEU A 1 166 ? -12.526 -3.820 1.711 1.00 92.88 166 LEU A CA 1
ATOM 1310 C C . LEU A 1 166 ? -12.658 -3.584 0.213 1.00 92.88 166 LEU A C 1
ATOM 1312 O O . LEU A 1 166 ? -12.162 -4.375 -0.577 1.00 92.88 166 LEU A O 1
ATOM 1316 N N . ARG A 1 167 ? -13.278 -2.465 -0.161 1.00 94.88 167 ARG A N 1
ATOM 1317 C CA . ARG A 1 167 ? -13.262 -1.930 -1.527 1.00 94.88 167 ARG A CA 1
ATOM 1318 C C . ARG A 1 167 ? -12.008 -1.094 -1.764 1.00 94.88 167 ARG A C 1
ATOM 1320 O O . ARG A 1 167 ? -11.369 -1.207 -2.800 1.00 94.88 167 ARG A O 1
ATOM 1327 N N . GLU A 1 168 ? -11.646 -0.256 -0.796 1.00 95.06 168 GLU A N 1
ATOM 1328 C CA . GLU A 1 168 ? -10.512 0.670 -0.892 1.00 95.06 168 GLU A CA 1
ATOM 1329 C C . GLU A 1 168 ? -9.838 0.847 0.467 1.00 95.06 168 GLU A C 1
ATOM 1331 O O . GLU A 1 168 ? -10.494 0.860 1.509 1.00 95.06 168 GLU A O 1
ATOM 1336 N N . ILE A 1 169 ? -8.527 1.074 0.441 1.00 96.12 169 ILE A N 1
ATOM 1337 C CA . ILE A 1 169 ? -7.724 1.489 1.586 1.00 96.12 169 ILE A CA 1
ATOM 1338 C C . ILE A 1 169 ? -7.025 2.799 1.225 1.00 96.12 169 ILE A C 1
ATOM 1340 O O . ILE A 1 169 ? -6.228 2.841 0.291 1.00 96.12 169 ILE A O 1
ATOM 1344 N N . ASN A 1 170 ? -7.272 3.867 1.985 1.00 95.00 170 ASN A N 1
ATOM 1345 C CA . ASN A 1 170 ? -6.678 5.183 1.733 1.00 95.00 170 ASN A CA 1
ATOM 1346 C C . ASN A 1 170 ? -6.222 5.837 3.038 1.00 95.00 170 ASN A C 1
ATOM 1348 O O . ASN A 1 170 ? -6.991 6.496 3.745 1.00 95.00 170 ASN A O 1
ATOM 1352 N N . LEU A 1 171 ? -4.948 5.627 3.367 1.00 94.06 171 LEU A N 1
ATOM 1353 C CA . LEU A 1 171 ? -4.354 6.037 4.635 1.00 94.06 171 LEU A CA 1
ATOM 1354 C C . LEU A 1 171 ? -3.116 6.898 4.382 1.00 94.06 171 LEU A C 1
ATOM 1356 O O . LEU A 1 171 ? -2.131 6.453 3.797 1.00 94.06 171 LEU A O 1
ATOM 1360 N N . LYS A 1 172 ? -3.166 8.146 4.854 1.00 92.31 172 LYS A N 1
ATOM 1361 C CA . LYS A 1 172 ? -2.110 9.143 4.649 1.00 92.31 172 LYS A CA 1
ATOM 1362 C C . LYS A 1 172 ? -1.647 9.715 5.981 1.00 92.31 172 LYS A C 1
ATOM 1364 O O . LYS A 1 172 ? -2.479 10.142 6.790 1.00 92.31 172 LYS A O 1
ATOM 1369 N N . ASP A 1 173 ? -0.335 9.698 6.198 1.00 90.81 173 ASP A N 1
ATOM 1370 C CA . ASP A 1 173 ? 0.356 10.274 7.356 1.00 90.81 173 ASP A CA 1
ATOM 1371 C C . ASP A 1 173 ? -0.338 9.957 8.689 1.00 90.81 173 ASP A C 1
ATOM 1373 O O . ASP A 1 173 ? -0.748 10.836 9.458 1.00 90.81 173 ASP A O 1
ATOM 1377 N N . THR A 1 174 ? -0.549 8.662 8.930 1.00 89.31 174 THR A N 1
ATOM 1378 C CA . THR A 1 174 ? -1.295 8.165 10.086 1.00 89.31 174 THR A CA 1
ATOM 1379 C C . THR A 1 174 ? -0.723 6.852 10.601 1.00 89.31 174 THR A C 1
ATOM 1381 O O . THR A 1 174 ? -0.411 5.950 9.827 1.00 89.31 174 THR A O 1
ATOM 1384 N N . ASP A 1 175 ? -0.639 6.703 11.926 1.00 88.94 175 ASP A N 1
ATOM 1385 C CA . ASP A 1 175 ? -0.236 5.436 12.549 1.00 88.94 175 ASP A CA 1
ATOM 1386 C C . ASP A 1 175 ? -1.256 4.317 12.308 1.00 88.94 175 ASP A C 1
ATOM 1388 O O . ASP A 1 175 ? -0.913 3.144 12.468 1.00 88.94 175 ASP A O 1
ATOM 1392 N N . LEU A 1 176 ? -2.474 4.669 11.865 1.00 91.44 176 LEU A N 1
ATOM 1393 C CA . LEU A 1 176 ? -3.498 3.715 11.447 1.00 91.44 176 LEU A CA 1
ATOM 1394 C C . LEU A 1 176 ? -3.008 2.826 10.298 1.00 91.44 176 LEU A C 1
ATOM 1396 O O . LEU A 1 176 ? -3.487 1.712 10.186 1.00 91.44 176 LEU A O 1
ATOM 1400 N N . ILE A 1 177 ? -1.999 3.235 9.514 1.00 94.50 177 ILE A N 1
ATOM 1401 C CA . ILE A 1 177 ? -1.358 2.358 8.518 1.00 94.50 177 ILE A CA 1
ATOM 1402 C C . ILE A 1 177 ? -0.879 1.042 9.165 1.00 94.50 177 ILE A C 1
ATOM 1404 O O . ILE A 1 177 ? -0.980 -0.018 8.557 1.00 94.50 177 ILE A O 1
ATOM 1408 N N . ASN A 1 178 ? -0.447 1.054 10.432 1.00 94.81 178 ASN A N 1
ATOM 1409 C CA . ASN A 1 178 ? -0.012 -0.162 11.133 1.00 94.81 178 ASN A CA 1
ATOM 1410 C C . ASN A 1 178 ? -1.155 -1.137 11.476 1.00 94.81 178 ASN A C 1
ATOM 1412 O O . ASN A 1 178 ? -0.871 -2.207 12.018 1.00 94.81 178 ASN A O 1
ATOM 1416 N N . ILE A 1 179 ? -2.418 -0.802 11.179 1.00 95.12 179 ILE A N 1
ATOM 1417 C CA . ILE A 1 179 ? -3.543 -1.736 11.305 1.00 95.12 179 ILE A CA 1
ATOM 1418 C C . ILE A 1 179 ? -3.536 -2.793 10.202 1.00 95.12 179 ILE A C 1
ATOM 1420 O O . ILE A 1 179 ? -4.071 -3.868 10.430 1.00 95.12 179 ILE A O 1
ATOM 1424 N N . LEU A 1 180 ? -2.921 -2.532 9.038 1.00 96.31 180 LEU A N 1
ATOM 1425 C CA . LEU A 1 180 ? -3.031 -3.414 7.867 1.00 96.31 180 LEU A CA 1
ATOM 1426 C C . LEU A 1 180 ? -2.676 -4.879 8.171 1.00 96.31 180 LEU A C 1
ATOM 1428 O O . LEU A 1 180 ? -3.477 -5.744 7.841 1.00 96.31 180 LEU A O 1
ATOM 1432 N N . PRO A 1 181 ? -1.590 -5.198 8.904 1.00 96.31 181 PRO A N 1
ATOM 1433 C CA . PRO A 1 181 ? -1.288 -6.586 9.259 1.00 96.31 181 PRO A CA 1
ATOM 1434 C C . PRO A 1 181 ? -2.241 -7.227 10.277 1.00 96.31 181 PRO A C 1
ATOM 1436 O O . PRO A 1 181 ? -2.130 -8.414 10.578 1.00 96.31 181 PRO A O 1
ATOM 1439 N N . LYS A 1 182 ? -3.110 -6.432 10.905 1.00 96.44 182 LYS A N 1
ATOM 1440 C CA . LYS A 1 182 ? -4.115 -6.878 11.882 1.00 96.44 182 LYS A CA 1
ATOM 1441 C C . LYS A 1 182 ? -5.426 -7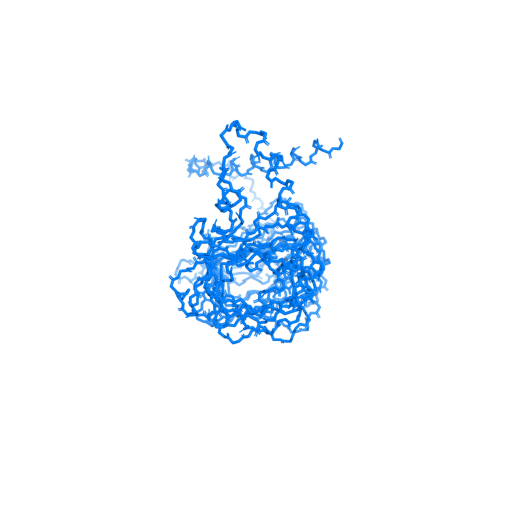.242 11.197 1.00 96.44 182 LYS A C 1
ATOM 1443 O O . LYS A 1 182 ? -6.205 -8.007 11.764 1.00 96.44 182 LYS A O 1
ATOM 1448 N N . LEU A 1 183 ? -5.640 -6.722 9.991 1.00 95.06 183 LEU A N 1
ATOM 1449 C CA . LEU A 1 183 ? -6.790 -7.021 9.158 1.00 95.06 183 LEU A CA 1
ATOM 1450 C C . LEU A 1 183 ? -6.633 -8.411 8.541 1.00 95.06 183 LEU A C 1
ATOM 1452 O O . LEU A 1 183 ? -5.608 -8.745 7.959 1.00 95.06 183 LEU A O 1
ATOM 1456 N N . ARG A 1 184 ? -7.675 -9.222 8.671 1.00 93.81 184 ARG A N 1
ATOM 1457 C CA . ARG A 1 184 ? -7.845 -10.509 8.009 1.00 93.81 184 ARG A CA 1
ATOM 1458 C C . ARG A 1 184 ? -8.635 -10.273 6.726 1.00 93.81 184 ARG A C 1
ATOM 1460 O O . ARG A 1 184 ? -9.853 -10.451 6.709 1.00 93.81 184 ARG A O 1
ATOM 1467 N N . ILE A 1 185 ? -7.923 -9.824 5.698 1.00 92.06 185 ILE A N 1
ATOM 1468 C CA . ILE A 1 185 ? -8.423 -9.683 4.325 1.00 92.06 185 ILE A CA 1
ATOM 1469 C C . ILE A 1 185 ? -8.215 -11.029 3.628 1.00 92.06 185 ILE A C 1
ATOM 1471 O O . ILE A 1 185 ? -7.147 -11.628 3.759 1.00 92.06 185 ILE A O 1
ATOM 1475 N N . HIS A 1 186 ? -9.240 -11.533 2.941 1.00 89.44 186 HIS A N 1
ATOM 1476 C CA . HIS A 1 186 ? -9.129 -12.794 2.211 1.00 89.44 186 HIS A CA 1
ATOM 1477 C C . HIS A 1 186 ? -8.288 -12.599 0.941 1.00 89.44 186 HIS A C 1
ATOM 1479 O O . HIS A 1 186 ? -8.359 -11.548 0.308 1.00 89.44 186 HIS A O 1
ATOM 1485 N N . GLU A 1 187 ? -7.530 -13.615 0.535 1.00 87.69 187 GLU A N 1
ATOM 1486 C CA . GLU A 1 187 ? -6.698 -13.562 -0.677 1.00 87.69 187 GLU A CA 1
ATOM 1487 C C . GLU A 1 187 ? -7.499 -13.281 -1.952 1.00 87.69 187 GLU A C 1
ATOM 1489 O O . GLU A 1 187 ? -7.051 -12.541 -2.823 1.00 87.69 187 GLU A O 1
ATOM 1494 N N . ASP A 1 188 ? -8.721 -13.808 -2.024 1.00 88.00 188 ASP A N 1
ATOM 1495 C CA . ASP A 1 188 ? -9.653 -13.583 -3.135 1.00 88.00 188 ASP A CA 1
ATOM 1496 C C . ASP A 1 188 ? -10.445 -12.271 -3.041 1.00 88.00 188 ASP A C 1
ATOM 1498 O O . ASP A 1 188 ? -11.261 -11.993 -3.918 1.00 88.00 188 ASP A O 1
ATOM 1502 N N . SER A 1 189 ? -10.260 -11.464 -1.991 1.00 89.69 189 SER A N 1
ATOM 1503 C CA . SER A 1 189 ? -10.967 -10.186 -1.874 1.00 89.69 189 SER A CA 1
ATOM 1504 C C . SER A 1 189 ? -10.471 -9.205 -2.933 1.00 89.69 189 SER A C 1
ATOM 1506 O O . SER A 1 189 ? -9.295 -8.853 -2.952 1.00 89.69 189 SER A O 1
ATOM 1508 N N . GLU A 1 190 ? -11.370 -8.743 -3.797 1.00 92.06 190 GLU A N 1
ATOM 1509 C CA . GLU A 1 190 ? -11.075 -7.698 -4.777 1.00 92.06 190 GLU A CA 1
ATOM 1510 C C . GLU A 1 190 ? -11.003 -6.335 -4.086 1.00 92.06 190 GLU A C 1
ATOM 1512 O O . GLU A 1 190 ? -11.963 -5.897 -3.453 1.00 92.06 190 GLU A O 1
ATOM 1517 N N . VAL A 1 191 ? -9.860 -5.664 -4.220 1.00 93.50 191 VAL A N 1
ATOM 1518 C CA . VAL A 1 191 ? -9.625 -4.322 -3.680 1.00 93.50 191 VAL A CA 1
ATOM 1519 C C . VAL A 1 191 ? -9.349 -3.390 -4.850 1.00 93.50 191 VAL A C 1
ATOM 1521 O O . VAL A 1 191 ? -8.383 -3.564 -5.591 1.00 93.50 191 VAL A O 1
ATOM 1524 N N . GLU A 1 192 ? -10.187 -2.378 -5.032 1.00 96.00 192 GLU A N 1
ATOM 1525 C CA . GLU A 1 192 ? -10.065 -1.430 -6.140 1.00 96.00 192 GLU A CA 1
ATOM 1526 C C . GLU A 1 192 ? -8.805 -0.571 -5.995 1.00 96.00 192 GLU A C 1
ATOM 1528 O O . GLU A 1 192 ? -8.024 -0.435 -6.940 1.00 96.00 192 GLU A O 1
ATOM 1533 N N . GLU A 1 193 ? -8.571 -0.018 -4.802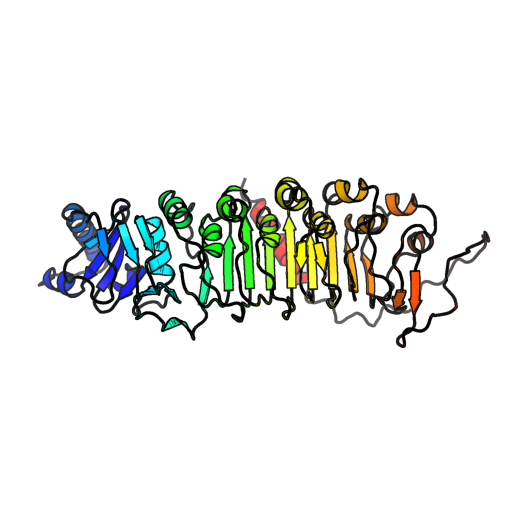 1.00 96.50 193 GLU A N 1
ATOM 1534 C CA . GLU A 1 193 ? -7.455 0.895 -4.557 1.00 96.50 193 GLU A CA 1
ATOM 1535 C C . GLU A 1 193 ? -6.774 0.670 -3.198 1.00 96.50 193 GLU A C 1
ATOM 1537 O O . GLU A 1 193 ? -7.419 0.639 -2.149 1.00 96.50 193 GLU A O 1
ATOM 1542 N N . LEU A 1 194 ? -5.440 0.601 -3.211 1.00 97.25 194 LEU A N 1
ATOM 1543 C CA . LEU A 1 194 ? -4.578 0.714 -2.034 1.00 97.25 194 LEU A CA 1
ATOM 1544 C C . LEU A 1 194 ? -3.710 1.967 -2.166 1.00 97.25 194 LEU A C 1
ATOM 1546 O O . LEU A 1 194 ? -2.737 1.979 -2.918 1.00 97.25 194 LEU A O 1
ATOM 1550 N N . ILE A 1 195 ? -4.036 3.016 -1.415 1.00 97.81 195 ILE A N 1
ATOM 1551 C CA . ILE A 1 195 ? -3.300 4.283 -1.383 1.00 97.81 195 ILE A CA 1
ATOM 1552 C C . ILE A 1 195 ? -2.691 4.482 -0.002 1.00 97.81 195 ILE A C 1
ATOM 1554 O O . ILE A 1 195 ? -3.407 4.706 0.977 1.00 97.81 195 ILE A O 1
ATOM 1558 N N . LEU A 1 196 ? -1.361 4.485 0.064 1.00 97.81 196 LEU A N 1
ATOM 1559 C CA . LEU A 1 196 ? -0.626 4.738 1.298 1.00 97.81 196 LEU A CA 1
ATOM 1560 C C . LEU A 1 196 ? 0.391 5.857 1.107 1.00 97.81 196 LEU A C 1
ATOM 1562 O O . LEU A 1 196 ? 1.219 5.817 0.196 1.00 97.81 196 LEU A O 1
ATOM 1566 N N . ASP A 1 197 ? 0.349 6.835 2.006 1.00 96.12 197 ASP A N 1
ATOM 1567 C CA . ASP A 1 197 ? 1.307 7.939 2.058 1.00 96.12 197 ASP A CA 1
ATOM 1568 C C . ASP A 1 197 ? 1.907 8.030 3.461 1.00 96.12 197 ASP A C 1
ATOM 1570 O O . ASP A 1 197 ? 1.177 8.085 4.456 1.00 96.12 197 ASP A O 1
ATOM 1574 N N . ALA A 1 198 ? 3.235 7.996 3.551 1.00 96.19 198 ALA A N 1
ATOM 1575 C CA . ALA A 1 198 ? 3.945 8.085 4.817 1.00 96.19 198 ALA A CA 1
ATOM 1576 C C . ALA A 1 198 ? 5.172 8.990 4.685 1.00 96.19 198 ALA A C 1
ATOM 1578 O O . ALA A 1 198 ? 6.283 8.535 4.409 1.00 96.19 198 ALA A O 1
ATOM 1579 N N . SER A 1 199 ? 4.995 10.277 4.961 1.00 95.06 199 SER A N 1
ATOM 1580 C CA . SER A 1 199 ? 6.068 11.279 4.963 1.00 95.06 199 SER A CA 1
ATOM 1581 C C . SER A 1 199 ? 7.143 11.021 6.031 1.00 95.06 199 SER A C 1
ATOM 1583 O O . SER A 1 199 ? 8.303 11.412 5.861 1.00 95.06 199 SER A O 1
ATOM 1585 N N . GLU A 1 200 ? 6.791 10.304 7.106 1.00 93.88 200 GLU A N 1
ATOM 1586 C CA . GLU A 1 200 ? 7.676 9.920 8.209 1.00 93.88 200 GLU A CA 1
ATOM 1587 C C . GLU A 1 200 ? 7.708 8.401 8.442 1.00 93.88 200 GLU A C 1
ATOM 1589 O O . GLU A 1 200 ? 6.677 7.730 8.487 1.00 93.88 200 GLU A O 1
ATOM 1594 N N . LYS A 1 201 ? 8.901 7.859 8.728 1.00 95.00 201 LYS A N 1
ATOM 1595 C CA . LYS A 1 201 ? 9.117 6.422 8.986 1.00 95.00 201 LYS A CA 1
ATOM 1596 C C . LYS A 1 201 ? 8.269 5.868 10.139 1.00 95.00 201 LYS A C 1
ATOM 1598 O O . LYS A 1 201 ? 7.970 4.675 10.155 1.00 95.00 201 LYS A O 1
ATOM 1603 N N . LYS A 1 202 ? 7.900 6.707 11.116 1.00 93.25 202 LYS A N 1
ATOM 1604 C CA . LYS A 1 202 ? 7.127 6.289 12.298 1.00 93.25 202 LYS A CA 1
ATOM 1605 C C . LYS A 1 202 ? 5.777 5.665 11.922 1.00 93.25 202 LYS A C 1
ATOM 1607 O O . LYS A 1 202 ? 5.406 4.671 12.536 1.00 93.25 202 LYS A O 1
ATOM 1612 N N . TYR A 1 203 ? 5.136 6.155 10.856 1.00 93.44 203 TYR A N 1
ATOM 1613 C CA . TYR A 1 203 ? 3.810 5.697 10.434 1.00 93.44 203 TYR A CA 1
ATOM 1614 C C . TYR A 1 203 ? 3.791 4.252 9.930 1.00 93.44 203 TYR A C 1
ATOM 1616 O O . TYR A 1 203 ? 2.746 3.618 9.971 1.00 93.44 203 TYR A O 1
ATOM 1624 N N . ILE A 1 204 ? 4.935 3.698 9.519 1.00 95.31 204 ILE A N 1
ATOM 1625 C CA . ILE A 1 204 ? 5.048 2.309 9.040 1.00 95.31 204 ILE A CA 1
ATOM 1626 C C . ILE A 1 204 ? 5.952 1.440 9.922 1.00 95.31 204 ILE A C 1
ATOM 1628 O O . ILE A 1 204 ? 6.280 0.303 9.579 1.00 95.31 204 ILE A O 1
ATOM 1632 N N . ALA A 1 205 ? 6.419 1.973 11.054 1.00 94.12 205 ALA A N 1
ATOM 1633 C CA . ALA A 1 205 ? 7.426 1.308 11.870 1.00 94.12 205 ALA A CA 1
ATOM 1634 C C . ALA A 1 205 ? 6.931 -0.013 12.483 1.00 94.12 205 ALA A C 1
ATOM 1636 O O . ALA A 1 205 ? 7.758 -0.864 12.801 1.00 94.12 205 ALA A O 1
ATOM 1637 N N . GLY A 1 206 ? 5.619 -0.185 12.676 1.00 93.12 206 GLY A N 1
ATOM 1638 C CA . GLY A 1 206 ? 5.024 -1.448 13.115 1.00 93.12 206 GLY A CA 1
ATOM 1639 C C . GLY A 1 206 ? 5.099 -2.519 12.028 1.00 93.12 206 GLY A C 1
ATOM 1640 O O . GLY A 1 206 ? 5.570 -3.621 12.306 1.00 93.12 206 GLY A O 1
ATOM 1641 N N . ILE A 1 207 ? 4.743 -2.165 10.789 1.00 96.06 207 ILE A N 1
ATOM 1642 C CA . ILE A 1 207 ? 4.811 -3.062 9.622 1.00 96.06 207 ILE A CA 1
ATOM 1643 C C . ILE A 1 207 ? 6.250 -3.507 9.341 1.00 96.06 207 ILE A C 1
ATOM 1645 O O . ILE A 1 207 ? 6.509 -4.681 9.129 1.00 96.06 207 ILE A O 1
ATOM 1649 N N . LEU A 1 208 ? 7.225 -2.599 9.400 1.00 93.88 208 LEU A N 1
ATOM 1650 C CA . LEU A 1 208 ? 8.620 -2.964 9.115 1.00 93.88 208 LEU A CA 1
ATOM 1651 C C . LEU A 1 208 ? 9.287 -3.812 10.217 1.00 93.88 208 LEU A C 1
ATOM 1653 O O . LEU A 1 208 ? 10.404 -4.290 10.027 1.00 93.88 208 LEU A O 1
ATOM 1657 N N . LYS A 1 209 ? 8.666 -3.946 11.397 1.00 92.19 209 LYS A N 1
ATOM 1658 C CA . LYS A 1 209 ? 9.208 -4.722 12.530 1.00 92.19 209 LYS A CA 1
ATOM 1659 C C . LYS A 1 209 ? 8.693 -6.155 12.587 1.00 92.19 209 LYS A C 1
ATOM 1661 O O . LYS A 1 209 ? 9.307 -6.981 13.264 1.00 92.19 209 LYS A O 1
ATOM 1666 N N . GLN A 1 210 ? 7.558 -6.445 11.959 1.00 85.75 210 GLN A N 1
ATOM 1667 C CA . GLN A 1 210 ? 7.036 -7.807 11.922 1.00 85.75 210 GLN A CA 1
ATOM 1668 C C . GLN A 1 210 ? 7.826 -8.667 10.935 1.00 85.75 210 GLN A C 1
ATOM 1670 O O . GLN A 1 210 ? 8.489 -8.168 10.035 1.00 85.75 210 GLN A O 1
ATOM 1675 N N . LYS A 1 211 ? 7.778 -9.985 11.146 1.00 84.19 211 LYS A N 1
ATOM 1676 C CA . LYS A 1 211 ? 8.494 -10.964 10.314 1.00 84.19 211 LYS A CA 1
ATOM 1677 C C . LYS A 1 211 ? 7.637 -11.553 9.197 1.00 84.19 211 LYS A C 1
ATOM 1679 O O . LYS A 1 211 ? 8.179 -12.131 8.265 1.00 84.19 211 LYS A O 1
ATOM 1684 N N . GLN A 1 212 ? 6.319 -11.494 9.354 1.00 89.50 212 GLN A N 1
ATOM 1685 C CA . GLN A 1 212 ? 5.367 -12.104 8.437 1.00 89.50 212 GLN A CA 1
ATOM 1686 C C . GLN A 1 212 ? 4.838 -11.048 7.476 1.00 89.50 212 GLN A C 1
ATOM 1688 O O . GLN A 1 212 ? 4.611 -9.900 7.871 1.00 89.50 212 GLN A O 1
ATOM 1693 N N . LYS A 1 213 ? 4.637 -11.468 6.228 1.00 93.31 213 LYS A N 1
ATOM 1694 C CA . LYS A 1 213 ? 3.890 -10.686 5.252 1.00 93.31 213 LYS A CA 1
ATOM 1695 C C . LYS A 1 213 ? 2.417 -10.612 5.651 1.00 93.31 213 LYS A C 1
ATOM 1697 O O . LYS A 1 213 ? 1.961 -11.402 6.479 1.00 93.31 213 LYS A O 1
ATOM 1702 N N . PHE A 1 214 ? 1.697 -9.657 5.082 1.00 94.00 214 PHE A N 1
ATOM 1703 C CA . PHE A 1 214 ? 0.254 -9.530 5.258 1.00 94.00 214 PHE A CA 1
ATOM 1704 C C . PHE A 1 214 ? -0.453 -9.444 3.906 1.00 94.00 214 PHE A C 1
ATOM 1706 O O . PHE A 1 214 ? 0.088 -8.891 2.947 1.00 94.00 214 PHE A O 1
ATOM 1713 N N . CYS A 1 215 ? -1.668 -9.983 3.850 1.00 93.19 215 CYS A N 1
ATOM 1714 C CA . CYS A 1 215 ? -2.503 -9.969 2.659 1.00 93.19 215 CYS A CA 1
ATOM 1715 C C . CYS A 1 215 ? -3.295 -8.657 2.570 1.00 93.19 215 CYS A C 1
ATOM 1717 O O . CYS A 1 215 ? -3.777 -8.132 3.575 1.00 93.19 215 CYS A O 1
ATOM 1719 N N . VAL A 1 216 ? -3.428 -8.133 1.352 1.00 92.88 216 VAL A N 1
ATOM 1720 C CA . VAL A 1 216 ? -4.269 -6.968 1.017 1.00 92.88 216 VAL A CA 1
ATOM 1721 C C . VAL A 1 216 ? -5.316 -7.314 -0.046 1.00 92.88 216 VAL A C 1
ATOM 1723 O O . VAL A 1 216 ? -5.904 -6.413 -0.632 1.00 92.88 216 VAL A O 1
ATOM 1726 N N . GLY A 1 217 ? -5.532 -8.606 -0.305 1.00 91.62 217 GLY A N 1
ATOM 1727 C CA . GLY A 1 217 ? -6.377 -9.097 -1.388 1.00 91.62 217 GLY A CA 1
ATOM 1728 C C . GLY A 1 217 ? -5.786 -8.863 -2.784 1.00 91.62 217 GLY A C 1
ATOM 1729 O O . GLY A 1 217 ? -4.594 -8.598 -2.965 1.00 91.62 217 GLY A O 1
ATOM 1730 N N . ARG A 1 218 ? -6.657 -8.950 -3.788 1.00 92.31 218 ARG A N 1
ATOM 1731 C CA . ARG A 1 218 ? -6.406 -8.699 -5.210 1.00 92.31 218 ARG A CA 1
ATOM 1732 C C . ARG A 1 218 ? -6.544 -7.207 -5.514 1.00 92.31 218 ARG A C 1
ATOM 1734 O O . ARG A 1 218 ? -7.629 -6.722 -5.823 1.00 92.31 218 ARG A O 1
ATOM 1741 N N . VAL A 1 219 ? -5.440 -6.469 -5.390 1.00 93.06 219 VAL A N 1
ATOM 1742 C CA . VAL A 1 219 ? -5.418 -5.000 -5.534 1.00 93.06 219 VAL A CA 1
ATOM 1743 C C . VAL A 1 219 ? -5.323 -4.568 -6.995 1.00 93.06 219 VAL A C 1
ATOM 1745 O O . VAL A 1 219 ? -4.281 -4.723 -7.627 1.00 93.06 219 VAL A O 1
ATOM 1748 N N . LYS A 1 220 ? -6.373 -3.952 -7.534 1.00 95.19 220 LYS A N 1
ATOM 1749 C CA . LYS A 1 220 ? -6.394 -3.411 -8.901 1.00 95.19 220 LYS A CA 1
ATOM 1750 C C . LYS A 1 220 ? -5.398 -2.259 -9.085 1.00 95.19 220 LYS A C 1
ATOM 1752 O O . LYS A 1 220 ? -4.588 -2.303 -10.010 1.00 95.19 220 LYS A O 1
ATOM 1757 N N . SER A 1 221 ? -5.412 -1.263 -8.195 1.00 96.94 221 SER A N 1
ATOM 1758 C CA . SER A 1 221 ? -4.500 -0.109 -8.235 1.00 96.94 221 SER A CA 1
ATOM 1759 C C . SER A 1 221 ? -3.787 0.105 -6.901 1.00 96.94 221 SER A C 1
ATOM 1761 O O . SER A 1 221 ? -4.420 0.275 -5.860 1.00 96.94 221 SER A O 1
ATOM 1763 N N . MET A 1 222 ? -2.455 0.125 -6.918 1.00 97.50 222 MET A N 1
ATOM 1764 C CA . MET A 1 222 ? -1.610 0.313 -5.741 1.00 97.50 222 MET A CA 1
ATOM 1765 C C . MET A 1 222 ? -0.758 1.574 -5.888 1.00 97.50 222 MET A C 1
ATOM 1767 O O . MET A 1 222 ? 0.058 1.677 -6.801 1.00 97.50 222 MET A O 1
ATOM 1771 N N . ARG A 1 223 ? -0.914 2.521 -4.959 1.00 98.50 223 ARG A N 1
ATOM 1772 C CA . ARG A 1 223 ? -0.169 3.785 -4.908 1.00 98.50 223 ARG A CA 1
ATOM 1773 C C . ARG A 1 223 ? 0.546 3.921 -3.569 1.00 98.50 223 ARG A C 1
ATOM 1775 O O . ARG A 1 223 ? -0.100 4.135 -2.543 1.00 98.50 223 ARG A O 1
ATOM 1782 N N . LEU A 1 224 ? 1.875 3.829 -3.574 1.00 98.50 224 LEU A N 1
ATOM 1783 C CA . LEU A 1 224 ? 2.703 3.954 -2.371 1.00 98.50 224 LEU A CA 1
ATOM 1784 C C . LEU A 1 224 ? 3.619 5.172 -2.485 1.00 98.50 224 LEU A C 1
ATOM 1786 O O . LEU A 1 224 ? 4.402 5.290 -3.429 1.00 98.50 224 LEU A O 1
ATOM 1790 N N . ARG A 1 225 ? 3.538 6.071 -1.503 1.00 98.44 225 ARG A N 1
ATOM 1791 C CA . ARG A 1 225 ? 4.307 7.319 -1.479 1.00 98.44 225 ARG A CA 1
ATOM 1792 C C . ARG A 1 225 ? 5.242 7.401 -0.283 1.00 98.44 225 ARG A C 1
ATOM 1794 O O . ARG A 1 225 ? 4.914 6.983 0.830 1.00 98.44 225 ARG A O 1
ATOM 1801 N N . GLU A 1 226 ? 6.413 7.976 -0.518 1.00 98.19 226 GLU A N 1
ATOM 1802 C CA . GLU A 1 226 ? 7.421 8.259 0.496 1.00 98.19 226 GLU A CA 1
ATOM 1803 C C . GLU A 1 226 ? 7.854 6.989 1.250 1.00 98.19 226 GLU A C 1
ATOM 1805 O O . GLU A 1 226 ? 8.211 5.991 0.619 1.00 98.19 226 GLU A O 1
ATOM 1810 N N . TYR A 1 227 ? 7.858 6.976 2.592 1.00 98.06 227 TYR A N 1
ATOM 1811 C CA . TYR A 1 227 ? 8.260 5.781 3.342 1.00 98.06 227 TYR A CA 1
ATOM 1812 C C . TYR A 1 227 ? 7.346 4.581 3.064 1.00 98.06 227 TYR A C 1
ATOM 1814 O O . TYR A 1 227 ? 7.813 3.453 3.216 1.00 98.06 227 TYR A O 1
ATOM 1822 N N . ALA A 1 228 ? 6.096 4.783 2.619 1.00 98.12 228 ALA A N 1
ATOM 1823 C CA . ALA A 1 228 ? 5.178 3.686 2.318 1.00 98.12 228 ALA A CA 1
ATOM 1824 C C . ALA A 1 228 ? 5.708 2.782 1.196 1.00 98.12 228 ALA A C 1
ATOM 1826 O O . ALA A 1 228 ? 5.440 1.588 1.211 1.00 98.12 228 ALA A O 1
ATOM 1827 N N . VAL A 1 229 ? 6.562 3.281 0.295 1.00 98.00 229 VAL A N 1
ATOM 1828 C CA . VAL A 1 229 ? 7.263 2.438 -0.693 1.00 98.00 229 VAL A CA 1
ATOM 1829 C C . VAL A 1 229 ? 8.018 1.282 -0.017 1.00 98.00 229 VAL A C 1
ATOM 1831 O O . VAL A 1 229 ? 8.107 0.179 -0.553 1.00 98.00 229 VAL A O 1
ATOM 1834 N N . GLY A 1 230 ? 8.519 1.505 1.201 1.00 96.06 230 GLY A N 1
ATOM 1835 C CA . GLY A 1 230 ? 9.243 0.515 1.987 1.00 96.06 230 GLY A CA 1
ATOM 1836 C C . GLY A 1 230 ? 8.423 -0.695 2.436 1.00 96.06 230 GLY A C 1
ATOM 1837 O O . GLY A 1 230 ? 9.032 -1.706 2.783 1.00 96.06 230 GLY A O 1
ATOM 1838 N N . ILE A 1 231 ? 7.085 -0.620 2.427 1.00 95.56 231 ILE A N 1
ATOM 1839 C CA . ILE A 1 231 ? 6.229 -1.734 2.861 1.00 95.56 231 ILE A CA 1
ATOM 1840 C C . ILE A 1 231 ? 5.929 -2.730 1.744 1.00 95.56 231 ILE A C 1
ATOM 1842 O O . ILE A 1 231 ? 5.468 -3.824 2.043 1.00 95.56 231 ILE A O 1
ATOM 1846 N N . LEU A 1 232 ? 6.189 -2.381 0.479 1.00 94.81 232 LEU A N 1
ATOM 1847 C CA . LEU A 1 232 ? 5.871 -3.228 -0.674 1.00 94.81 232 LEU A CA 1
ATOM 1848 C C . LEU A 1 232 ? 6.360 -4.686 -0.520 1.00 94.81 232 LEU A C 1
ATOM 1850 O O . LEU A 1 232 ? 5.586 -5.593 -0.805 1.00 94.81 232 LEU A O 1
ATOM 1854 N N . PRO A 1 233 ? 7.577 -4.969 -0.004 1.00 93.31 233 PRO A N 1
ATOM 1855 C CA . PRO A 1 233 ? 8.028 -6.348 0.186 1.00 93.31 233 PRO A CA 1
ATOM 1856 C C . PRO A 1 233 ? 7.330 -7.098 1.333 1.00 93.31 233 PRO A C 1
ATOM 1858 O O . PRO A 1 233 ? 7.491 -8.314 1.431 1.00 93.31 233 PRO A O 1
ATOM 1861 N N . GLU A 1 234 ? 6.638 -6.383 2.225 1.00 93.94 234 GLU A N 1
ATOM 1862 C CA . GLU A 1 234 ? 5.867 -6.948 3.343 1.00 93.94 234 GLU A CA 1
ATOM 1863 C C . GLU A 1 234 ? 4.440 -7.326 2.929 1.00 93.94 234 GLU A C 1
ATOM 1865 O O . GLU A 1 234 ? 3.738 -7.990 3.688 1.00 93.94 234 GLU A O 1
ATOM 1870 N N . ILE A 1 235 ? 4.009 -6.915 1.735 1.00 92.69 235 ILE A N 1
ATOM 1871 C CA . ILE A 1 235 ? 2.718 -7.289 1.172 1.00 92.69 235 ILE A CA 1
ATOM 1872 C C . ILE A 1 235 ? 2.845 -8.681 0.539 1.00 92.69 235 ILE A C 1
ATOM 1874 O O . ILE A 1 235 ? 3.808 -8.989 -0.174 1.00 92.69 235 ILE A O 1
ATOM 1878 N N . GLU A 1 236 ? 1.885 -9.548 0.835 1.00 88.94 236 GLU A N 1
ATOM 1879 C CA . GLU A 1 236 ? 1.719 -10.828 0.159 1.00 88.94 236 GLU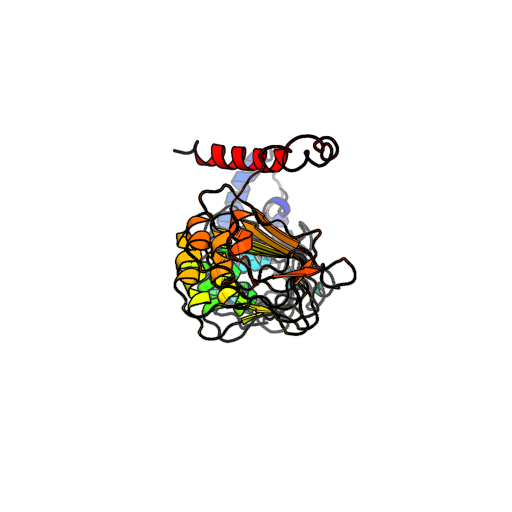 A CA 1
ATOM 1880 C C . GLU A 1 236 ? 1.128 -10.602 -1.236 1.00 88.94 236 GLU A C 1
ATOM 1882 O O . GLU A 1 236 ? 0.125 -9.911 -1.396 1.00 88.94 236 GLU A O 1
ATOM 1887 N N . VAL A 1 237 ? 1.796 -11.144 -2.255 1.00 74.12 237 VAL A N 1
ATOM 1888 C CA . VAL A 1 237 ? 1.399 -11.016 -3.660 1.00 74.12 237 VAL A CA 1
ATOM 1889 C C . VAL A 1 237 ? 0.988 -12.402 -4.130 1.00 74.12 237 VAL A C 1
ATOM 1891 O O . VAL A 1 237 ? 1.819 -13.309 -4.105 1.00 74.12 237 VAL A O 1
ATOM 1894 N N . HIS A 1 238 ? -0.272 -12.556 -4.533 1.00 72.94 238 HIS A N 1
ATOM 1895 C CA . HIS A 1 238 ? -0.801 -13.831 -5.013 1.00 72.94 238 HIS A CA 1
ATOM 1896 C C . HIS A 1 238 ? -0.386 -14.116 -6.454 1.00 72.94 238 HIS A C 1
ATOM 1898 O O . HIS A 1 238 ? -0.194 -13.205 -7.262 1.00 72.94 238 HIS A O 1
ATOM 1904 N N . ASP A 1 239 ? -0.236 -15.404 -6.760 1.00 67.44 239 ASP A N 1
ATOM 1905 C CA . ASP A 1 239 ? 0.388 -15.844 -8.000 1.00 67.44 239 ASP A CA 1
ATOM 1906 C C . ASP A 1 239 ? -0.479 -15.617 -9.241 1.00 67.44 239 ASP A C 1
ATOM 1908 O O . ASP A 1 239 ? 0.073 -15.289 -10.292 1.00 67.44 239 ASP A O 1
ATOM 1912 N N . ASP A 1 240 ? -1.799 -15.674 -9.086 1.00 74.50 240 ASP A N 1
ATOM 1913 C CA . ASP A 1 240 ? -2.764 -15.689 -10.191 1.00 74.50 240 ASP A CA 1
ATOM 1914 C C . ASP A 1 240 ? -3.385 -14.316 -10.489 1.00 74.50 240 ASP A C 1
ATOM 1916 O O . ASP A 1 240 ? -4.397 -14.222 -11.186 1.00 74.50 240 ASP A O 1
ATOM 1920 N N . TYR A 1 241 ? -2.822 -13.240 -9.934 1.00 81.81 241 TYR A N 1
ATOM 1921 C CA . TYR A 1 241 ? -3.408 -11.909 -10.037 1.00 81.81 241 TYR A CA 1
ATOM 1922 C C . TYR A 1 241 ? -2.445 -10.873 -10.626 1.00 81.81 241 TYR A C 1
ATOM 1924 O O . TYR A 1 241 ? -1.294 -10.734 -10.206 1.00 81.81 241 TYR A O 1
ATOM 1932 N N . GLU A 1 242 ? -2.954 -10.121 -11.600 1.00 88.81 242 GLU A N 1
ATOM 1933 C CA . GLU A 1 242 ? -2.255 -9.028 -12.268 1.00 88.81 242 GLU A CA 1
ATOM 1934 C C . GLU A 1 242 ? -2.725 -7.681 -11.705 1.00 88.81 242 GLU A C 1
ATOM 1936 O O . GLU A 1 242 ? -3.912 -7.359 -11.734 1.00 88.81 242 GLU A O 1
ATOM 1941 N N . VAL A 1 243 ? -1.783 -6.868 -11.225 1.00 92.69 243 VAL A N 1
ATOM 1942 C CA . VAL A 1 243 ? -2.067 -5.499 -10.777 1.00 92.69 243 VAL A CA 1
ATOM 1943 C C . VAL A 1 243 ? -2.242 -4.612 -12.007 1.00 92.69 243 VAL A C 1
ATOM 1945 O O . VAL A 1 243 ? -1.366 -4.555 -12.869 1.00 92.69 243 VAL A O 1
ATOM 1948 N N . GLU A 1 244 ? -3.339 -3.866 -12.107 1.00 96.19 244 GLU A N 1
ATOM 1949 C CA . GLU A 1 244 ? -3.530 -2.972 -13.253 1.00 96.19 244 GLU A CA 1
ATOM 1950 C C . GLU A 1 244 ? -2.601 -1.763 -13.190 1.00 96.19 244 GLU A C 1
ATOM 1952 O O . GLU A 1 244 ? -2.023 -1.374 -14.204 1.00 96.19 244 GLU A O 1
ATOM 1957 N N . GLN A 1 245 ? -2.418 -1.190 -12.000 1.00 97.62 245 GLN A N 1
ATOM 1958 C CA . GLN A 1 245 ? -1.521 -0.057 -11.809 1.00 97.62 245 GLN A CA 1
ATOM 1959 C C . GLN A 1 245 ? -0.704 -0.172 -10.520 1.00 97.62 245 GLN A C 1
ATOM 1961 O O . GLN A 1 245 ? -1.264 -0.255 -9.430 1.00 97.62 245 GLN A O 1
ATOM 1966 N N . LEU A 1 246 ? 0.623 -0.102 -10.640 1.00 97.25 246 LEU A N 1
ATOM 1967 C CA . LEU A 1 246 ? 1.556 0.058 -9.524 1.00 97.25 246 LEU A CA 1
ATOM 1968 C C . LEU A 1 246 ? 2.279 1.402 -9.649 1.00 97.25 246 LEU A C 1
ATOM 1970 O O . LEU A 1 246 ? 3.073 1.592 -10.564 1.00 97.25 246 LEU A O 1
ATOM 1974 N N . ASP A 1 247 ? 2.028 2.321 -8.725 1.00 98.50 247 ASP A N 1
ATOM 1975 C CA . ASP A 1 247 ? 2.605 3.669 -8.700 1.00 98.50 247 ASP A CA 1
ATOM 1976 C C . ASP A 1 247 ? 3.419 3.867 -7.414 1.00 98.50 247 ASP A C 1
ATOM 1978 O O . ASP A 1 247 ? 2.874 3.847 -6.304 1.00 98.50 247 ASP A O 1
ATOM 1982 N N . LEU A 1 248 ? 4.734 4.034 -7.562 1.00 98.62 248 LEU A N 1
ATOM 1983 C CA . LEU A 1 248 ? 5.663 4.279 -6.463 1.00 98.62 248 LEU A CA 1
ATOM 1984 C C . LEU A 1 248 ? 6.307 5.656 -6.634 1.00 98.62 248 LEU A C 1
ATOM 1986 O O . LEU A 1 248 ? 6.948 5.925 -7.649 1.00 98.62 248 LEU A O 1
ATOM 1990 N N . SER A 1 249 ? 6.220 6.496 -5.605 1.00 98.38 249 SER A N 1
ATOM 1991 C CA . SER A 1 249 ? 6.850 7.821 -5.593 1.00 98.38 249 SER A CA 1
ATOM 1992 C C . SER A 1 249 ? 7.619 8.041 -4.302 1.00 98.38 249 SER A C 1
ATOM 1994 O O . SER A 1 249 ? 7.106 7.761 -3.220 1.00 98.38 249 SER A O 1
ATOM 1996 N N . ALA A 1 250 ? 8.845 8.551 -4.392 1.00 98.06 250 ALA A N 1
ATOM 1997 C CA . ALA A 1 250 ? 9.651 8.861 -3.217 1.00 98.06 250 ALA A CA 1
ATOM 1998 C C . ALA A 1 250 ? 10.515 10.094 -3.460 1.00 98.06 250 ALA A C 1
ATOM 2000 O O . ALA A 1 250 ? 11.436 10.049 -4.276 1.00 98.06 250 ALA A O 1
ATOM 2001 N N . GLY A 1 251 ? 10.262 11.157 -2.698 1.00 96.50 251 GLY A N 1
ATOM 2002 C CA . GLY A 1 251 ? 10.894 12.452 -2.928 1.00 96.50 251 GLY A CA 1
ATOM 2003 C C . GLY A 1 251 ? 12.336 12.557 -2.444 1.00 96.50 251 GLY A C 1
ATOM 2004 O O . GLY A 1 251 ? 13.057 13.504 -2.763 1.00 96.50 251 GLY A O 1
ATOM 2005 N N . ARG A 1 252 ? 12.788 11.623 -1.602 1.00 95.50 252 ARG A N 1
ATOM 2006 C CA . ARG A 1 252 ? 14.140 11.630 -1.031 1.00 95.50 252 ARG A CA 1
ATOM 2007 C C . ARG A 1 252 ? 14.675 10.220 -0.867 1.00 95.50 252 ARG A C 1
ATOM 2009 O O . ARG A 1 252 ? 13.946 9.264 -0.618 1.00 95.50 252 ARG A O 1
ATOM 2016 N N . GLU A 1 253 ? 15.998 10.110 -0.858 1.00 94.88 253 GLU A N 1
ATOM 2017 C CA . GLU A 1 253 ? 16.669 8.825 -0.684 1.00 94.88 253 GLU A CA 1
ATOM 2018 C C . GLU A 1 253 ? 16.262 8.100 0.612 1.00 94.88 253 GLU A C 1
ATOM 2020 O O . GLU A 1 253 ? 16.113 6.876 0.626 1.00 94.88 253 GLU A O 1
ATOM 2025 N N . VAL A 1 254 ? 16.076 8.848 1.705 1.00 96.62 254 VAL A N 1
ATOM 2026 C CA . VAL A 1 254 ? 15.736 8.283 3.022 1.00 96.62 254 VAL A CA 1
ATOM 2027 C C . VAL A 1 254 ? 14.449 7.458 2.996 1.00 96.62 254 VAL A C 1
ATOM 2029 O O . VAL A 1 254 ? 14.330 6.499 3.757 1.00 96.62 254 VAL A O 1
ATOM 2032 N N . HIS A 1 255 ? 13.520 7.782 2.094 1.00 97.62 255 HIS A N 1
ATOM 2033 C CA . HIS A 1 255 ? 12.231 7.109 1.948 1.00 97.62 255 HIS A CA 1
ATOM 2034 C C . HIS A 1 255 ? 12.370 5.683 1.404 1.00 97.62 255 HIS A C 1
ATOM 2036 O O . HIS A 1 255 ? 11.688 4.775 1.872 1.00 97.62 255 HIS A O 1
ATOM 2042 N N . VAL A 1 256 ? 13.321 5.457 0.492 1.00 97.06 256 VAL A N 1
ATOM 2043 C CA . VAL A 1 256 ? 13.596 4.141 -0.118 1.00 97.06 256 VAL A CA 1
ATOM 2044 C C . VAL A 1 256 ? 14.781 3.411 0.519 1.00 97.06 256 VAL A C 1
ATOM 2046 O O . VAL A 1 256 ? 15.076 2.268 0.169 1.00 97.06 256 VAL A O 1
ATOM 2049 N N . ALA A 1 257 ? 15.480 4.029 1.474 1.00 95.62 257 ALA A N 1
ATOM 2050 C CA . ALA A 1 257 ? 16.673 3.446 2.086 1.00 95.62 257 ALA A CA 1
ATOM 2051 C C . ALA A 1 257 ? 16.413 2.053 2.692 1.00 95.62 257 ALA A C 1
ATOM 2053 O O . ALA A 1 257 ? 17.232 1.153 2.527 1.00 95.62 257 ALA A O 1
ATOM 2054 N N . GLY A 1 258 ? 15.256 1.852 3.336 1.00 93.31 258 GLY A N 1
ATOM 2055 C CA . GLY A 1 258 ? 14.896 0.575 3.963 1.00 93.31 258 GLY A CA 1
ATOM 2056 C C . GLY A 1 258 ? 14.723 -0.574 2.966 1.00 93.31 258 GLY A C 1
ATOM 2057 O O . GLY A 1 258 ? 15.287 -1.645 3.165 1.00 93.31 258 GLY A O 1
ATOM 2058 N N . ILE A 1 259 ? 13.994 -0.344 1.869 1.00 94.56 259 ILE A N 1
ATOM 2059 C CA . ILE A 1 259 ? 13.763 -1.363 0.832 1.00 94.56 259 ILE A CA 1
ATOM 2060 C C . ILE A 1 259 ? 15.037 -1.675 0.042 1.00 94.56 259 ILE A C 1
ATOM 2062 O O . ILE A 1 259 ? 15.289 -2.826 -0.306 1.00 94.56 259 ILE A O 1
ATOM 2066 N N . LEU A 1 260 ? 15.895 -0.674 -0.177 1.00 94.00 260 LEU A N 1
ATOM 2067 C CA . LEU A 1 260 ? 17.171 -0.854 -0.871 1.00 94.00 260 LEU A CA 1
ATOM 2068 C C . LEU A 1 260 ? 18.239 -1.550 -0.018 1.00 94.00 260 LEU A C 1
ATOM 2070 O O . LEU A 1 260 ? 19.149 -2.156 -0.584 1.00 94.00 260 LEU A O 1
ATOM 2074 N N . ALA A 1 261 ? 18.131 -1.474 1.311 1.00 92.94 261 ALA A N 1
ATOM 2075 C CA . ALA A 1 261 ? 19.041 -2.138 2.240 1.00 92.94 261 ALA A CA 1
ATOM 2076 C C . ALA A 1 261 ? 18.792 -3.651 2.367 1.00 92.94 261 ALA A C 1
ATOM 2078 O O . ALA A 1 261 ? 19.637 -4.351 2.913 1.00 92.94 261 ALA A O 1
ATOM 2079 N N . LYS A 1 262 ? 17.663 -4.175 1.868 1.00 87.12 262 LYS A N 1
ATOM 2080 C CA . LYS A 1 262 ? 17.394 -5.620 1.876 1.00 87.12 262 LYS A CA 1
ATOM 2081 C C . LYS A 1 262 ? 18.328 -6.351 0.915 1.00 87.12 262 LYS A C 1
ATOM 2083 O O . LYS A 1 262 ? 18.455 -5.947 -0.241 1.00 87.12 262 LYS A O 1
ATOM 2088 N N . ASP A 1 263 ? 18.943 -7.444 1.361 1.00 84.75 263 ASP A N 1
ATOM 2089 C CA . ASP A 1 263 ? 19.884 -8.214 0.536 1.00 84.75 263 ASP A CA 1
ATOM 2090 C C . ASP A 1 263 ? 19.190 -8.887 -0.648 1.00 84.75 263 ASP A C 1
ATOM 2092 O O . ASP A 1 263 ? 19.640 -8.774 -1.791 1.00 84.75 263 ASP A O 1
ATOM 2096 N N . GLN A 1 264 ? 18.060 -9.536 -0.374 1.00 85.50 264 GLN A N 1
ATOM 2097 C CA . GLN A 1 264 ? 17.308 -10.286 -1.369 1.00 85.50 264 GLN A CA 1
ATOM 2098 C C . GLN A 1 264 ? 16.352 -9.379 -2.149 1.00 85.50 264 GLN A C 1
ATOM 2100 O O . GLN A 1 264 ? 15.727 -8.491 -1.556 1.00 85.50 264 GLN A O 1
ATOM 2105 N N . PRO A 1 265 ? 16.216 -9.592 -3.470 1.00 87.94 265 PRO A N 1
ATOM 2106 C CA . PRO A 1 265 ? 15.144 -8.969 -4.218 1.00 87.94 265 PRO A CA 1
ATOM 2107 C C . PRO A 1 265 ? 13.785 -9.486 -3.737 1.00 87.94 265 PRO A C 1
ATOM 2109 O O . PRO A 1 265 ? 13.682 -10.567 -3.153 1.00 87.94 265 PRO A O 1
ATOM 2112 N N . PHE A 1 266 ? 12.736 -8.725 -4.018 1.00 88.62 266 PHE A N 1
ATOM 2113 C CA . PHE A 1 266 ? 11.361 -9.148 -3.791 1.00 88.62 266 PHE A CA 1
ATOM 2114 C C . PHE A 1 266 ? 10.641 -9.334 -5.122 1.00 88.62 266 PHE A C 1
ATOM 2116 O O . PHE A 1 266 ? 10.979 -8.703 -6.128 1.00 88.62 266 PHE A O 1
ATOM 2123 N N . TYR A 1 267 ? 9.663 -10.231 -5.109 1.00 86.81 267 TYR A N 1
ATOM 2124 C CA . TYR A 1 267 ? 8.892 -10.576 -6.288 1.00 86.81 267 TYR A CA 1
ATOM 2125 C C . TYR A 1 267 ? 7.613 -9.757 -6.348 1.00 86.81 267 TYR A C 1
ATOM 2127 O O . TYR A 1 267 ? 6.985 -9.493 -5.322 1.00 86.81 267 TYR A O 1
ATOM 2135 N N . ILE A 1 268 ? 7.249 -9.385 -7.565 1.00 85.12 268 ILE A N 1
ATOM 2136 C CA . ILE A 1 268 ? 5.942 -8.853 -7.920 1.00 85.12 268 ILE A CA 1
ATOM 2137 C C . ILE A 1 268 ? 5.320 -9.765 -8.985 1.00 85.12 268 ILE A C 1
ATOM 2139 O O . ILE A 1 268 ? 6.041 -10.412 -9.755 1.00 85.12 268 ILE A O 1
ATOM 2143 N N . GLY A 1 269 ? 3.990 -9.839 -8.992 1.00 84.12 269 GLY A N 1
ATOM 2144 C CA . GLY A 1 269 ? 3.216 -10.544 -10.013 1.00 84.12 269 GLY A CA 1
ATOM 2145 C C . GLY A 1 269 ? 3.212 -9.796 -11.350 1.00 84.12 269 GLY A C 1
ATOM 2146 O O . GLY A 1 269 ? 4.088 -8.968 -11.617 1.00 84.12 269 GLY A O 1
ATOM 2147 N N . GLY A 1 270 ? 2.223 -10.091 -12.194 1.00 87.94 270 GLY A N 1
ATOM 2148 C CA . GLY A 1 270 ? 1.978 -9.322 -13.416 1.00 87.94 270 GLY A CA 1
ATOM 2149 C C . GLY A 1 270 ? 1.574 -7.886 -13.087 1.00 87.94 270 GLY A C 1
ATOM 2150 O O . GLY A 1 270 ? 0.901 -7.646 -12.079 1.00 87.94 270 GLY A O 1
ATOM 2151 N N . VAL A 1 271 ? 1.985 -6.931 -13.926 1.00 93.44 271 VAL A N 1
ATOM 2152 C CA . VAL A 1 271 ? 1.597 -5.523 -13.774 1.00 93.44 271 VAL A CA 1
ATOM 2153 C C . VAL A 1 271 ? 1.266 -4.924 -15.139 1.00 93.44 271 VAL A C 1
ATOM 2155 O O . VAL A 1 271 ? 2.154 -4.809 -15.983 1.00 93.44 271 VAL A O 1
ATOM 2158 N N . LYS A 1 272 ? 0.027 -4.466 -15.362 1.00 96.25 272 LYS A N 1
ATOM 2159 C CA . LYS A 1 272 ? -0.327 -3.813 -16.638 1.00 96.25 272 LYS A CA 1
ATOM 2160 C C . LYS A 1 272 ? 0.413 -2.489 -16.805 1.00 96.25 272 LYS A C 1
ATOM 2162 O O . LYS A 1 272 ? 1.004 -2.266 -17.855 1.00 96.25 272 LYS A O 1
ATOM 2167 N N . LYS A 1 273 ? 0.427 -1.634 -15.776 1.00 98.06 273 LYS A N 1
ATOM 2168 C CA . LYS A 1 273 ? 1.117 -0.336 -15.788 1.00 98.06 273 LYS A CA 1
ATOM 2169 C C . LYS A 1 273 ? 1.907 -0.101 -14.504 1.00 98.06 273 LYS A C 1
ATOM 2171 O O . LYS A 1 273 ? 1.354 -0.114 -13.408 1.00 98.06 273 LYS A O 1
ATOM 2176 N N . MET A 1 274 ? 3.201 0.161 -14.630 1.00 97.81 274 MET A N 1
ATOM 2177 C CA . MET A 1 274 ? 4.104 0.449 -13.521 1.00 97.81 274 MET A CA 1
ATOM 2178 C C . MET A 1 274 ? 4.719 1.835 -13.683 1.00 97.81 274 MET A C 1
ATOM 2180 O O . MET A 1 274 ? 5.341 2.123 -14.702 1.00 97.81 274 MET A O 1
ATOM 2184 N N . LEU A 1 275 ? 4.579 2.681 -12.663 1.00 98.50 275 LEU A N 1
ATOM 2185 C CA . LEU A 1 275 ? 5.147 4.024 -12.624 1.00 98.50 275 LEU A CA 1
ATOM 2186 C C . LEU A 1 275 ? 6.081 4.157 -11.424 1.00 98.50 275 LEU A C 1
ATOM 2188 O O . LEU A 1 275 ? 5.663 3.949 -10.286 1.00 98.50 275 LEU A O 1
ATOM 2192 N N . LEU A 1 276 ? 7.341 4.512 -11.677 1.00 98.44 276 LEU A N 1
ATOM 2193 C CA . LEU A 1 276 ? 8.333 4.783 -10.640 1.00 98.44 276 LEU A CA 1
ATOM 2194 C C . LEU A 1 276 ? 8.837 6.222 -10.772 1.00 98.44 276 LEU A C 1
ATOM 2196 O O . LEU A 1 276 ? 9.486 6.570 -11.762 1.00 98.44 276 LEU A O 1
ATOM 2200 N N . TRP A 1 277 ? 8.575 7.031 -9.749 1.00 98.06 277 TRP A N 1
ATOM 2201 C CA . TRP A 1 277 ? 8.906 8.454 -9.716 1.00 98.06 277 TRP A CA 1
ATOM 2202 C C . TRP A 1 277 ? 10.046 8.760 -8.736 1.00 98.06 277 TRP A C 1
ATOM 2204 O O . TRP A 1 277 ? 10.092 8.251 -7.611 1.00 98.06 277 TRP A O 1
ATOM 2214 N N . GLU A 1 278 ? 10.956 9.634 -9.159 1.00 97.38 278 GLU A N 1
ATOM 2215 C CA . GLU A 1 278 ? 12.057 10.178 -8.359 1.00 97.38 278 GLU A CA 1
ATOM 2216 C C . GLU A 1 278 ? 12.932 9.063 -7.751 1.00 97.38 278 GLU A C 1
ATOM 2218 O O . GLU A 1 278 ? 13.363 8.143 -8.454 1.00 97.38 278 GLU A O 1
ATOM 2223 N N . CYS A 1 279 ? 13.209 9.088 -6.441 1.00 97.06 279 CYS A N 1
ATOM 2224 C CA . CYS A 1 279 ? 14.032 8.065 -5.792 1.00 97.06 279 CYS A CA 1
ATOM 2225 C C . CYS A 1 279 ? 13.404 6.658 -5.848 1.00 97.06 279 CYS A C 1
ATOM 2227 O O . CYS A 1 279 ? 14.123 5.673 -5.636 1.00 97.06 279 CYS A O 1
ATOM 2229 N N . ALA A 1 280 ? 12.103 6.521 -6.147 1.00 97.81 280 ALA A N 1
ATOM 2230 C CA . ALA A 1 280 ? 11.451 5.218 -6.286 1.00 97.81 280 ALA A CA 1
ATOM 2231 C C . ALA A 1 280 ? 11.958 4.434 -7.506 1.00 97.81 280 ALA A C 1
ATOM 2233 O O . ALA A 1 280 ? 11.937 3.205 -7.479 1.00 97.81 280 ALA A O 1
ATOM 2234 N N . VAL A 1 281 ? 12.542 5.097 -8.514 1.00 97.56 281 VAL A N 1
ATOM 2235 C CA . VAL A 1 281 ? 13.203 4.435 -9.657 1.00 97.56 281 VAL A CA 1
ATOM 2236 C C . VAL A 1 281 ? 14.254 3.419 -9.188 1.00 97.56 281 VAL A C 1
ATOM 2238 O O . VAL A 1 281 ? 14.410 2.343 -9.766 1.00 97.56 281 VAL A O 1
ATOM 2241 N N . ARG A 1 282 ? 14.942 3.691 -8.071 1.00 96.31 282 ARG A N 1
ATOM 2242 C CA . ARG A 1 282 ? 15.947 2.780 -7.489 1.00 96.31 282 ARG A CA 1
ATOM 2243 C C . ARG A 1 282 ? 15.361 1.460 -7.002 1.00 96.31 282 ARG A C 1
ATOM 2245 O O . ARG A 1 282 ? 16.100 0.470 -6.930 1.00 96.31 282 ARG A O 1
ATOM 2252 N N . VAL A 1 283 ? 14.071 1.428 -6.673 1.00 95.56 283 VAL A N 1
ATOM 2253 C CA . VAL A 1 283 ? 13.376 0.226 -6.201 1.00 95.56 283 VAL A CA 1
ATOM 2254 C C . VAL A 1 283 ? 13.330 -0.843 -7.289 1.00 95.56 283 VAL A C 1
ATOM 2256 O O . VAL A 1 283 ? 13.498 -2.015 -6.959 1.00 95.56 283 VAL A O 1
ATOM 2259 N N . ALA A 1 284 ? 13.284 -0.459 -8.572 1.00 93.50 284 ALA A N 1
ATOM 2260 C CA . ALA A 1 284 ? 13.383 -1.392 -9.701 1.00 93.50 284 ALA A CA 1
ATOM 2261 C C . ALA A 1 284 ? 14.609 -2.315 -9.600 1.00 93.50 284 ALA A C 1
ATOM 2263 O O . ALA A 1 284 ? 14.565 -3.476 -9.992 1.00 93.50 284 ALA A O 1
ATOM 2264 N N . THR A 1 285 ? 15.704 -1.843 -8.993 1.00 93.12 285 THR A N 1
ATOM 2265 C CA . THR A 1 285 ? 16.925 -2.645 -8.828 1.00 93.12 285 THR A CA 1
ATOM 2266 C C . THR A 1 285 ? 16.817 -3.768 -7.789 1.00 93.12 285 THR A C 1
ATOM 2268 O O . THR A 1 285 ? 17.741 -4.578 -7.668 1.00 93.12 285 THR A O 1
ATOM 2271 N N . LYS A 1 286 ? 15.727 -3.797 -7.016 1.00 92.88 286 LYS A N 1
ATOM 2272 C CA . LYS A 1 286 ? 15.385 -4.819 -6.018 1.00 92.88 286 LYS A CA 1
ATOM 2273 C C . LYS A 1 286 ? 14.131 -5.613 -6.390 1.00 92.88 286 LYS A C 1
ATOM 2275 O O . LYS A 1 286 ? 13.802 -6.559 -5.682 1.00 92.88 286 LYS A O 1
ATOM 2280 N N . MET A 1 287 ? 13.465 -5.256 -7.483 1.00 89.56 287 MET A N 1
ATOM 2281 C CA . MET A 1 287 ? 12.260 -5.926 -7.957 1.00 89.56 287 MET A CA 1
ATOM 2282 C C . MET A 1 287 ? 12.613 -7.083 -8.890 1.00 89.56 287 MET A C 1
ATOM 2284 O O . MET A 1 287 ? 13.568 -7.015 -9.668 1.00 89.56 287 MET A O 1
ATOM 2288 N N . ARG A 1 288 ? 11.818 -8.149 -8.822 1.00 86.69 288 ARG A N 1
ATOM 2289 C CA . ARG A 1 288 ? 11.793 -9.237 -9.799 1.00 86.69 288 ARG A CA 1
ATOM 2290 C C . ARG A 1 288 ? 10.355 -9.481 -10.221 1.00 86.69 288 ARG A C 1
ATOM 2292 O O . ARG A 1 288 ? 9.491 -9.690 -9.379 1.00 86.69 288 ARG A O 1
ATOM 2299 N N . VAL A 1 289 ? 10.120 -9.468 -11.523 1.00 84.25 289 VAL A N 1
ATOM 2300 C CA . VAL A 1 289 ? 8.871 -9.953 -12.113 1.00 84.25 289 VAL A CA 1
ATOM 2301 C C . VAL A 1 289 ? 8.998 -11.466 -12.256 1.00 84.25 289 VAL A C 1
ATOM 2303 O O . VAL A 1 289 ? 10.073 -11.943 -12.635 1.00 84.25 289 VAL A O 1
ATOM 2306 N N . ARG A 1 290 ? 7.949 -12.222 -11.916 1.00 82.12 290 ARG A N 1
ATOM 2307 C CA . ARG A 1 290 ? 7.955 -13.685 -12.085 1.00 82.12 290 ARG A CA 1
ATOM 2308 C C . ARG A 1 290 ? 8.171 -14.064 -13.558 1.00 82.12 290 ARG A C 1
ATOM 2310 O O . ARG A 1 290 ? 7.871 -13.293 -14.466 1.00 82.12 290 ARG A O 1
ATOM 2317 N N . ASP A 1 291 ? 8.744 -15.240 -13.800 1.00 80.25 291 ASP A N 1
ATOM 2318 C CA . ASP A 1 291 ? 9.194 -15.666 -15.128 1.00 80.25 291 ASP A CA 1
ATOM 2319 C C . ASP A 1 291 ? 8.085 -15.868 -16.167 1.00 80.25 291 ASP A C 1
ATOM 2321 O O . ASP A 1 291 ? 8.382 -15.846 -17.362 1.00 80.25 291 ASP A O 1
ATOM 2325 N N . ASP A 1 292 ? 6.848 -16.058 -15.728 1.00 82.44 292 ASP A N 1
ATOM 2326 C CA . ASP A 1 292 ? 5.582 -16.172 -16.466 1.00 82.44 292 ASP A CA 1
ATOM 2327 C C . ASP A 1 292 ? 4.819 -14.836 -16.557 1.00 82.44 292 ASP A C 1
ATOM 2329 O O . ASP A 1 292 ? 3.948 -14.686 -17.405 1.00 82.44 292 ASP A O 1
ATOM 2333 N N . CYS A 1 293 ? 5.230 -13.828 -15.789 1.00 87.75 293 CYS A N 1
ATOM 2334 C CA . CYS A 1 293 ? 4.639 -12.495 -15.786 1.00 87.75 293 CYS A CA 1
ATOM 2335 C C . CYS A 1 293 ? 5.349 -11.528 -16.746 1.00 87.75 293 CYS A C 1
ATOM 2337 O O . CYS A 1 293 ? 6.458 -11.768 -17.239 1.00 87.75 293 CYS A O 1
ATOM 2339 N N . GLU A 1 294 ? 4.696 -10.409 -17.022 1.00 89.94 294 GLU A N 1
ATOM 2340 C CA . GLU A 1 294 ? 5.211 -9.321 -17.846 1.00 89.94 294 GLU A CA 1
ATOM 2341 C C . GLU A 1 294 ? 4.733 -7.980 -17.282 1.00 89.94 294 GLU A C 1
ATOM 2343 O O . GLU A 1 294 ? 3.710 -7.914 -16.597 1.00 89.94 294 GLU A O 1
ATOM 2348 N N . ILE A 1 295 ? 5.500 -6.919 -17.545 1.00 94.06 295 ILE A N 1
ATOM 2349 C CA . ILE A 1 295 ? 5.054 -5.544 -17.339 1.00 94.06 295 ILE A CA 1
ATOM 2350 C C . ILE A 1 295 ? 4.502 -5.025 -18.669 1.00 94.06 295 ILE A C 1
ATOM 2352 O O . ILE A 1 295 ? 5.237 -4.969 -19.657 1.00 94.06 295 ILE A O 1
ATOM 2356 N N . GLY A 1 296 ? 3.232 -4.627 -18.708 1.00 95.75 296 GLY A N 1
ATOM 2357 C CA . GLY A 1 296 ? 2.644 -4.033 -19.913 1.00 95.75 296 GLY A CA 1
ATOM 2358 C C . GLY A 1 296 ? 3.305 -2.697 -20.265 1.00 95.75 296 GLY A C 1
ATOM 2359 O O . GLY A 1 296 ? 3.836 -2.524 -21.356 1.00 95.75 296 GLY A O 1
ATOM 2360 N N . GLU A 1 297 ? 3.350 -1.771 -19.315 1.00 97.44 297 GLU A N 1
ATOM 2361 C CA . GLU A 1 297 ? 3.937 -0.443 -19.484 1.00 97.44 297 GLU A CA 1
ATOM 2362 C C . GLU A 1 297 ? 4.810 -0.097 -18.274 1.00 97.44 297 GLU A C 1
ATOM 2364 O O . GLU A 1 297 ? 4.334 -0.118 -17.139 1.00 97.44 297 GLU A O 1
ATOM 2369 N N . LEU A 1 298 ? 6.086 0.223 -18.501 1.00 97.25 298 LEU A N 1
ATOM 2370 C CA . LEU A 1 298 ? 7.023 0.668 -17.471 1.00 97.25 298 LEU A CA 1
ATOM 2371 C C . LEU A 1 298 ? 7.423 2.125 -17.710 1.00 97.25 298 LEU A C 1
ATOM 2373 O O . LEU A 1 298 ? 8.148 2.426 -18.655 1.00 97.25 298 LEU A O 1
ATOM 2377 N N . ILE A 1 299 ? 7.013 3.012 -16.808 1.00 97.94 299 ILE A N 1
ATOM 2378 C CA . ILE A 1 299 ? 7.401 4.422 -16.812 1.00 97.94 299 ILE A CA 1
ATOM 2379 C C . ILE A 1 299 ? 8.387 4.669 -15.672 1.00 97.94 299 ILE A C 1
ATOM 2381 O O . ILE A 1 299 ? 8.048 4.493 -14.499 1.00 97.94 299 ILE A O 1
ATOM 2385 N N . LEU A 1 300 ? 9.596 5.125 -16.006 1.00 97.69 300 LEU A N 1
ATOM 2386 C CA . LEU A 1 300 ? 10.575 5.613 -15.032 1.00 97.69 300 LEU A CA 1
ATOM 2387 C C . LEU A 1 300 ? 10.775 7.113 -15.235 1.00 97.69 300 LEU A C 1
ATOM 2389 O O . LEU A 1 300 ? 11.110 7.546 -16.336 1.00 97.69 300 LEU A O 1
ATOM 2393 N N . ALA A 1 301 ? 10.630 7.901 -14.176 1.00 96.06 301 ALA A N 1
ATOM 2394 C CA . ALA A 1 301 ? 10.830 9.343 -14.228 1.00 96.06 301 ALA A CA 1
ATOM 2395 C C . ALA A 1 301 ? 11.661 9.803 -13.032 1.00 96.06 301 ALA A C 1
ATOM 2397 O O . ALA A 1 301 ? 11.314 9.526 -11.889 1.00 96.06 301 ALA A O 1
ATOM 2398 N N . ALA A 1 302 ? 12.761 10.508 -13.287 1.00 94.56 302 ALA A N 1
ATOM 2399 C CA . ALA A 1 302 ? 13.641 11.026 -12.242 1.00 94.56 302 ALA A CA 1
ATOM 2400 C C . ALA A 1 302 ? 13.950 12.499 -12.498 1.00 94.56 302 ALA A C 1
ATOM 2402 O O . ALA A 1 302 ? 14.532 12.832 -13.531 1.00 94.56 302 ALA A O 1
ATOM 2403 N N . ILE A 1 303 ? 13.580 13.361 -11.551 1.00 91.06 303 ILE A N 1
ATOM 2404 C CA . ILE A 1 303 ? 13.678 14.819 -11.699 1.00 91.06 303 ILE A CA 1
ATOM 2405 C C . ILE A 1 303 ? 15.108 15.300 -11.446 1.00 91.06 303 ILE A C 1
ATOM 2407 O O . ILE A 1 303 ? 15.549 16.300 -12.013 1.00 91.06 303 ILE A O 1
ATOM 2411 N N . ARG A 1 304 ? 15.878 14.570 -10.629 1.00 91.38 304 ARG A N 1
ATOM 2412 C CA . ARG A 1 304 ? 17.266 14.908 -10.301 1.00 91.38 304 ARG A CA 1
ATOM 2413 C C . ARG A 1 304 ? 18.199 13.741 -10.586 1.00 91.38 304 ARG A C 1
ATOM 2415 O O . ARG A 1 304 ? 17.842 12.575 -10.454 1.00 91.38 304 ARG A O 1
ATOM 2422 N N . GLU A 1 305 ? 19.452 14.053 -10.891 1.00 89.50 305 GLU A N 1
ATOM 2423 C CA . GLU A 1 305 ? 20.484 13.035 -11.104 1.00 89.50 305 GLU A CA 1
ATOM 2424 C C . GLU A 1 305 ? 20.737 12.180 -9.846 1.00 89.50 305 GLU A C 1
ATOM 2426 O O . GLU A 1 305 ? 20.984 10.976 -9.933 1.00 89.50 305 GLU A O 1
ATOM 2431 N N . GLU A 1 306 ? 20.618 12.778 -8.657 1.00 92.00 306 GLU A N 1
ATOM 2432 C CA . GLU A 1 306 ? 20.763 12.087 -7.368 1.00 92.00 306 GLU A CA 1
ATOM 2433 C C . GLU A 1 306 ? 19.743 10.957 -7.160 1.00 92.00 306 GLU A C 1
ATOM 2435 O O . GLU A 1 306 ? 20.056 9.957 -6.503 1.00 92.00 306 GLU A O 1
ATOM 2440 N N . ASP A 1 307 ? 18.568 11.055 -7.792 1.00 91.38 307 ASP A N 1
ATOM 2441 C CA . ASP A 1 307 ? 17.517 10.039 -7.709 1.00 91.38 307 ASP A CA 1
ATOM 2442 C C . ASP A 1 307 ? 17.974 8.702 -8.315 1.00 91.38 307 ASP A C 1
ATOM 2444 O O . ASP A 1 307 ? 17.513 7.642 -7.894 1.00 91.38 307 ASP A O 1
ATOM 2448 N N . ILE A 1 308 ? 18.933 8.722 -9.250 1.00 93.62 308 ILE A N 1
ATOM 2449 C CA . ILE A 1 308 ? 19.450 7.529 -9.939 1.00 93.62 308 ILE A CA 1
ATOM 2450 C C . ILE A 1 308 ? 20.954 7.296 -9.744 1.00 93.62 308 ILE A C 1
ATOM 2452 O O . ILE A 1 308 ? 21.471 6.268 -10.185 1.00 93.62 308 ILE A O 1
ATOM 2456 N N . ALA A 1 309 ? 21.672 8.189 -9.058 1.00 92.12 309 ALA A N 1
ATOM 2457 C CA . ALA A 1 309 ? 23.129 8.117 -8.909 1.00 92.12 309 ALA A CA 1
ATOM 2458 C C . ALA A 1 309 ? 23.616 6.752 -8.385 1.00 92.12 309 ALA A C 1
ATOM 2460 O O . ALA A 1 309 ? 24.588 6.187 -8.888 1.00 92.12 309 ALA A O 1
ATOM 2461 N N . ARG A 1 310 ? 22.888 6.157 -7.428 1.00 91.19 310 ARG A N 1
ATOM 2462 C CA . ARG A 1 310 ? 23.200 4.816 -6.898 1.00 91.19 310 ARG A CA 1
ATOM 2463 C C . ARG A 1 310 ? 22.956 3.673 -7.878 1.00 91.19 310 ARG A C 1
ATOM 2465 O O . ARG A 1 310 ? 23.537 2.611 -7.694 1.00 91.19 310 ARG A O 1
ATOM 2472 N N . ILE A 1 311 ? 22.088 3.851 -8.870 1.00 93.69 311 ILE A N 1
ATOM 2473 C CA . ILE A 1 311 ? 21.919 2.876 -9.953 1.00 93.69 311 ILE A CA 1
ATOM 2474 C C . ILE A 1 311 ? 23.169 2.911 -10.828 1.00 93.69 311 ILE A C 1
ATOM 2476 O O . ILE A 1 311 ? 23.774 1.869 -11.062 1.00 93.69 311 ILE A O 1
ATOM 2480 N N . LEU A 1 312 ? 23.591 4.110 -11.237 1.00 91.69 312 LEU A N 1
ATOM 2481 C CA . LEU A 1 312 ? 24.752 4.316 -12.109 1.00 91.69 312 LEU A CA 1
ATOM 2482 C C . LEU A 1 312 ? 26.071 3.873 -11.466 1.00 91.69 312 LEU A C 1
ATOM 2484 O O . LEU A 1 312 ? 26.955 3.384 -12.162 1.00 91.69 312 LEU A O 1
ATOM 2488 N N . ALA A 1 313 ? 26.180 3.978 -10.142 1.00 91.69 313 ALA A N 1
ATOM 2489 C CA . ALA A 1 313 ? 27.344 3.517 -9.390 1.00 91.69 313 ALA A CA 1
ATOM 2490 C C . ALA A 1 313 ? 27.463 1.981 -9.279 1.00 91.69 313 ALA A C 1
ATOM 2492 O O . ALA A 1 313 ? 28.472 1.495 -8.776 1.00 91.69 313 ALA A O 1
ATOM 2493 N N . LYS A 1 314 ? 26.458 1.195 -9.699 1.00 86.69 314 LYS A N 1
ATOM 2494 C CA . LYS A 1 314 ? 26.542 -0.274 -9.649 1.00 86.69 314 LYS A CA 1
ATOM 2495 C C . LYS A 1 314 ? 27.436 -0.819 -10.758 1.00 86.69 314 LYS A C 1
ATOM 2497 O O . LYS A 1 314 ? 27.284 -0.456 -11.923 1.00 86.69 314 LYS A O 1
ATOM 2502 N N . ASP A 1 315 ? 28.273 -1.796 -10.425 1.00 86.75 315 ASP A N 1
ATOM 2503 C CA . ASP A 1 315 ? 29.096 -2.494 -11.422 1.00 86.75 315 ASP A CA 1
ATOM 2504 C C . ASP A 1 315 ? 28.244 -3.334 -12.375 1.00 86.75 315 ASP A C 1
ATOM 2506 O O . ASP A 1 315 ? 28.433 -3.310 -13.590 1.00 86.75 315 ASP A O 1
ATOM 2510 N N . LYS A 1 316 ? 27.273 -4.066 -11.817 1.00 87.50 316 LYS A N 1
ATOM 2511 C CA . LYS A 1 316 ? 26.424 -4.993 -12.566 1.00 87.50 316 LYS A CA 1
ATOM 2512 C C . LYS A 1 316 ? 25.072 -4.360 -12.895 1.00 87.50 316 LYS A C 1
ATOM 2514 O O . LYS A 1 316 ? 24.447 -3.788 -11.996 1.00 87.50 316 LYS A O 1
ATOM 2519 N N . PRO A 1 317 ? 24.587 -4.515 -14.138 1.00 89.75 317 PRO A N 1
ATOM 2520 C CA . PRO A 1 317 ? 23.248 -4.082 -14.489 1.00 89.75 317 PRO A CA 1
ATOM 2521 C C . PRO A 1 317 ? 22.189 -4.925 -13.767 1.00 89.75 317 PRO A C 1
ATOM 2523 O O . PRO A 1 317 ? 22.419 -6.090 -13.429 1.00 89.75 317 PRO A O 1
ATOM 2526 N N . PHE A 1 318 ? 21.018 -4.337 -13.538 1.00 90.31 318 PHE A N 1
ATOM 2527 C CA . PHE A 1 318 ? 19.842 -5.033 -13.018 1.00 90.31 318 PHE A CA 1
ATOM 2528 C C . PHE A 1 318 ? 18.897 -5.409 -14.164 1.00 90.31 318 PHE A C 1
ATOM 2530 O O . PHE A 1 318 ? 18.963 -4.836 -15.247 1.00 90.31 318 PHE A O 1
ATOM 2537 N N . CYS A 1 319 ? 18.027 -6.391 -13.935 1.00 89.31 319 CYS A N 1
ATOM 2538 C CA . CYS A 1 319 ? 17.048 -6.826 -14.930 1.00 89.31 319 CYS A CA 1
ATOM 2539 C C . CYS A 1 319 ? 15.639 -6.540 -14.422 1.00 89.31 319 CYS A C 1
ATOM 2541 O O . CYS A 1 319 ? 15.323 -6.943 -13.300 1.00 89.31 319 CYS A O 1
ATOM 2543 N N . VAL A 1 320 ? 14.831 -5.873 -15.250 1.00 88.44 320 VAL A N 1
ATOM 2544 C CA . VAL A 1 320 ? 13.434 -5.506 -14.949 1.00 88.44 320 VAL A CA 1
ATOM 2545 C C . VAL A 1 320 ? 12.417 -6.575 -15.368 1.00 88.44 320 VAL A C 1
ATOM 2547 O O . VAL A 1 320 ? 11.240 -6.443 -15.060 1.00 88.44 320 VAL A O 1
ATOM 2550 N N . GLY A 1 321 ? 12.858 -7.659 -16.013 1.00 89.00 321 GLY A N 1
ATOM 2551 C CA . GLY A 1 321 ? 11.980 -8.714 -16.526 1.00 89.00 321 GLY A CA 1
ATOM 2552 C C . GLY A 1 321 ? 11.553 -8.470 -17.975 1.00 89.00 321 GLY A C 1
ATOM 2553 O O . GLY A 1 321 ? 12.296 -7.852 -18.742 1.00 89.00 321 GLY A O 1
ATOM 2554 N N . ARG A 1 322 ? 10.390 -9.012 -18.357 1.00 90.81 322 ARG A N 1
ATOM 2555 C CA . ARG A 1 322 ? 9.749 -8.734 -19.651 1.00 90.81 322 ARG A CA 1
ATOM 2556 C C . ARG A 1 322 ? 8.942 -7.445 -19.558 1.00 90.81 322 ARG A C 1
ATOM 2558 O O . ARG A 1 322 ? 8.258 -7.233 -18.557 1.00 90.81 322 ARG A O 1
ATOM 2565 N N . VAL A 1 323 ? 9.045 -6.609 -20.584 1.00 92.81 323 VAL A N 1
ATOM 2566 C CA . VAL A 1 323 ? 8.375 -5.308 -20.658 1.00 92.81 323 VAL A CA 1
ATOM 2567 C C . VAL A 1 323 ? 7.864 -5.114 -22.083 1.00 92.81 323 VAL A C 1
ATOM 2569 O O . VAL A 1 323 ? 8.683 -5.149 -23.005 1.00 92.81 323 VAL A O 1
ATOM 2572 N N . LYS A 1 324 ? 6.555 -4.892 -22.269 1.00 94.81 324 LYS A N 1
ATOM 2573 C CA . LYS A 1 324 ? 6.000 -4.600 -23.604 1.00 94.81 324 LYS A CA 1
ATOM 2574 C C . LYS A 1 324 ? 6.294 -3.172 -24.035 1.00 94.81 324 LYS A C 1
ATOM 2576 O O . LYS A 1 324 ? 6.750 -2.966 -25.149 1.00 94.81 324 LYS A O 1
ATOM 2581 N N . SER A 1 325 ? 6.066 -2.196 -23.163 1.00 96.31 325 SER A N 1
ATOM 2582 C CA . SER A 1 325 ? 6.280 -0.779 -23.460 1.00 96.31 325 SER A CA 1
ATOM 2583 C C . SER A 1 325 ? 7.078 -0.102 -22.355 1.00 96.31 325 SER A C 1
ATOM 2585 O O . SER A 1 325 ? 6.825 -0.342 -21.174 1.00 96.31 325 SER A O 1
ATOM 2587 N N . MET A 1 326 ? 8.041 0.744 -22.715 1.00 96.50 326 MET A N 1
ATOM 2588 C CA . MET A 1 326 ? 8.862 1.457 -21.742 1.00 96.50 326 MET A CA 1
ATOM 2589 C C . MET A 1 326 ? 9.083 2.919 -22.114 1.00 96.50 326 MET A C 1
ATOM 2591 O O . MET A 1 326 ? 9.614 3.219 -23.182 1.00 96.50 326 MET A O 1
ATOM 2595 N N . ASP A 1 327 ? 8.798 3.791 -21.149 1.00 96.19 327 ASP A N 1
ATOM 2596 C CA . ASP A 1 327 ? 9.051 5.224 -21.223 1.00 96.19 327 ASP A CA 1
ATOM 2597 C C . ASP A 1 327 ? 10.050 5.635 -20.143 1.00 96.19 327 ASP A C 1
ATOM 2599 O O . ASP A 1 327 ? 9.807 5.484 -18.940 1.00 96.19 327 ASP A O 1
ATOM 2603 N N . LEU A 1 328 ? 11.172 6.211 -20.566 1.00 95.38 328 LEU A N 1
ATOM 2604 C CA . LEU A 1 328 ? 12.154 6.791 -19.659 1.00 95.38 328 LEU A CA 1
ATOM 2605 C C . LEU A 1 328 ? 12.135 8.302 -19.796 1.00 95.38 328 LEU A C 1
ATOM 2607 O O . LEU A 1 328 ? 12.445 8.848 -20.856 1.00 95.38 328 LEU A O 1
ATOM 2611 N N . LYS A 1 329 ? 11.782 8.964 -18.699 1.00 93.12 329 LYS A N 1
ATOM 2612 C CA . LYS A 1 329 ? 11.605 10.408 -18.639 1.00 93.12 329 LYS A CA 1
ATOM 2613 C C . LYS A 1 329 ? 12.680 11.033 -17.777 1.00 93.12 329 LYS A C 1
ATOM 2615 O O . LYS A 1 329 ? 13.097 10.523 -16.734 1.00 93.12 329 LYS A O 1
ATOM 2620 N N . GLU A 1 330 ? 13.096 12.205 -18.199 1.00 92.00 330 GLU A N 1
ATOM 2621 C CA . GLU A 1 330 ? 14.032 13.020 -17.455 1.00 92.00 330 GLU A CA 1
ATOM 2622 C C . GLU A 1 330 ? 15.401 12.362 -17.176 1.00 92.00 330 GLU A C 1
ATOM 2624 O O . GLU A 1 330 ? 16.003 11.827 -18.097 1.00 92.00 330 GLU A O 1
ATOM 2629 N N . TYR A 1 331 ? 15.958 12.437 -15.960 1.00 93.19 331 TYR A N 1
ATOM 2630 C CA . TYR A 1 331 ? 17.233 11.774 -15.645 1.00 93.19 331 TYR A CA 1
ATOM 2631 C C . TYR A 1 331 ? 17.123 10.244 -15.672 1.00 93.19 331 TYR A C 1
ATOM 2633 O O . TYR A 1 331 ? 18.150 9.568 -15.736 1.00 93.19 331 TYR A O 1
ATOM 2641 N N . ALA A 1 332 ? 15.909 9.676 -15.672 1.00 94.44 332 ALA A N 1
ATOM 2642 C CA . ALA A 1 332 ? 15.728 8.229 -15.725 1.00 94.44 332 ALA A CA 1
ATOM 2643 C C . ALA A 1 332 ? 16.208 7.626 -17.053 1.00 94.44 332 ALA A C 1
ATOM 2645 O O . ALA A 1 332 ? 16.497 6.434 -17.094 1.00 94.44 332 ALA A O 1
ATOM 2646 N N . VAL A 1 333 ? 16.401 8.431 -18.108 1.00 93.75 333 VAL A N 1
ATOM 2647 C CA . VAL A 1 333 ? 17.019 7.967 -19.363 1.00 93.75 333 VAL A CA 1
ATOM 2648 C C . VAL A 1 333 ? 18.388 7.329 -19.127 1.00 93.75 333 VAL A C 1
ATOM 2650 O O . VAL A 1 333 ? 18.712 6.340 -19.771 1.00 93.75 333 VAL A O 1
ATOM 2653 N N . HIS A 1 334 ? 19.174 7.803 -18.153 1.00 93.25 334 HIS A N 1
ATOM 2654 C CA . HIS A 1 334 ? 20.487 7.225 -17.849 1.00 93.25 334 HIS A CA 1
ATOM 2655 C C . HIS A 1 334 ? 20.403 5.814 -17.240 1.00 93.25 334 HIS A C 1
ATOM 2657 O O . HIS A 1 334 ? 21.398 5.090 -17.234 1.00 93.25 334 HIS A O 1
ATOM 2663 N N . VAL A 1 335 ? 19.235 5.388 -16.741 1.00 94.19 335 VAL A N 1
ATOM 2664 C CA . VAL A 1 335 ? 19.049 4.053 -16.147 1.00 94.19 335 VAL A CA 1
ATOM 2665 C C . VAL A 1 335 ? 19.333 2.942 -17.159 1.00 94.19 335 VAL A C 1
ATOM 2667 O O . VAL A 1 335 ? 19.807 1.879 -16.753 1.00 94.19 335 VAL A O 1
ATOM 2670 N N . ILE A 1 336 ? 19.154 3.199 -18.463 1.00 92.81 336 ILE A N 1
ATOM 2671 C CA . ILE A 1 336 ? 19.448 2.231 -19.535 1.00 92.81 336 ILE A CA 1
ATOM 2672 C C . ILE A 1 336 ? 20.878 1.701 -19.479 1.00 92.81 336 ILE A C 1
ATOM 2674 O O . ILE A 1 336 ? 21.101 0.531 -19.763 1.00 92.81 336 ILE A O 1
ATOM 2678 N N . ILE A 1 337 ? 21.833 2.520 -19.025 1.00 93.25 337 ILE A N 1
ATOM 2679 C CA . ILE A 1 337 ? 23.252 2.150 -18.919 1.00 93.25 337 ILE A CA 1
ATOM 2680 C C . ILE A 1 337 ? 23.436 0.947 -17.977 1.00 93.25 337 ILE A C 1
ATOM 2682 O O . ILE A 1 337 ? 24.364 0.151 -18.121 1.00 93.25 337 ILE A O 1
ATOM 2686 N N . LYS A 1 338 ? 22.547 0.798 -16.990 1.00 94.56 338 LYS A N 1
ATOM 2687 C CA . LYS A 1 338 ? 22.621 -0.231 -15.944 1.00 94.56 338 LYS A CA 1
ATOM 2688 C C . LYS A 1 338 ? 21.409 -1.153 -15.930 1.00 94.56 338 LYS A C 1
ATOM 2690 O O . LYS A 1 338 ? 21.198 -1.847 -14.938 1.00 94.56 338 LYS A O 1
ATOM 2695 N N . MET A 1 339 ? 20.637 -1.201 -17.007 1.00 92.25 339 MET A N 1
ATOM 2696 C CA . MET A 1 339 ? 19.422 -2.002 -17.095 1.00 92.25 339 MET A CA 1
ATOM 2697 C C . MET A 1 339 ? 19.546 -3.072 -18.182 1.00 92.25 339 MET A C 1
ATOM 2699 O O . MET A 1 339 ? 20.264 -2.904 -19.160 1.00 92.25 339 MET A O 1
ATOM 2703 N N . ARG A 1 340 ? 18.844 -4.191 -17.992 1.00 89.69 340 ARG A N 1
ATOM 2704 C CA . ARG A 1 340 ? 18.643 -5.245 -18.991 1.00 89.69 340 ARG A CA 1
ATOM 2705 C C . ARG A 1 340 ? 17.182 -5.671 -19.032 1.00 89.69 340 ARG A C 1
ATOM 2707 O O . ARG A 1 340 ? 16.532 -5.779 -17.987 1.00 89.69 340 ARG A O 1
ATOM 2714 N N . ILE A 1 341 ? 16.707 -5.999 -20.224 1.00 86.19 341 ILE A N 1
ATOM 2715 C CA . ILE A 1 341 ? 15.426 -6.678 -20.439 1.00 86.19 341 ILE A CA 1
ATOM 2716 C C . ILE A 1 341 ? 15.671 -8.182 -20.528 1.00 86.19 341 ILE A C 1
ATOM 2718 O O . ILE A 1 341 ? 16.761 -8.623 -20.897 1.00 86.19 341 ILE A O 1
ATOM 2722 N N . LYS A 1 342 ? 14.682 -8.982 -20.126 1.00 85.25 342 LYS A N 1
ATOM 2723 C CA . LYS A 1 342 ? 14.769 -10.440 -20.229 1.00 85.25 342 LYS A CA 1
ATOM 2724 C C . LYS A 1 342 ? 14.857 -10.862 -21.701 1.00 85.25 342 LYS A C 1
ATOM 2726 O O . LYS A 1 342 ? 14.068 -10.409 -22.531 1.00 85.25 342 LYS A O 1
ATOM 2731 N N . GLU A 1 343 ? 15.804 -11.746 -22.001 1.00 79.50 343 GLU A N 1
ATOM 2732 C CA . GLU A 1 343 ? 16.025 -12.288 -23.344 1.00 79.50 343 GLU A CA 1
ATOM 2733 C C . GLU A 1 343 ? 14.764 -12.973 -23.899 1.00 79.50 343 GLU A C 1
ATOM 2735 O O . GLU A 1 343 ? 13.960 -13.529 -23.149 1.00 79.50 343 GLU A O 1
ATOM 2740 N N . GLY A 1 344 ? 14.576 -12.903 -25.219 1.00 77.56 344 GLY A N 1
ATOM 2741 C CA . GLY A 1 344 ? 13.407 -13.459 -25.909 1.00 77.56 344 GLY A CA 1
ATOM 2742 C C . GLY A 1 344 ? 12.165 -12.560 -25.899 1.00 77.56 344 GLY A C 1
ATOM 2743 O O . GLY A 1 344 ? 11.216 -12.854 -26.622 1.00 77.56 344 GLY A O 1
ATOM 2744 N N . SER A 1 345 ? 12.177 -11.454 -25.150 1.00 84.31 345 SER A N 1
ATOM 2745 C CA . SER A 1 345 ? 11.095 -10.460 -25.170 1.00 84.31 345 SER A CA 1
ATOM 2746 C C . SER A 1 345 ? 11.186 -9.584 -26.420 1.00 84.31 345 SER A C 1
ATOM 2748 O O . SER A 1 345 ? 12.280 -9.162 -26.800 1.00 84.31 345 SER A O 1
ATOM 2750 N N . ILE A 1 346 ? 10.041 -9.293 -27.038 1.00 90.81 346 ILE A N 1
ATOM 2751 C CA . ILE A 1 346 ? 9.915 -8.273 -28.083 1.00 90.81 346 ILE A CA 1
ATOM 2752 C C . ILE A 1 346 ? 9.171 -7.099 -27.460 1.00 90.81 346 ILE A C 1
ATOM 2754 O O . ILE A 1 346 ? 8.006 -7.235 -27.100 1.00 90.81 346 ILE A O 1
ATOM 2758 N N . MET A 1 347 ? 9.850 -5.964 -27.328 1.00 93.75 347 MET A N 1
ATOM 2759 C CA . MET A 1 347 ? 9.238 -4.736 -26.838 1.00 93.75 347 MET A CA 1
ATOM 2760 C C . MET A 1 347 ? 8.420 -4.094 -27.964 1.00 93.75 347 MET A C 1
ATOM 2762 O O . MET A 1 347 ? 8.913 -3.914 -29.077 1.00 93.75 347 MET A O 1
ATOM 2766 N N . GLU A 1 348 ? 7.169 -3.759 -27.685 1.00 95.50 348 GLU A N 1
ATOM 2767 C CA . GLU A 1 348 ? 6.265 -3.044 -28.584 1.00 95.50 348 GLU A CA 1
ATOM 2768 C C . GLU A 1 348 ? 6.662 -1.573 -28.723 1.00 95.50 348 GLU A C 1
ATOM 2770 O O . GLU A 1 348 ? 6.661 -1.052 -29.834 1.00 95.50 348 GLU A O 1
ATOM 2775 N N . SER A 1 349 ? 7.054 -0.918 -27.625 1.00 95.50 349 SER A N 1
ATOM 2776 C CA . SER A 1 349 ? 7.459 0.491 -27.642 1.00 95.50 349 SER A CA 1
ATOM 2777 C C . SER A 1 349 ? 8.601 0.794 -26.675 1.00 95.50 349 SER A C 1
ATOM 2779 O O . SER A 1 349 ? 8.598 0.350 -25.529 1.00 95.50 349 SER 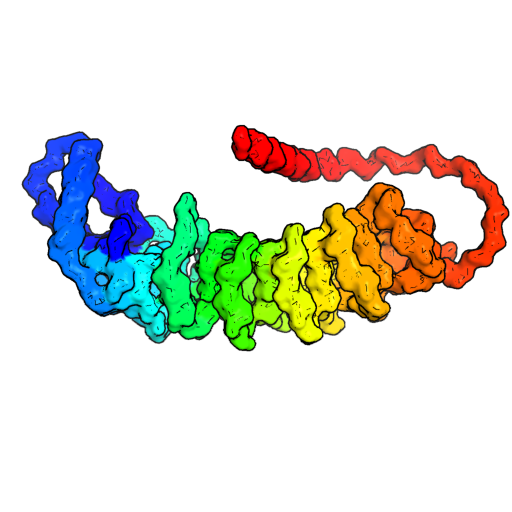A O 1
ATOM 2781 N N . PHE A 1 350 ? 9.569 1.585 -27.132 1.00 95.19 350 PHE A N 1
ATOM 2782 C CA . PHE A 1 350 ? 10.662 2.110 -26.325 1.00 95.19 350 PHE A CA 1
ATOM 2783 C C . PHE A 1 350 ? 10.856 3.597 -26.611 1.00 95.19 350 PHE A C 1
ATOM 2785 O O . PHE A 1 350 ? 11.251 3.977 -27.719 1.00 95.19 350 PHE A O 1
ATOM 2792 N N . ASN A 1 351 ? 10.619 4.428 -25.601 1.00 93.81 351 ASN A N 1
ATOM 2793 C CA . ASN A 1 351 ? 10.659 5.877 -25.717 1.00 93.81 351 ASN A CA 1
ATOM 2794 C C . ASN A 1 351 ? 11.644 6.497 -24.718 1.00 93.81 351 ASN A C 1
ATOM 2796 O O . ASN A 1 351 ? 11.604 6.235 -23.512 1.00 93.81 351 ASN A O 1
ATOM 2800 N N . LEU A 1 352 ? 12.517 7.366 -25.230 1.00 90.75 352 LEU A N 1
ATOM 2801 C CA . LEU A 1 352 ? 13.380 8.227 -24.423 1.00 90.75 352 LEU A CA 1
ATOM 2802 C C . LEU A 1 352 ? 12.875 9.664 -24.530 1.00 90.75 352 LEU A C 1
ATOM 2804 O O . LEU A 1 352 ? 13.273 10.409 -25.426 1.00 90.75 352 LEU A O 1
ATOM 2808 N N . GLU A 1 353 ? 12.014 10.067 -23.603 1.00 78.06 353 GLU A N 1
ATOM 2809 C CA . GLU A 1 353 ? 11.367 11.375 -23.648 1.00 78.06 353 GLU A CA 1
ATOM 2810 C C . GLU A 1 353 ? 12.260 12.438 -22.990 1.00 78.06 353 GLU A C 1
ATOM 2812 O O . GLU A 1 353 ? 12.287 12.541 -21.756 1.00 78.06 353 GLU A O 1
ATOM 2817 N N . LYS A 1 354 ? 13.008 13.226 -23.797 1.00 68.88 354 LYS A N 1
ATOM 2818 C CA . LYS A 1 354 ? 13.628 14.477 -23.317 1.00 68.88 354 LYS A CA 1
ATOM 2819 C C . LYS A 1 354 ? 14.263 15.459 -24.324 1.00 68.88 354 LYS A C 1
ATOM 2821 O O . LYS A 1 354 ? 14.473 15.152 -25.491 1.00 68.88 354 LYS A O 1
ATOM 2826 N N . TYR A 1 355 ? 14.638 16.632 -23.780 1.00 58.09 355 TYR A N 1
ATOM 2827 C CA . TYR A 1 355 ? 15.598 17.626 -24.285 1.00 58.09 355 TYR A CA 1
ATOM 2828 C C . TYR A 1 355 ? 17.062 17.126 -24.211 1.00 58.09 355 TYR A C 1
ATOM 2830 O O . TYR A 1 355 ? 17.431 16.388 -23.297 1.00 58.09 355 TYR A O 1
ATOM 2838 N N . SER A 1 356 ? 17.913 17.566 -25.145 1.00 60.38 356 SER A N 1
ATOM 2839 C CA . SER A 1 356 ? 19.244 17.003 -25.466 1.00 60.38 356 SER A CA 1
ATOM 2840 C C . SER A 1 356 ? 20.293 16.973 -24.340 1.00 60.38 356 SER A C 1
ATOM 2842 O O . SER A 1 356 ? 21.251 16.208 -24.418 1.00 60.38 356 SER A O 1
ATOM 2844 N N . GLU A 1 357 ? 20.162 17.791 -23.293 1.00 66.88 357 GLU A N 1
ATOM 2845 C CA . GLU A 1 357 ? 21.194 17.946 -22.249 1.00 66.88 357 GLU A CA 1
ATOM 2846 C C . GLU A 1 357 ? 21.324 16.741 -21.294 1.00 66.88 357 GLU A C 1
ATOM 2848 O O . GLU A 1 357 ? 22.320 16.609 -20.585 1.00 66.88 357 GLU A O 1
ATOM 2853 N N . TYR A 1 358 ? 20.367 15.811 -21.320 1.00 75.00 358 TYR A N 1
ATOM 2854 C CA . TYR A 1 358 ? 20.323 14.649 -20.424 1.00 75.00 358 TYR A CA 1
ATOM 2855 C C . TYR A 1 358 ? 20.807 13.354 -21.070 1.00 75.00 358 TYR A C 1
ATOM 2857 O O . TYR A 1 358 ? 20.518 12.267 -20.581 1.00 75.00 358 TYR A O 1
ATOM 2865 N N . TYR A 1 359 ? 21.524 13.457 -22.183 1.00 82.62 359 TYR A N 1
ATOM 2866 C CA . TYR A 1 359 ? 22.127 12.303 -22.836 1.00 82.62 359 TYR A CA 1
ATOM 2867 C C . TYR A 1 359 ? 23.648 12.244 -22.691 1.00 82.62 359 TYR A C 1
ATOM 2869 O O . TYR A 1 359 ? 24.261 11.295 -23.177 1.00 82.62 359 TYR A O 1
ATOM 2877 N N . SER A 1 360 ? 24.266 13.215 -22.013 1.00 85.06 360 SER A N 1
ATOM 2878 C CA . SER A 1 360 ? 25.726 13.329 -21.879 1.00 85.06 360 SER A CA 1
ATOM 2879 C C . SER A 1 360 ? 26.376 12.020 -21.424 1.00 85.06 360 SER A C 1
ATOM 2881 O O . SER A 1 360 ? 27.234 11.493 -22.129 1.00 85.06 360 SER A O 1
ATOM 2883 N N . ARG A 1 361 ? 25.881 11.415 -20.337 1.00 87.44 361 ARG A N 1
ATOM 2884 C CA . ARG A 1 361 ? 26.406 10.136 -19.828 1.00 87.44 361 ARG A CA 1
ATOM 2885 C C . ARG A 1 361 ? 26.206 8.970 -20.794 1.00 87.44 361 ARG A C 1
ATOM 2887 O O . ARG A 1 361 ? 27.056 8.097 -20.881 1.00 87.44 361 ARG A O 1
ATOM 2894 N N . ILE A 1 362 ? 25.093 8.934 -21.529 1.00 90.94 362 ILE A N 1
ATOM 2895 C CA . ILE A 1 362 ? 24.857 7.882 -22.532 1.00 90.94 362 ILE A CA 1
ATOM 2896 C C . ILE A 1 362 ? 25.824 8.049 -23.709 1.00 90.94 362 ILE A C 1
ATOM 2898 O O . ILE A 1 362 ? 26.305 7.070 -24.269 1.00 90.94 362 ILE A O 1
ATOM 2902 N N . LEU A 1 363 ? 26.141 9.286 -24.089 1.00 90.62 363 LEU A N 1
ATOM 2903 C CA . LEU A 1 363 ? 27.062 9.570 -25.186 1.00 90.62 363 LEU A CA 1
ATOM 2904 C C . LEU A 1 363 ? 28.524 9.226 -24.849 1.00 90.62 363 LEU A C 1
ATOM 2906 O O . LEU A 1 363 ? 29.298 8.950 -25.771 1.00 90.62 363 LEU A O 1
ATOM 2910 N N . GLU A 1 364 ? 28.878 9.198 -23.563 1.00 92.06 364 GLU A N 1
ATOM 2911 C CA . GLU A 1 364 ? 30.179 8.743 -23.047 1.00 92.06 364 GLU A CA 1
ATOM 2912 C C . GLU A 1 364 ? 30.359 7.219 -23.125 1.00 92.06 364 GLU A C 1
ATOM 2914 O O . GLU A 1 364 ? 31.491 6.730 -23.173 1.00 92.06 364 GLU A O 1
ATOM 2919 N N . GLU A 1 365 ? 29.263 6.458 -23.183 1.00 93.38 365 GLU A N 1
ATOM 2920 C CA . GLU A 1 365 ? 29.313 5.005 -23.315 1.00 93.38 365 GLU A CA 1
ATOM 2921 C C . GLU A 1 365 ? 29.915 4.572 -24.658 1.00 93.38 365 GLU A C 1
ATOM 2923 O O . GLU A 1 365 ? 29.890 5.294 -25.662 1.00 93.38 365 GLU A O 1
ATOM 2928 N N . LYS A 1 366 ? 30.471 3.360 -24.704 1.00 93.50 366 LYS A N 1
ATOM 2929 C CA . LYS A 1 366 ? 30.974 2.793 -25.963 1.00 93.50 366 LYS A CA 1
ATOM 2930 C C . LYS A 1 366 ? 29.812 2.501 -26.914 1.00 93.50 366 LYS A C 1
ATOM 2932 O O . LYS A 1 366 ? 28.716 2.151 -26.491 1.00 93.50 366 LYS A O 1
ATOM 2937 N N . ASP A 1 367 ? 30.065 2.619 -28.212 1.00 93.00 367 ASP A N 1
ATOM 2938 C CA . ASP A 1 367 ? 29.058 2.277 -29.217 1.00 93.00 367 ASP A CA 1
ATOM 2939 C C . ASP A 1 367 ? 28.636 0.801 -29.063 1.00 93.00 367 ASP A C 1
ATOM 2941 O O . ASP A 1 367 ? 29.470 -0.083 -28.844 1.00 93.00 367 ASP A O 1
ATOM 2945 N N . GLY A 1 368 ? 27.326 0.552 -29.101 1.00 91.06 368 GLY A N 1
ATOM 2946 C CA . GLY A 1 368 ? 26.722 -0.765 -28.888 1.00 91.06 368 GLY A CA 1
ATOM 2947 C C . GLY A 1 368 ? 26.940 -1.395 -27.502 1.00 91.06 368 GLY A C 1
ATOM 2948 O O . GLY A 1 368 ? 26.855 -2.624 -27.393 1.00 91.06 368 GLY A O 1
ATOM 2949 N N . SER A 1 369 ? 27.258 -0.623 -26.452 1.00 91.06 369 SER A N 1
ATOM 2950 C CA . SER A 1 369 ? 27.454 -1.168 -25.095 1.00 91.06 369 SER A CA 1
ATOM 2951 C C . SER A 1 369 ? 26.157 -1.362 -24.302 1.00 91.06 369 SER A C 1
ATOM 2953 O O . SER A 1 369 ? 26.151 -2.133 -23.341 1.00 91.06 369 SER A O 1
ATOM 2955 N N . ILE A 1 370 ? 25.067 -0.691 -24.688 1.00 92.06 370 ILE A N 1
ATOM 2956 C CA . ILE A 1 370 ? 23.795 -0.699 -23.954 1.00 92.06 370 ILE A CA 1
ATOM 2957 C C . ILE A 1 370 ? 22.832 -1.704 -24.592 1.00 92.06 370 ILE A C 1
ATOM 2959 O O . ILE A 1 370 ? 22.334 -1.483 -25.691 1.00 92.06 370 ILE A O 1
ATOM 2963 N N . GLU A 1 371 ? 22.545 -2.802 -23.899 1.00 90.25 371 GLU A N 1
ATOM 2964 C CA . GLU A 1 371 ? 21.687 -3.889 -24.389 1.00 90.25 371 GLU A CA 1
ATOM 2965 C C . GLU A 1 371 ? 20.192 -3.575 -24.191 1.00 90.25 371 GLU A C 1
ATOM 2967 O O . GLU A 1 371 ? 19.738 -3.452 -23.052 1.00 90.25 371 GLU A O 1
ATOM 2972 N N . LEU A 1 372 ? 19.411 -3.512 -25.275 1.00 88.06 372 LEU A N 1
ATOM 2973 C CA . LEU A 1 372 ? 17.944 -3.383 -25.203 1.00 88.06 372 LEU A CA 1
ATOM 2974 C C . LEU A 1 372 ? 17.194 -4.614 -25.725 1.00 88.06 372 LEU A C 1
ATOM 2976 O O . LEU A 1 372 ? 16.087 -4.889 -25.267 1.00 88.06 372 LEU A O 1
ATOM 2980 N N . GLY A 1 373 ? 17.794 -5.373 -26.645 1.00 89.50 373 GLY A N 1
ATOM 2981 C CA . GLY A 1 373 ? 17.165 -6.549 -27.247 1.00 89.50 373 GLY A CA 1
ATOM 2982 C C . GLY A 1 373 ? 16.273 -6.209 -28.445 1.00 89.50 373 GLY A C 1
ATOM 2983 O O . GLY A 1 373 ? 16.623 -5.366 -29.271 1.00 89.50 373 GLY A O 1
ATOM 2984 N N . ARG A 1 374 ? 15.147 -6.912 -28.592 1.00 92.81 374 ARG A N 1
ATOM 2985 C CA . ARG A 1 374 ? 14.287 -6.838 -29.786 1.00 92.81 374 ARG A CA 1
ATOM 2986 C C . ARG A 1 374 ? 13.149 -5.843 -29.574 1.00 92.81 374 ARG A C 1
ATOM 2988 O O . ARG A 1 374 ? 12.473 -5.910 -28.551 1.00 92.81 374 ARG A O 1
ATOM 2995 N N . ILE A 1 375 ? 12.923 -4.952 -30.538 1.00 93.94 375 ILE A N 1
ATOM 2996 C CA . ILE A 1 375 ? 11.925 -3.873 -30.445 1.00 93.94 375 ILE A CA 1
ATOM 2997 C C . ILE A 1 375 ? 11.151 -3.772 -31.765 1.00 93.94 375 ILE A C 1
ATOM 2999 O O . ILE A 1 375 ? 11.750 -3.863 -32.839 1.00 93.94 375 ILE A O 1
ATOM 3003 N N . ARG A 1 376 ? 9.831 -3.570 -31.716 1.00 94.38 376 ARG A N 1
ATOM 3004 C CA . ARG A 1 376 ? 9.029 -3.255 -32.906 1.00 94.38 376 ARG A CA 1
ATOM 3005 C C . ARG A 1 376 ? 9.523 -1.954 -33.525 1.00 94.38 376 ARG A C 1
ATOM 3007 O O . ARG A 1 376 ? 9.685 -0.943 -32.844 1.00 94.38 376 ARG A O 1
ATOM 3014 N N . ARG A 1 377 ? 9.726 -1.954 -34.843 1.00 92.56 377 ARG A N 1
ATOM 3015 C CA . ARG A 1 377 ? 10.162 -0.756 -35.575 1.00 92.56 377 ARG A CA 1
ATOM 3016 C C . ARG A 1 377 ? 9.205 0.427 -35.377 1.00 92.56 377 ARG A C 1
ATOM 3018 O O . ARG A 1 377 ? 9.667 1.564 -35.317 1.00 92.56 377 ARG A O 1
ATOM 3025 N N . SER A 1 378 ? 7.904 0.157 -35.294 1.00 90.44 378 SER A N 1
ATOM 3026 C CA . SER A 1 378 ? 6.839 1.152 -35.130 1.00 90.44 378 SER A CA 1
ATOM 3027 C C . SER A 1 378 ? 6.916 1.903 -33.794 1.00 90.44 378 SER A C 1
ATOM 3029 O O . SER A 1 378 ? 6.620 3.094 -33.775 1.00 90.44 378 SER A O 1
ATOM 3031 N N . GLY A 1 379 ? 7.378 1.257 -32.718 1.00 92.06 379 GLY A N 1
ATOM 3032 C CA . GLY A 1 379 ? 7.486 1.852 -31.380 1.00 92.06 379 GLY A CA 1
ATOM 3033 C C . GLY A 1 379 ? 8.901 2.246 -30.947 1.00 92.06 379 GLY A C 1
ATOM 3034 O O . GLY A 1 379 ? 9.131 2.510 -29.770 1.00 92.06 379 GLY A O 1
ATOM 3035 N N . PHE A 1 380 ? 9.888 2.271 -31.850 1.00 93.38 380 PHE A N 1
ATOM 3036 C CA . PHE A 1 380 ? 11.262 2.646 -31.494 1.00 93.38 380 PHE A CA 1
ATOM 3037 C C . PHE A 1 380 ? 11.492 4.165 -31.579 1.00 93.38 380 PHE A C 1
ATOM 3039 O O . PHE A 1 380 ? 11.939 4.708 -32.598 1.00 93.38 380 PHE A O 1
ATOM 3046 N N . HIS A 1 381 ? 11.229 4.863 -30.474 1.00 90.56 381 HIS A N 1
ATOM 3047 C CA . HIS A 1 381 ? 11.306 6.321 -30.360 1.00 90.56 381 HIS A CA 1
ATOM 3048 C C . HIS A 1 381 ? 12.579 6.766 -29.622 1.00 90.56 381 HIS A C 1
ATOM 3050 O O . HIS A 1 381 ? 12.552 7.272 -28.503 1.00 90.56 381 HIS A O 1
ATOM 3056 N N . VAL A 1 382 ? 13.728 6.579 -30.281 1.00 90.50 382 VAL A N 1
ATOM 3057 C CA . VAL A 1 382 ? 15.052 6.965 -29.759 1.00 90.50 382 VAL A CA 1
ATOM 3058 C C . VAL A 1 382 ? 15.738 7.993 -30.669 1.00 90.50 382 VAL A C 1
ATOM 3060 O O . VAL A 1 382 ? 15.823 7.754 -31.887 1.00 90.50 382 VAL A O 1
ATOM 3063 N N . PRO A 1 383 ? 16.302 9.090 -30.117 1.00 89.00 383 PRO A N 1
ATOM 3064 C CA . PRO A 1 383 ? 17.090 10.058 -30.883 1.00 89.00 383 PRO A CA 1
ATOM 3065 C C . PRO A 1 383 ? 18.280 9.420 -31.614 1.00 89.00 383 PRO A C 1
ATOM 3067 O O . PRO A 1 383 ? 18.990 8.577 -31.063 1.00 89.00 383 PRO A O 1
ATOM 3070 N N . ARG A 1 384 ? 18.539 9.845 -32.860 1.00 86.62 384 ARG A N 1
ATOM 3071 C CA . ARG A 1 384 ? 19.572 9.248 -33.739 1.00 86.62 384 ARG A CA 1
ATOM 3072 C C . ARG A 1 384 ? 20.967 9.197 -33.106 1.00 86.62 384 ARG A C 1
ATOM 3074 O O . ARG A 1 384 ? 21.671 8.207 -33.272 1.00 86.62 384 ARG A O 1
ATOM 3081 N N . GLU A 1 385 ? 21.348 10.230 -32.361 1.00 87.25 385 GLU A N 1
ATOM 3082 C CA . GLU A 1 385 ? 22.649 10.329 -31.684 1.00 87.25 385 GLU A CA 1
ATOM 3083 C C . GLU A 1 385 ? 22.871 9.265 -30.597 1.00 87.25 385 GLU A C 1
ATOM 3085 O O . GLU A 1 385 ? 24.015 8.881 -30.338 1.00 87.25 385 GLU A O 1
ATOM 3090 N N . ILE A 1 386 ? 21.779 8.750 -30.020 1.00 91.06 386 ILE A N 1
ATOM 3091 C CA . ILE A 1 386 ? 21.784 7.710 -28.988 1.00 91.06 386 ILE A CA 1
ATOM 3092 C C . ILE A 1 386 ? 21.773 6.318 -29.597 1.00 91.06 386 ILE A C 1
ATOM 3094 O O . ILE A 1 386 ? 22.390 5.415 -29.044 1.00 91.06 386 ILE A O 1
ATOM 3098 N N . ARG A 1 387 ? 21.151 6.136 -30.769 1.00 91.56 387 ARG A N 1
ATOM 3099 C CA . ARG A 1 387 ? 21.010 4.817 -31.410 1.00 91.56 387 ARG A CA 1
ATOM 3100 C C . ARG A 1 387 ? 22.335 4.068 -31.555 1.00 91.56 387 ARG A C 1
ATOM 3102 O O . ARG A 1 387 ? 22.359 2.870 -31.318 1.00 91.56 387 ARG A O 1
ATOM 3109 N N . ARG A 1 388 ? 23.444 4.757 -31.862 1.00 92.12 388 ARG A N 1
ATOM 3110 C CA . ARG A 1 388 ? 24.782 4.132 -31.966 1.00 92.12 388 ARG A CA 1
ATOM 3111 C C . ARG A 1 388 ? 25.305 3.535 -30.653 1.00 92.12 388 ARG A C 1
ATOM 3113 O O . ARG A 1 388 ? 26.185 2.685 -30.677 1.00 92.12 388 ARG A O 1
ATOM 3120 N N . LYS A 1 389 ? 24.792 3.987 -29.505 1.00 94.44 389 LYS A N 1
ATOM 3121 C CA . LYS A 1 389 ? 25.170 3.503 -28.166 1.00 94.44 389 LYS A CA 1
ATOM 3122 C C . LYS A 1 389 ? 24.420 2.233 -27.774 1.00 94.44 389 LYS A C 1
ATOM 3124 O O . LYS A 1 389 ? 24.850 1.517 -26.873 1.00 94.44 389 LYS A O 1
ATOM 3129 N N . LEU A 1 390 ? 23.322 1.943 -28.466 1.00 92.88 390 LEU A N 1
ATOM 3130 C CA . LEU A 1 390 ? 22.410 0.857 -28.151 1.00 92.88 390 LEU A CA 1
ATOM 3131 C C . LEU A 1 390 ? 22.709 -0.373 -29.014 1.00 92.88 390 LEU A C 1
ATOM 3133 O O . LEU A 1 390 ? 22.976 -0.258 -30.207 1.00 92.88 390 LEU A O 1
ATOM 3137 N N . ARG A 1 391 ? 22.591 -1.557 -28.417 1.00 92.12 391 ARG A N 1
ATOM 3138 C CA . ARG A 1 391 ? 22.499 -2.847 -29.099 1.00 92.12 391 ARG A CA 1
ATOM 3139 C C . ARG A 1 391 ? 21.045 -3.303 -29.070 1.00 92.12 391 ARG A C 1
ATOM 3141 O O . ARG A 1 391 ? 20.506 -3.635 -28.012 1.00 92.12 391 ARG A O 1
ATOM 3148 N N . TYR A 1 392 ? 20.417 -3.285 -30.238 1.00 91.75 392 TYR A N 1
ATOM 3149 C CA . TYR A 1 392 ? 19.014 -3.631 -30.424 1.00 91.75 392 TYR A CA 1
ATOM 3150 C C . TYR A 1 392 ? 18.790 -4.267 -31.796 1.00 91.75 392 TYR A C 1
ATOM 3152 O O . TYR A 1 392 ? 19.594 -4.100 -32.714 1.00 91.75 392 TYR A O 1
ATOM 3160 N N . THR A 1 393 ? 17.669 -4.966 -31.930 1.00 92.38 393 THR A N 1
ATOM 3161 C CA . THR A 1 393 ? 17.202 -5.542 -33.191 1.00 92.38 393 THR A CA 1
ATOM 3162 C C . THR A 1 393 ? 15.794 -5.039 -33.460 1.00 92.38 393 THR A C 1
ATOM 3164 O O . THR A 1 393 ? 14.886 -5.289 -32.666 1.00 92.38 393 THR A O 1
ATOM 3167 N N . LEU A 1 394 ? 15.600 -4.342 -34.580 1.00 93.44 394 LEU A N 1
ATOM 3168 C CA . LEU A 1 394 ? 14.265 -3.936 -35.008 1.00 93.44 394 LEU A CA 1
ATOM 3169 C C . LEU A 1 394 ? 13.547 -5.096 -35.687 1.00 93.44 394 LEU A C 1
ATOM 3171 O O . LEU A 1 394 ? 14.113 -5.765 -36.554 1.00 93.44 394 LEU A O 1
ATOM 3175 N N . VAL A 1 395 ? 12.290 -5.304 -35.310 1.00 93.50 395 VAL A N 1
ATOM 3176 C CA . VAL A 1 395 ? 11.419 -6.318 -35.908 1.00 93.50 395 VAL A CA 1
ATOM 3177 C C . VAL A 1 395 ? 10.153 -5.693 -36.506 1.00 93.50 395 VAL A C 1
ATOM 3179 O O . VAL A 1 395 ? 9.725 -4.620 -36.071 1.00 93.50 395 VAL A O 1
ATOM 3182 N N . ASP A 1 396 ? 9.585 -6.343 -37.525 1.00 90.88 396 ASP A N 1
ATOM 3183 C CA . ASP A 1 396 ? 8.261 -6.029 -38.090 1.00 90.88 396 ASP A CA 1
ATOM 3184 C C . ASP A 1 396 ? 7.136 -6.425 -37.117 1.00 90.88 396 ASP A C 1
ATOM 3186 O O . ASP A 1 396 ? 7.426 -6.742 -35.967 1.00 90.88 396 ASP A O 1
ATOM 3190 N N . GLU A 1 397 ? 5.865 -6.397 -37.527 1.00 87.81 397 GLU A N 1
ATOM 3191 C CA . GLU A 1 397 ? 4.720 -6.768 -36.675 1.00 87.81 397 GLU A CA 1
ATOM 3192 C C . GLU A 1 397 ? 4.608 -8.294 -36.466 1.00 87.81 397 GLU A C 1
ATOM 3194 O O . GLU A 1 397 ? 4.132 -8.770 -35.432 1.00 87.81 397 GLU A O 1
ATOM 3199 N N . GLU A 1 398 ? 5.153 -9.097 -37.378 1.00 85.31 398 GLU A N 1
ATOM 3200 C CA . GLU A 1 398 ? 5.242 -10.556 -37.268 1.00 85.31 398 GLU A CA 1
ATOM 3201 C C . GLU A 1 398 ? 6.429 -11.024 -36.409 1.00 85.31 398 GLU A C 1
ATOM 3203 O O . GLU A 1 398 ? 6.530 -12.199 -36.056 1.00 85.31 398 GLU A O 1
ATOM 3208 N N . GLY A 1 399 ? 7.325 -10.109 -36.034 1.00 83.12 399 GLY A N 1
ATOM 3209 C CA . GLY A 1 399 ? 8.494 -10.390 -35.205 1.00 83.12 399 GLY A CA 1
ATOM 3210 C C . GLY A 1 399 ? 9.706 -10.853 -36.006 1.00 83.12 399 GLY A C 1
ATOM 3211 O O . GLY A 1 399 ? 10.622 -11.433 -35.427 1.00 83.12 399 GLY A O 1
ATOM 3212 N N . LYS A 1 400 ? 9.746 -10.622 -37.316 1.00 87.50 400 LYS A N 1
ATOM 3213 C CA . LYS A 1 400 ? 10.916 -10.882 -38.158 1.00 87.50 400 LYS A CA 1
ATOM 3214 C C . LYS A 1 400 ? 11.815 -9.658 -38.188 1.00 87.50 400 LYS A C 1
ATOM 3216 O O . LYS A 1 400 ? 11.354 -8.524 -38.107 1.00 87.50 400 LYS A O 1
ATOM 3221 N N . GLU A 1 401 ? 13.115 -9.893 -38.280 1.00 87.38 401 GLU A N 1
ATOM 3222 C CA . GLU A 1 401 ? 14.104 -8.818 -38.301 1.00 87.38 401 GLU A CA 1
ATOM 3223 C C . GLU A 1 401 ? 13.961 -7.951 -39.553 1.00 87.38 401 GLU A C 1
ATOM 3225 O O . GLU A 1 401 ? 13.868 -8.455 -40.675 1.00 87.38 401 GLU A O 1
ATOM 3230 N N . VAL A 1 402 ? 13.981 -6.633 -39.362 1.00 82.38 402 VAL A N 1
ATOM 3231 C CA . VAL A 1 402 ? 13.960 -5.671 -40.463 1.00 82.38 402 VAL A CA 1
ATOM 3232 C C . VAL A 1 402 ? 15.399 -5.415 -40.907 1.00 82.38 402 VAL A C 1
ATOM 3234 O O . VAL A 1 402 ? 16.164 -4.730 -40.226 1.00 82.38 402 VAL A O 1
ATOM 3237 N N . LEU A 1 403 ? 15.777 -5.962 -42.063 1.00 58.91 403 LEU A N 1
ATOM 3238 C CA . LEU A 1 403 ? 17.098 -5.753 -42.662 1.00 58.91 403 LEU A CA 1
ATOM 3239 C C . LEU A 1 403 ? 17.258 -4.278 -43.077 1.00 58.91 403 LEU A C 1
ATOM 3241 O O . LEU A 1 403 ? 16.531 -3.793 -43.943 1.00 58.91 403 LEU A O 1
ATOM 3245 N N . GLY A 1 404 ? 18.204 -3.566 -42.454 1.00 55.50 404 GLY A N 1
ATOM 3246 C CA . GLY A 1 404 ? 18.543 -2.179 -42.810 1.00 55.50 404 GLY A CA 1
ATOM 3247 C C . GLY A 1 404 ? 19.080 -1.300 -41.673 1.00 55.50 404 GLY A C 1
ATOM 3248 O O . GLY A 1 404 ? 19.743 -0.310 -41.958 1.00 55.50 404 GLY A O 1
ATOM 3249 N N . GLU A 1 405 ? 18.854 -1.659 -40.402 1.00 51.19 405 GLU A N 1
ATOM 3250 C CA . GLU A 1 405 ? 19.351 -0.901 -39.231 1.00 51.19 405 GLU A CA 1
ATOM 3251 C C . GLU A 1 405 ? 19.961 -1.802 -38.132 1.00 51.19 405 GLU A C 1
ATOM 3253 O O . GLU A 1 405 ? 19.904 -1.488 -36.945 1.00 51.19 405 GLU A O 1
ATOM 3258 N N . THR A 1 406 ? 20.591 -2.924 -38.491 1.00 42.66 406 THR A N 1
ATOM 3259 C CA . THR A 1 406 ? 21.420 -3.698 -37.549 1.00 42.66 406 THR A CA 1
ATOM 3260 C C . THR A 1 406 ? 22.771 -2.995 -37.387 1.00 42.66 406 THR A C 1
ATOM 3262 O O . THR A 1 406 ? 23.742 -3.313 -38.071 1.00 42.66 406 THR A O 1
ATOM 3265 N N . ILE A 1 407 ? 22.863 -1.985 -36.516 1.00 49.03 407 ILE A N 1
ATOM 3266 C CA . ILE A 1 407 ? 24.142 -1.307 -36.245 1.00 49.03 407 ILE A CA 1
ATOM 3267 C C . ILE A 1 407 ? 24.964 -2.163 -35.270 1.00 49.03 407 ILE A C 1
ATOM 3269 O O . ILE A 1 407 ? 25.037 -1.908 -34.073 1.00 49.03 407 ILE A O 1
ATOM 3273 N N . GLY A 1 408 ? 25.562 -3.224 -35.813 1.00 44.66 408 GLY A N 1
ATOM 3274 C CA . GLY A 1 408 ? 26.715 -3.917 -35.236 1.00 44.66 408 GLY A CA 1
ATOM 3275 C C . GLY A 1 408 ? 28.046 -3.456 -35.838 1.00 44.66 408 GLY A C 1
ATOM 3276 O O . GLY A 1 408 ? 29.083 -3.636 -35.212 1.00 44.66 408 GLY A O 1
ATOM 3277 N N . GLU A 1 409 ? 28.032 -2.811 -37.009 1.00 39.00 409 GLU A N 1
ATOM 3278 C CA . GLU A 1 409 ? 29.227 -2.308 -37.693 1.00 39.00 409 GLU A CA 1
ATOM 3279 C C . GLU A 1 409 ? 28.872 -1.051 -38.506 1.00 39.00 409 GLU A C 1
ATOM 3281 O O . GLU A 1 409 ? 28.493 -1.135 -39.669 1.00 39.00 409 GLU A O 1
ATOM 3286 N N . VAL A 1 410 ? 28.992 0.146 -37.920 1.00 35.50 410 VAL A N 1
ATOM 3287 C CA . VAL A 1 410 ? 29.119 1.372 -38.729 1.00 35.50 410 VAL A CA 1
ATOM 3288 C C . VAL A 1 410 ? 30.602 1.683 -38.819 1.00 35.50 410 VAL A C 1
ATOM 3290 O O . VAL A 1 410 ? 31.172 2.420 -38.014 1.00 35.50 410 VAL A O 1
ATOM 3293 N N . ALA A 1 411 ? 31.239 1.058 -39.808 1.00 30.78 411 ALA A N 1
ATOM 3294 C CA . ALA A 1 411 ? 32.511 1.525 -40.318 1.00 30.78 411 ALA A CA 1
ATOM 3295 C C . ALA A 1 411 ? 32.340 2.966 -40.827 1.00 30.78 411 ALA A C 1
ATOM 3297 O O . ALA A 1 411 ? 31.369 3.320 -41.494 1.00 30.78 411 ALA A O 1
ATOM 3298 N N . THR A 1 412 ? 33.310 3.795 -40.466 1.00 38.66 412 THR A N 1
ATOM 3299 C CA . THR A 1 412 ? 33.486 5.195 -40.847 1.00 38.66 412 THR A CA 1
ATOM 3300 C C . THR A 1 412 ? 33.130 5.496 -42.308 1.00 38.66 412 THR A C 1
ATOM 3302 O O . THR A 1 412 ? 33.860 5.090 -43.211 1.00 38.66 412 THR A O 1
ATOM 3305 N N . ALA A 1 413 ? 32.101 6.313 -42.540 1.00 28.14 413 ALA A N 1
ATOM 3306 C CA . ALA A 1 413 ? 31.958 7.078 -43.778 1.00 28.14 413 ALA A CA 1
ATOM 3307 C C . ALA A 1 413 ? 31.169 8.376 -43.532 1.00 28.14 413 ALA A C 1
ATOM 3309 O O . ALA A 1 413 ? 29.945 8.423 -43.586 1.00 28.14 413 ALA A O 1
ATOM 3310 N N . ASN A 1 414 ? 31.907 9.454 -43.268 1.00 30.91 414 ASN A N 1
ATOM 3311 C CA . ASN A 1 414 ? 31.420 10.821 -43.431 1.00 30.91 414 ASN A CA 1
ATOM 3312 C C . ASN A 1 414 ? 31.214 11.112 -44.928 1.00 30.91 414 ASN A C 1
ATOM 3314 O O . ASN A 1 414 ? 32.190 11.027 -45.675 1.00 30.91 414 ASN A O 1
ATOM 3318 N N . ARG A 1 415 ? 30.015 11.561 -45.331 1.00 27.06 415 ARG A N 1
ATOM 3319 C CA . ARG A 1 415 ? 29.783 12.764 -46.170 1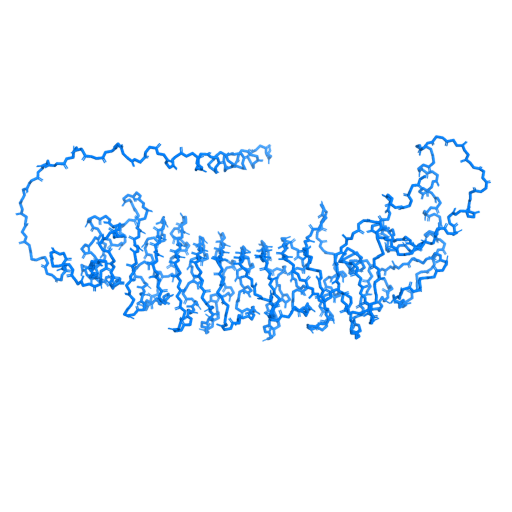.00 27.06 415 ARG A CA 1
ATOM 3320 C C . ARG A 1 415 ? 28.317 12.907 -46.598 1.00 27.06 415 ARG A C 1
ATOM 3322 O O . ARG A 1 415 ? 27.806 12.057 -47.310 1.00 27.06 415 ARG A O 1
ATOM 3329 N N . GLY A 1 416 ? 27.771 14.094 -46.323 1.00 25.34 416 GLY A N 1
ATOM 3330 C CA . GLY A 1 416 ? 26.891 14.827 -47.239 1.00 25.34 416 GLY A CA 1
ATOM 3331 C C . GLY A 1 416 ? 25.386 14.614 -47.075 1.00 25.34 416 GLY A C 1
ATOM 3332 O O . GLY A 1 416 ? 24.910 13.490 -47.122 1.00 25.34 416 GLY A O 1
ATOM 3333 N N . GLY A 1 417 ? 24.649 15.724 -46.970 1.00 25.55 417 GLY A N 1
ATOM 3334 C CA . GLY A 1 417 ? 23.206 15.758 -47.226 1.00 25.55 417 GLY A CA 1
ATOM 3335 C C . GLY A 1 417 ? 22.405 16.519 -46.179 1.00 25.55 417 GLY A C 1
ATOM 3336 O O . GLY A 1 417 ? 21.817 15.919 -45.288 1.00 25.55 417 GLY A O 1
ATOM 3337 N N . VAL A 1 418 ? 22.406 17.846 -46.296 1.00 32.31 418 VAL A N 1
ATOM 3338 C CA . VAL A 1 418 ? 21.349 18.724 -45.777 1.00 32.31 418 VAL A CA 1
ATOM 3339 C C . VAL A 1 418 ? 20.078 18.479 -46.613 1.00 32.31 418 VAL A C 1
ATOM 3341 O O . VAL A 1 418 ? 20.198 18.042 -47.752 1.00 32.31 418 VAL A O 1
ATOM 3344 N N . GLU A 1 419 ? 18.913 18.789 -46.033 1.00 27.05 419 GLU A N 1
ATOM 3345 C CA . GLU A 1 419 ? 17.552 18.768 -46.612 1.00 27.05 419 GLU A CA 1
ATOM 3346 C C . GLU A 1 419 ? 16.794 17.434 -46.601 1.00 27.05 419 GLU A C 1
ATOM 3348 O O . GLU A 1 419 ? 16.927 16.608 -47.488 1.00 27.05 419 GLU A O 1
ATOM 3353 N N . GLU A 1 420 ? 15.901 17.288 -45.613 1.00 27.44 420 GLU A N 1
ATOM 3354 C CA . GLU A 1 420 ? 14.455 17.167 -45.875 1.00 27.44 420 GLU A CA 1
ATOM 3355 C C . GLU A 1 420 ? 13.674 17.268 -44.553 1.00 27.44 420 GLU A C 1
ATOM 3357 O O . GLU A 1 420 ? 13.498 16.312 -43.801 1.00 27.44 420 GLU A O 1
ATOM 3362 N N . ALA A 1 421 ? 13.226 18.487 -44.251 1.00 28.61 421 ALA A N 1
ATOM 3363 C CA . ALA A 1 421 ? 12.252 18.780 -43.210 1.00 28.61 421 ALA A CA 1
ATOM 3364 C C . ALA A 1 421 ? 11.103 19.559 -43.851 1.00 28.61 421 ALA A C 1
ATOM 3366 O O . ALA A 1 421 ? 11.145 20.785 -43.934 1.00 28.61 421 ALA A O 1
ATOM 3367 N N . ARG A 1 422 ? 10.086 18.847 -44.340 1.00 27.77 422 ARG A N 1
ATOM 3368 C CA . ARG A 1 422 ? 8.719 19.354 -44.509 1.00 27.77 422 ARG A CA 1
ATOM 3369 C C . ARG A 1 422 ? 7.813 18.208 -44.952 1.00 27.77 422 ARG A C 1
ATOM 3371 O O . ARG A 1 422 ? 8.205 17.413 -45.789 1.00 27.77 422 ARG A O 1
ATOM 3378 N N . VAL A 1 423 ? 6.588 18.217 -44.428 1.00 29.00 423 VAL A N 1
ATOM 3379 C CA . VAL A 1 423 ? 5.426 17.386 -44.799 1.00 29.00 423 VAL A CA 1
ATOM 3380 C C . VAL A 1 423 ? 5.196 16.115 -43.964 1.00 29.00 423 VAL A C 1
ATOM 3382 O O . VAL A 1 423 ? 5.256 15.007 -44.477 1.00 29.00 423 VAL A O 1
ATOM 3385 N N . HIS A 1 424 ? 4.825 16.292 -42.688 1.00 27.23 424 HIS A N 1
ATOM 3386 C CA . HIS A 1 424 ? 3.668 15.601 -42.078 1.00 27.23 424 HIS A CA 1
ATOM 3387 C C . HIS A 1 424 ? 3.402 16.156 -40.664 1.00 27.23 424 HIS A C 1
ATOM 3389 O O . HIS A 1 424 ? 3.923 15.645 -39.680 1.00 27.23 424 HIS A O 1
ATOM 3395 N N . TRP A 1 425 ? 2.630 17.243 -40.558 1.00 26.59 425 TRP A N 1
ATOM 3396 C CA . TRP A 1 425 ? 2.208 17.818 -39.266 1.00 26.59 425 TRP A CA 1
ATOM 3397 C C . TRP A 1 425 ? 0.695 18.097 -39.175 1.00 26.59 425 TRP A C 1
ATOM 3399 O O . TRP A 1 425 ? 0.263 18.810 -38.281 1.00 26.59 425 TRP A O 1
ATOM 3409 N N . GLU A 1 426 ? -0.145 17.507 -40.031 1.00 27.09 426 GLU A N 1
ATOM 3410 C CA . GLU A 1 426 ? -1.593 17.811 -40.054 1.00 27.09 426 GLU A CA 1
ATOM 3411 C C . GLU A 1 426 ? -2.510 16.632 -39.676 1.00 27.09 426 GLU A C 1
ATOM 3413 O O . GLU A 1 426 ? -3.661 16.576 -40.093 1.00 27.09 426 GLU A O 1
ATOM 3418 N N . THR A 1 427 ? -2.065 15.677 -38.847 1.00 30.05 427 THR A N 1
ATOM 3419 C CA . THR A 1 427 ? -2.972 14.597 -38.373 1.00 30.05 427 THR A CA 1
ATOM 3420 C C . THR A 1 427 ? -2.787 14.208 -36.903 1.00 30.05 427 THR A C 1
ATOM 3422 O O . THR A 1 427 ? -3.055 13.079 -36.513 1.00 30.05 427 THR A O 1
ATOM 3425 N N . ILE A 1 428 ? -2.360 15.149 -36.054 1.00 31.38 428 ILE A N 1
ATOM 3426 C CA . ILE A 1 428 ? -2.352 14.985 -34.581 1.00 31.38 428 ILE A CA 1
ATOM 3427 C C . ILE A 1 428 ? -3.053 16.193 -33.925 1.00 31.38 428 ILE A C 1
ATOM 3429 O O . ILE A 1 428 ? -2.623 16.736 -32.913 1.00 31.38 428 ILE A O 1
ATOM 3433 N N . GLY A 1 429 ? -4.130 16.666 -34.559 1.00 27.89 429 GLY A N 1
ATOM 3434 C CA . GLY A 1 429 ? -4.922 17.813 -34.105 1.00 27.89 429 GLY A CA 1
ATOM 3435 C C . GLY A 1 429 ? -6.030 17.481 -33.099 1.00 27.89 429 GLY A C 1
ATOM 3436 O O . GLY A 1 429 ? -6.676 18.401 -32.619 1.00 27.89 429 GLY A O 1
ATOM 3437 N N . GLU A 1 430 ? -6.251 16.208 -32.751 1.00 30.73 430 GLU A N 1
ATOM 3438 C CA . GLU A 1 430 ? -7.395 15.797 -31.910 1.00 30.73 430 GLU A CA 1
ATOM 3439 C C . GLU A 1 430 ? -7.014 15.073 -30.603 1.00 30.73 430 GLU A C 1
ATOM 3441 O O . GLU A 1 430 ? -7.884 14.564 -29.908 1.00 30.73 430 GLU A O 1
ATOM 3446 N N . PHE A 1 431 ? -5.735 15.069 -30.200 1.00 30.97 431 PHE A N 1
ATOM 3447 C CA . PHE A 1 431 ? -5.311 14.502 -28.900 1.00 30.97 431 PHE A CA 1
ATOM 3448 C C . PHE A 1 431 ? -4.968 15.552 -27.825 1.00 30.97 431 PHE A C 1
ATOM 3450 O O . PHE A 1 431 ? -4.659 15.207 -26.683 1.00 30.97 431 PHE A O 1
ATOM 3457 N N . PHE A 1 432 ? -5.049 16.843 -28.161 1.00 34.03 432 PHE A N 1
ATOM 3458 C CA . PHE A 1 432 ? -4.791 17.954 -27.243 1.00 34.03 432 PHE A CA 1
ATOM 3459 C C . PHE A 1 432 ? -6.093 18.541 -26.692 1.00 34.03 432 PHE A C 1
ATOM 3461 O O . PHE A 1 432 ? -6.515 19.608 -27.116 1.00 34.03 432 PHE A O 1
ATOM 3468 N N . ASP A 1 433 ? -6.705 17.867 -25.715 1.00 33.25 433 ASP A N 1
ATOM 3469 C CA . ASP A 1 433 ? -7.641 18.557 -24.804 1.00 33.25 433 ASP A CA 1
ATOM 3470 C C . ASP A 1 433 ? -7.714 17.985 -23.370 1.00 33.25 433 ASP A C 1
ATOM 3472 O O . ASP A 1 433 ? -8.516 18.416 -22.551 1.00 33.25 433 ASP A O 1
ATOM 3476 N N . SER A 1 434 ? -6.849 17.030 -22.994 1.00 35.81 434 SER A N 1
ATOM 3477 C CA . SER A 1 434 ? -6.839 16.462 -21.624 1.00 35.81 434 SER A CA 1
ATOM 3478 C C . SER A 1 434 ? -5.572 16.754 -20.808 1.00 35.81 434 SER A C 1
ATOM 3480 O O . SER A 1 434 ? -5.574 16.603 -19.588 1.00 35.81 434 SER A O 1
ATOM 3482 N N . THR A 1 435 ? -4.496 17.250 -21.428 1.00 40.94 435 THR A N 1
ATOM 3483 C CA . THR A 1 435 ? -3.237 17.600 -20.735 1.00 40.94 435 THR A CA 1
ATOM 3484 C C . THR A 1 435 ? -3.203 19.043 -20.221 1.00 40.94 435 THR A C 1
ATOM 3486 O O . THR A 1 435 ? -2.526 19.324 -19.230 1.00 40.94 435 THR A O 1
ATOM 3489 N N . ALA A 1 436 ? -3.997 19.951 -20.802 1.00 37.88 436 ALA A N 1
ATOM 3490 C CA . ALA A 1 436 ? -4.113 21.335 -20.335 1.00 37.88 436 ALA A CA 1
ATOM 3491 C C . ALA A 1 436 ? -4.818 21.445 -18.966 1.00 37.88 436 ALA A C 1
ATOM 3493 O O . ALA A 1 436 ? -4.470 22.302 -18.154 1.00 37.88 436 ALA A O 1
ATOM 3494 N N . VAL A 1 437 ? -5.745 20.529 -18.659 1.00 42.00 437 VAL A N 1
ATOM 3495 C CA . VAL A 1 437 ? -6.445 20.484 -17.362 1.00 42.00 437 VAL A CA 1
ATOM 3496 C C . VAL A 1 437 ? -5.521 19.982 -16.243 1.00 42.00 437 VAL A C 1
ATOM 3498 O O . VAL A 1 437 ? -5.561 20.506 -15.130 1.00 42.00 437 VAL A O 1
ATOM 3501 N N . LEU A 1 438 ? -4.621 19.035 -16.538 1.00 45.66 438 LEU A N 1
ATOM 3502 C CA . LEU A 1 438 ? -3.636 18.525 -15.574 1.00 45.66 438 LEU A CA 1
ATOM 3503 C C . LEU A 1 438 ? -2.522 19.543 -15.287 1.00 45.66 438 LEU A C 1
ATOM 3505 O O . LEU A 1 438 ? -2.181 19.751 -14.125 1.00 45.66 438 LEU A O 1
ATOM 3509 N N . LEU A 1 439 ? -2.023 20.252 -16.306 1.00 41.50 439 LEU A N 1
ATOM 3510 C CA . LEU A 1 439 ? -1.081 21.365 -16.114 1.00 41.50 439 LEU A CA 1
ATOM 3511 C C . LEU A 1 439 ? -1.726 22.550 -15.371 1.00 41.50 439 LEU A C 1
ATOM 3513 O O . LEU A 1 439 ? -1.085 23.162 -14.515 1.00 41.50 439 LEU A O 1
ATOM 3517 N N . GLY A 1 440 ? -3.012 22.826 -15.620 1.00 34.19 440 GLY A N 1
ATOM 3518 C CA . GLY A 1 440 ? -3.788 23.829 -14.885 1.00 34.19 440 GLY A CA 1
ATOM 3519 C C . GLY A 1 440 ? -3.965 23.491 -13.399 1.00 34.19 440 GLY A C 1
ATOM 3520 O O . GLY A 1 440 ? -3.780 24.361 -12.548 1.00 34.19 440 GLY A O 1
ATOM 3521 N N . LEU A 1 441 ? -4.238 22.224 -13.060 1.00 43.66 441 LEU A N 1
ATOM 3522 C CA . LEU A 1 441 ? -4.300 21.770 -11.663 1.00 43.66 441 LEU A CA 1
ATOM 3523 C C . LEU A 1 441 ? -2.934 21.843 -10.964 1.00 43.66 441 LEU A C 1
ATOM 3525 O O . LEU A 1 441 ? -2.871 22.228 -9.796 1.00 43.66 441 LEU A O 1
ATOM 3529 N N . PHE A 1 442 ? -1.841 21.542 -11.674 1.00 44.19 442 PHE A N 1
ATOM 3530 C CA . PHE A 1 442 ? -0.481 21.687 -11.146 1.00 44.19 442 PHE A CA 1
ATOM 3531 C C . PHE A 1 442 ? -0.128 23.150 -10.839 1.00 44.19 442 PHE A C 1
ATOM 3533 O O . PHE A 1 442 ? 0.460 23.417 -9.791 1.00 44.19 442 PHE A O 1
ATOM 3540 N N . LEU A 1 443 ? -0.547 24.110 -11.674 1.00 39.31 443 LEU A N 1
ATOM 3541 C CA . LEU A 1 443 ? -0.309 25.538 -11.425 1.00 39.31 443 LEU A CA 1
ATOM 3542 C C . LEU A 1 443 ? -1.124 26.072 -10.232 1.00 39.31 443 LEU A C 1
ATOM 3544 O O . LEU A 1 443 ? -0.628 26.897 -9.467 1.00 39.31 443 LEU A O 1
ATOM 3548 N N . VAL A 1 444 ? -2.352 25.576 -10.032 1.00 43.97 444 VAL A N 1
ATOM 3549 C CA . VAL A 1 444 ? -3.216 25.948 -8.894 1.00 43.97 444 VAL A CA 1
ATOM 3550 C C . VAL A 1 444 ? -2.686 25.381 -7.570 1.00 43.97 444 VAL A C 1
ATOM 3552 O O . VAL A 1 444 ? -2.683 26.091 -6.563 1.00 43.97 444 VAL A O 1
ATOM 3555 N N . ILE A 1 445 ? -2.167 24.147 -7.566 1.00 49.97 445 ILE A N 1
ATOM 3556 C CA . ILE A 1 445 ? -1.514 23.533 -6.392 1.00 49.97 445 ILE A CA 1
ATOM 3557 C C . ILE A 1 445 ? -0.175 24.229 -6.079 1.00 49.97 445 ILE A C 1
ATOM 3559 O O . ILE A 1 445 ? 0.170 24.443 -4.911 1.00 49.97 445 ILE A O 1
ATOM 3563 N N . TRP A 1 446 ? 0.561 24.644 -7.114 1.00 46.91 446 TRP A N 1
ATOM 3564 C CA . TRP A 1 446 ? 1.809 25.395 -6.979 1.00 46.91 446 TRP A CA 1
ATOM 3565 C C . TRP A 1 446 ? 1.580 26.819 -6.430 1.00 46.91 446 TRP A C 1
ATOM 3567 O O . TRP A 1 446 ? 2.247 27.220 -5.476 1.00 46.91 446 TRP A O 1
ATOM 3577 N N . LEU A 1 447 ? 0.567 27.550 -6.917 1.00 37.47 447 LEU A N 1
ATOM 3578 C CA . LEU A 1 447 ? 0.200 28.884 -6.409 1.00 37.47 447 LEU A CA 1
ATOM 3579 C C . LEU A 1 447 ? -0.390 28.854 -4.987 1.00 37.47 447 LEU A C 1
ATOM 3581 O O . LEU A 1 447 ? -0.104 29.756 -4.197 1.00 37.47 447 LEU A O 1
ATOM 3585 N N . SER A 1 448 ? -1.153 27.818 -4.603 1.00 38.69 448 SER A N 1
ATOM 3586 C CA . SER A 1 448 ? -1.697 27.729 -3.234 1.00 38.69 448 SER A CA 1
ATOM 3587 C C . SER A 1 448 ? -0.627 27.440 -2.177 1.00 38.69 448 SER A C 1
ATOM 3589 O O . SER A 1 448 ? -0.842 27.714 -0.997 1.00 38.69 448 SER A O 1
ATOM 3591 N N . SER A 1 449 ? 0.511 26.880 -2.592 1.00 40.59 449 SER A N 1
ATOM 3592 C CA . SER A 1 449 ? 1.638 26.560 -1.711 1.00 40.59 449 SER A CA 1
ATOM 3593 C C . SER A 1 449 ? 2.579 27.753 -1.501 1.00 40.59 449 SER A C 1
ATOM 3595 O O . SER A 1 449 ? 3.298 27.785 -0.507 1.00 40.59 449 SER A O 1
ATOM 3597 N N . TYR A 1 450 ? 2.534 28.762 -2.381 1.00 35.59 450 TYR A N 1
ATOM 3598 C CA . TYR A 1 450 ? 3.395 29.952 -2.313 1.00 35.59 450 TYR A CA 1
ATOM 3599 C C . TYR A 1 450 ? 2.740 31.170 -1.625 1.00 35.59 450 TYR A C 1
ATOM 3601 O O . TYR A 1 450 ? 3.437 32.079 -1.190 1.00 35.59 450 TYR A O 1
ATOM 3609 N N . LEU A 1 451 ? 1.408 31.185 -1.469 1.00 34.31 451 LEU A N 1
ATOM 3610 C CA . LEU A 1 451 ? 0.642 32.269 -0.817 1.00 34.31 451 LEU A CA 1
ATOM 3611 C C . LEU A 1 451 ? 0.383 32.060 0.693 1.00 34.31 451 LEU A C 1
ATOM 3613 O O . LEU A 1 451 ? -0.418 32.776 1.292 1.00 34.31 451 LEU A O 1
ATOM 3617 N N . ARG A 1 452 ? 1.064 31.101 1.331 1.00 37.75 452 ARG A N 1
ATOM 3618 C CA . ARG A 1 452 ? 1.140 30.972 2.799 1.00 37.75 452 ARG A CA 1
ATOM 3619 C C . ARG A 1 452 ? 2.590 31.090 3.269 1.00 37.75 452 ARG A C 1
ATOM 3621 O O . ARG A 1 452 ? 3.172 30.118 3.745 1.00 37.75 452 ARG A O 1
ATOM 3628 N N . VAL A 1 453 ? 3.143 32.290 3.133 1.00 37.28 453 VAL A N 1
ATOM 3629 C CA . VAL A 1 453 ? 4.272 32.797 3.925 1.00 37.28 453 VAL A CA 1
ATOM 3630 C C . VAL A 1 453 ? 3.869 34.152 4.473 1.00 37.28 453 VAL A C 1
ATOM 3632 O O . VAL A 1 453 ? 3.310 34.942 3.679 1.00 37.28 453 VAL A O 1
#

Radius of gyration: 29.09 Å; chains: 1; bounding box: 75×49×85 Å

pLDDT: mean 81.81, std 19.97, range [25.34, 98.62]

Sequenc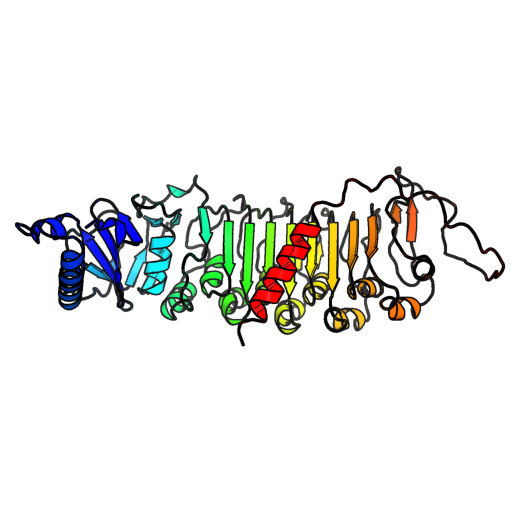e (453 aa):
FDLARKSFAKHGDSFFVDEKRGVLIVSEALWEKGHVGVQKKEQFLYEQRQEVLRALVEQLQAPDSFLLTQDLPNEAVLLTGKTTVTLSNIEISENLFIVLLRKTKITVGESFSITEHVDNEDCIGEHGMARNSPFCLRRNDRHKTVSLLALENIKGMPPNSIGCVLREINLKDTDLINILPKLRIHEDSEVEELILDASEKKYIAGILKQKQKFCVGRVKSMRLREYAVGILPEIEVHDDYEVEQLDLSAGREVHVAGILAKDQPFYIGGVKKMLLWECAVRVATKMRVRDDCEIGELILAAIREEDIARILAKDKPFCVGRVKSMDLKEYAVHVIIKMRIKEGSIMESFNLEKYSEYYSRILEEKDGSIELGRIRRSGFHVPREIRRKLRYTLVDEEGKEVLGETIGEVATANRGGVEEARVHWETIGEFFDSTAVLLGLFLVIWLSSYLRV